Protein AF-A0A931MMD6-F1 (afdb_monomer)

Solvent-accessible surface area (backbone atoms only — not comparable to full-atom values): 36356 Å² total; per-residue (Å²): 123,39,89,50,84,39,29,41,81,50,74,37,63,86,62,64,56,65,66,60,55,54,49,35,50,53,55,54,51,74,76,48,64,60,90,83,36,58,68,58,46,55,50,52,51,50,23,51,56,50,46,55,51,51,19,53,50,53,57,51,52,56,62,63,63,69,77,76,75,90,81,85,83,90,80,85,90,86,86,89,82,91,81,81,81,92,79,70,78,80,87,77,88,74,90,83,81,88,62,73,92,80,60,86,84,86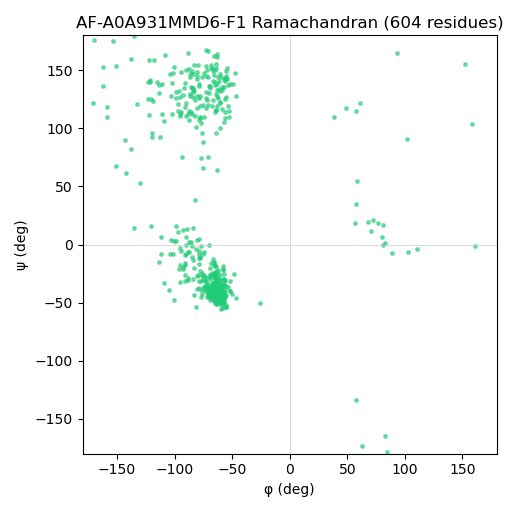,82,93,73,98,78,90,83,86,83,81,79,92,74,85,80,81,82,84,81,90,84,89,80,86,86,83,86,83,88,78,91,81,68,86,84,83,79,73,76,86,76,53,92,85,62,57,58,69,45,50,75,72,69,52,68,89,88,60,54,41,66,58,56,41,46,60,74,36,30,44,101,87,70,47,64,41,77,62,72,64,49,75,71,57,44,53,54,40,51,54,24,47,54,54,49,51,53,54,37,70,76,39,56,72,73,56,21,54,51,50,52,53,53,50,43,50,52,44,54,63,16,52,69,28,34,56,89,51,47,67,59,52,34,60,72,70,47,42,78,78,38,39,83,43,96,82,34,56,68,57,51,31,52,48,46,46,53,52,50,38,53,53,45,52,58,50,36,69,35,83,88,31,90,53,19,69,41,51,60,55,33,51,36,83,47,65,68,58,76,72,54,63,76,76,43,63,64,63,52,42,49,50,49,52,52,48,32,60,75,71,26,54,73,59,55,75,73,38,27,67,52,17,48,54,45,73,68,54,79,73,77,72,68,64,68,60,53,51,54,50,48,51,52,48,46,53,51,43,63,69,61,54,65,76,83,63,65,51,58,42,74,42,96,87,74,47,75,45,83,42,57,92,85,45,75,55,66,69,57,49,51,54,41,43,26,54,14,37,22,70,37,42,32,85,94,46,38,58,68,58,35,42,77,34,33,46,74,53,41,51,52,47,56,62,49,41,61,64,40,55,75,44,95,65,20,62,64,54,37,21,51,51,44,32,34,52,51,43,28,14,52,55,56,33,34,61,78,46,59,73,70,59,30,54,53,52,41,50,52,49,48,55,50,43,51,50,26,42,74,67,31,34,60,41,19,44,45,27,74,74,59,43,34,81,70,76,91,62,78,75,54,69,70,57,52,50,54,50,10,54,52,48,38,57,35,30,70,69,58,50,58,46,81,75,70,92,73,74,93,78,88,78,84,76,57,69,69,53,53,51,53,29,32,71,71,65,72,48,55,75,65,55,53,50,46,32,73,60,50,84,86,68,62,85,83,60,96,67,94,70,78,80,63,49,47,55,54,30,35,48,50,50,50,38,43,52,51,46,51,73,70,53,84,64,91,44,72,68,50,45,51,46,42,52,55,46,58,38,74,105

Sequence (606 aa):
MSDTFPWSTLGIAETTDQKAIRKAYADAIKAMDPDSDVDGFATLRRARDLALSTARIMRKGDASQDARDTGPAPAAYEAPGASRWGHAAPDLAGEWIYDDALTARPTNGDSQLSFTGLSTPAAADSARGEALSLTLPWGGNGLSAPVLDGYGEVEAALGLTPGQAPVERLEDLLTRPDGSFREDPLDEASQVVARRAMHAILDEARDADVTRHDRIEGRLAALLANGWPRSAPLLEEAAQGFNWANEWDRFDARPVIAFIGQRLRGLRFVSRVEDSGHRYHRAWTELRRPGAAPFWRRLQISSSDITGLLSGIRHHFPEVEEYLDSARVASWEKKRGWPRGLLLVGWLLLLGLWLWRIDFGQKPEFLAPDGTYIPLAEDAPGPADIDKAADAAIAQAFGGGHNLDWLWDRQNDLARDLIANLQVIMRAPNAQSEASQALVDIVRQRLFFTAHGLEGSELEEAARLRLDLLQAASTASPAACVDFLRSARIEGAVTIPADLRRREQVLAARLAEQGRLAPPRSSSPRTIRIPASLIGSVIAATGLDQSQVRAALRGEAEVAGKPEPVDPPSDSERCRVAIALLDAALHWQVDTLASRQARTEILRTL

Nearest PDB structures (foldseek):
  8x9h-assembly1_A-2  TM=1.605E-01  e=4.114E+00  Carboxydothermus hydrogenoformans Z-2901
  7zxx-assembly1_X-2  TM=1.617E-01  e=4.475E+00  Carboxydothermus hydrogenoformans Z-2901
  8x9d-assembly1_A  TM=1.604E-01  e=5.757E+00  Carboxydothermus hydrogenoformans Z-2901
  5tqc-assembly1_A  TM=1.066E-01  e=8.057E+00  Homo sapiens

Mean predicted aligned error: 22.3 Å

pLDDT: mean 77.63, std 18.94, range [29.75, 96.31]

Organism: NCBI:txid2792964

Structure (mmCIF, N/CA/C/O backbone):
data_AF-A0A931MMD6-F1
#
_entry.id   AF-A0A931MMD6-F1
#
loop_
_atom_site.group_PDB
_atom_site.id
_atom_site.type_symbol
_atom_site.label_atom_id
_atom_site.label_alt_id
_atom_site.label_comp_id
_atom_site.label_asym_id
_atom_site.label_entity_id
_atom_site.label_seq_id
_atom_site.pdbx_PDB_ins_code
_atom_site.Cartn_x
_atom_site.Cartn_y
_atom_site.Cartn_z
_atom_site.occupancy
_atom_site.B_iso_or_equiv
_atom_site.auth_seq_id
_atom_site.auth_comp_id
_atom_site.auth_asym_id
_atom_site.auth_atom_id
_atom_site.pdbx_PDB_model_num
ATOM 1 N N . MET A 1 1 ? 4.158 18.895 26.031 1.00 54.25 1 MET A N 1
ATOM 2 C CA . MET A 1 1 ? 4.163 18.680 24.568 1.00 54.25 1 MET A CA 1
ATOM 3 C C . MET A 1 1 ? 2.747 18.963 24.105 1.00 54.25 1 MET A C 1
ATOM 5 O O . MET A 1 1 ? 1.834 18.627 24.842 1.00 54.25 1 MET A O 1
ATOM 9 N N . SER A 1 2 ? 2.545 19.696 23.015 1.00 57.69 2 SER A N 1
ATOM 10 C CA . SER A 1 2 ? 1.193 20.001 22.527 1.00 57.69 2 SER A CA 1
ATOM 11 C C . SER A 1 2 ? 0.574 18.746 21.913 1.00 57.69 2 SER A C 1
ATOM 13 O O . SER A 1 2 ? 1.170 18.172 21.007 1.00 57.69 2 SER A O 1
ATOM 15 N N . ASP A 1 3 ? -0.617 18.354 22.371 1.00 73.75 3 ASP A N 1
ATOM 16 C CA . ASP A 1 3 ? -1.327 17.146 21.906 1.00 73.75 3 ASP A CA 1
ATOM 17 C C . ASP A 1 3 ? -2.011 17.330 20.540 1.00 73.75 3 ASP A C 1
ATOM 19 O O . ASP A 1 3 ? -2.617 16.415 19.986 1.00 73.75 3 ASP A O 1
ATOM 23 N N . THR A 1 4 ? -1.919 18.526 19.963 1.00 84.62 4 THR A N 1
ATOM 24 C CA . THR A 1 4 ? -2.655 18.905 18.757 1.00 84.62 4 THR A CA 1
ATOM 25 C C . THR A 1 4 ? -1.780 18.787 17.512 1.00 84.62 4 THR A C 1
ATOM 27 O O . THR A 1 4 ? -0.662 19.307 17.454 1.00 84.62 4 THR A O 1
ATOM 30 N N . PHE A 1 5 ? -2.310 18.124 16.483 1.00 84.62 5 PHE A N 1
ATOM 31 C CA . PHE A 1 5 ? -1.736 18.135 15.139 1.00 84.62 5 PHE A CA 1
ATOM 32 C C . PHE A 1 5 ? -1.721 19.580 14.603 1.00 84.62 5 PHE A C 1
ATOM 34 O O . PHE A 1 5 ? -2.748 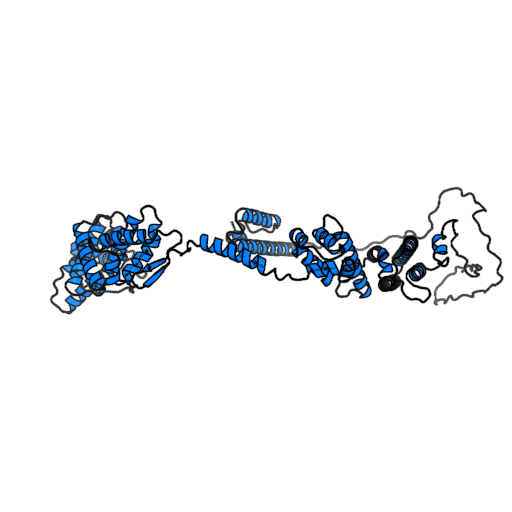20.253 14.708 1.00 84.62 5 PHE A O 1
ATOM 41 N N . PRO A 1 6 ? -0.614 20.094 14.032 1.00 90.69 6 PRO A N 1
ATOM 42 C CA . PRO A 1 6 ? 0.569 19.387 13.513 1.00 90.69 6 PRO A CA 1
ATOM 43 C C . PRO A 1 6 ? 1.756 19.236 14.486 1.00 90.69 6 PRO A C 1
ATOM 45 O O . PRO A 1 6 ? 2.751 18.594 14.147 1.00 90.69 6 PRO A O 1
ATOM 48 N N . TRP A 1 7 ? 1.687 19.834 15.674 1.00 91.94 7 TRP A N 1
ATOM 49 C CA . TRP A 1 7 ? 2.817 19.950 16.601 1.00 91.94 7 TRP A CA 1
ATOM 50 C C . TRP A 1 7 ? 3.152 18.631 17.308 1.00 91.94 7 TRP A C 1
ATOM 52 O O . TRP A 1 7 ? 4.330 18.304 17.468 1.00 91.94 7 TRP A O 1
ATOM 62 N N . SER A 1 8 ? 2.129 17.838 17.647 1.00 90.00 8 SER A N 1
ATOM 63 C CA . SER A 1 8 ? 2.287 16.509 18.258 1.00 90.00 8 SER A CA 1
ATOM 64 C C . SER A 1 8 ? 3.083 15.545 17.371 1.00 90.00 8 SER A C 1
ATOM 66 O O . SER A 1 8 ? 3.964 14.845 17.862 1.00 90.00 8 SER A O 1
ATOM 68 N N . THR A 1 9 ? 2.853 15.567 16.053 1.00 90.31 9 THR A N 1
ATOM 69 C CA . THR A 1 9 ? 3.570 14.732 15.070 1.00 90.31 9 THR A CA 1
ATOM 70 C C . THR A 1 9 ? 5.039 15.129 14.898 1.00 90.31 9 THR A C 1
ATOM 72 O O . THR A 1 9 ? 5.869 14.280 14.596 1.00 90.31 9 THR A O 1
ATOM 75 N N . LEU A 1 10 ? 5.380 16.406 15.094 1.00 88.56 10 LEU A N 1
ATOM 76 C CA . LEU A 1 10 ? 6.765 16.894 15.044 1.00 88.56 10 LEU A CA 1
ATOM 77 C C . LEU A 1 10 ? 7.483 16.799 16.403 1.00 88.56 10 LEU A C 1
ATOM 79 O O . LEU A 1 10 ? 8.675 17.091 16.475 1.00 88.56 10 LEU A O 1
ATOM 83 N N . GLY A 1 11 ? 6.775 16.432 17.478 1.00 88.62 11 GLY A N 1
ATOM 84 C CA . GLY A 1 11 ? 7.337 16.310 18.826 1.00 88.62 11 GLY A CA 1
ATOM 85 C C . GLY A 1 11 ? 7.769 17.639 19.459 1.00 88.62 11 GLY A C 1
ATOM 86 O O . GLY A 1 11 ? 8.568 17.639 20.394 1.00 88.62 11 GLY A O 1
ATOM 87 N N . ILE A 1 12 ? 7.260 18.772 18.965 1.00 91.12 12 ILE A N 1
ATOM 88 C CA . ILE A 1 12 ? 7.611 20.118 19.442 1.00 91.12 12 ILE A CA 1
ATOM 89 C C . ILE A 1 12 ? 6.394 20.844 20.013 1.00 91.12 12 ILE A C 1
ATOM 91 O O . ILE A 1 12 ? 5.253 20.500 19.719 1.00 91.12 12 ILE A O 1
ATOM 9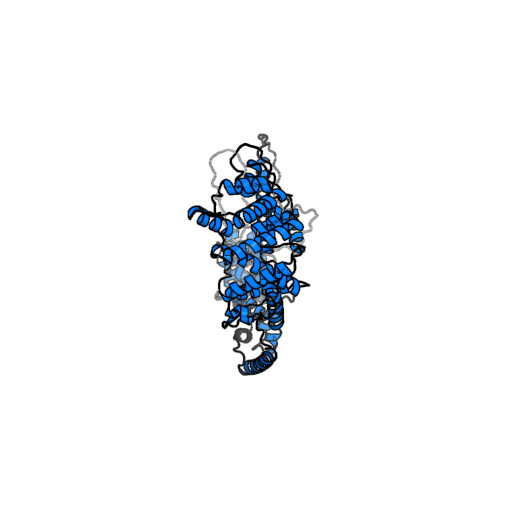5 N N . ALA A 1 13 ? 6.642 21.853 20.850 1.00 89.69 13 ALA A N 1
ATOM 96 C CA . ALA A 1 13 ? 5.609 22.803 21.250 1.00 89.69 13 ALA A CA 1
ATOM 97 C C . ALA A 1 13 ? 5.270 23.757 20.090 1.00 89.69 13 ALA A C 1
ATOM 99 O O . ALA A 1 13 ? 6.115 24.024 19.231 1.00 89.69 13 ALA A O 1
ATOM 100 N N . GLU A 1 14 ? 4.048 24.287 20.094 1.00 91.62 14 GLU A N 1
ATOM 101 C CA . GLU A 1 14 ? 3.608 25.318 19.153 1.00 91.62 14 GLU A CA 1
ATOM 102 C C . GLU A 1 14 ? 4.541 26.541 19.183 1.00 91.62 14 GLU A C 1
ATOM 104 O O . GLU A 1 14 ? 4.852 27.079 20.247 1.00 91.62 14 GLU A O 1
ATOM 109 N N . THR A 1 15 ? 5.048 26.951 18.013 1.00 91.31 15 THR A N 1
ATOM 110 C CA . THR A 1 15 ? 6.082 27.992 17.904 1.00 91.31 15 THR A CA 1
ATOM 111 C C . THR A 1 15 ? 6.000 28.776 16.594 1.00 91.31 15 THR A C 1
ATOM 113 O O . THR A 1 15 ? 5.557 28.269 15.563 1.00 91.31 15 THR A O 1
ATOM 116 N N . THR A 1 16 ? 6.486 30.018 16.619 1.00 90.44 16 THR A N 1
ATOM 117 C CA . THR A 1 16 ? 6.644 30.882 15.440 1.00 90.44 16 THR A CA 1
ATOM 118 C C . THR A 1 16 ? 8.026 30.756 14.780 1.00 90.44 16 THR A C 1
ATOM 120 O O . THR A 1 16 ? 8.226 31.266 13.671 1.00 90.44 16 THR A O 1
ATOM 123 N N . ASP A 1 17 ? 8.982 30.054 15.406 1.00 90.94 17 ASP A N 1
ATOM 124 C CA . ASP A 1 17 ? 10.338 29.886 14.874 1.00 90.94 17 ASP A CA 1
ATOM 125 C C . ASP A 1 17 ? 10.405 28.813 13.774 1.00 90.94 17 ASP A C 1
ATOM 127 O O . ASP A 1 17 ? 10.401 27.601 14.008 1.00 90.94 17 ASP A O 1
ATOM 131 N N . GLN A 1 18 ? 10.558 29.270 12.531 1.00 90.81 18 GLN A N 1
ATOM 132 C CA . GLN A 1 18 ? 10.683 28.399 11.362 1.00 90.81 18 GLN A CA 1
ATOM 133 C C . GLN A 1 18 ? 11.933 27.509 11.394 1.00 90.81 18 GLN A C 1
ATOM 135 O O . GLN A 1 18 ? 11.924 26.434 10.787 1.00 90.81 18 GLN A O 1
ATOM 140 N N . LYS A 1 19 ? 13.017 27.931 12.060 1.00 87.38 19 LYS A N 1
ATOM 141 C CA . LYS A 1 19 ? 14.241 27.122 12.158 1.00 87.38 19 LYS A CA 1
ATOM 142 C C . LYS A 1 19 ? 14.019 25.920 13.070 1.00 87.38 19 LYS A C 1
ATOM 144 O O . LYS A 1 19 ? 14.413 24.816 12.694 1.00 87.38 19 LYS A O 1
ATOM 149 N N . ALA A 1 20 ? 13.331 26.110 14.195 1.00 88.12 20 ALA A N 1
ATOM 150 C CA . ALA A 1 20 ? 12.949 25.029 15.100 1.00 88.12 20 ALA A CA 1
ATOM 151 C C . ALA A 1 20 ? 12.065 23.978 14.403 1.00 88.12 20 ALA A C 1
ATOM 153 O O . ALA A 1 20 ? 12.350 22.784 14.491 1.00 88.12 20 ALA A O 1
ATOM 154 N N . ILE A 1 21 ? 11.074 24.413 13.612 1.00 91.31 21 ILE A N 1
ATOM 155 C CA . ILE A 1 21 ? 10.182 23.517 12.848 1.00 91.31 21 ILE A CA 1
ATOM 156 C C . ILE A 1 21 ? 10.963 22.681 11.823 1.00 91.31 21 ILE A C 1
ATOM 158 O O . ILE A 1 21 ? 10.765 21.471 11.706 1.00 91.31 21 ILE A O 1
ATOM 162 N N . ARG A 1 22 ? 11.885 23.307 11.079 1.00 91.19 22 ARG A N 1
ATOM 163 C CA . ARG A 1 22 ? 12.716 22.602 10.086 1.00 91.19 22 ARG A CA 1
ATOM 164 C C . ARG A 1 22 ? 13.675 21.607 10.732 1.00 91.19 22 ARG A C 1
ATOM 166 O O . ARG A 1 22 ? 13.905 20.546 10.158 1.00 91.19 22 ARG A O 1
ATOM 173 N N . LYS A 1 23 ? 14.218 21.945 11.905 1.00 91.81 23 LYS A N 1
ATOM 174 C CA . LYS A 1 23 ? 15.101 21.062 12.669 1.00 91.81 23 LYS A CA 1
ATOM 175 C C . LYS A 1 23 ? 14.348 19.826 13.169 1.00 91.81 23 LYS A C 1
ATOM 177 O O . LYS A 1 23 ? 14.785 18.720 12.887 1.00 91.81 23 LYS A O 1
ATOM 182 N N . ALA A 1 24 ? 13.179 20.010 13.783 1.00 91.62 24 ALA A N 1
ATOM 183 C CA . ALA A 1 24 ? 12.343 18.909 14.265 1.00 91.62 24 ALA A CA 1
ATOM 184 C C . ALA A 1 24 ? 11.928 17.942 13.145 1.00 91.62 24 ALA A C 1
ATOM 186 O O . ALA A 1 24 ? 11.997 16.729 13.305 1.00 91.62 24 ALA A O 1
ATOM 187 N N . TYR A 1 25 ? 11.583 18.472 11.969 1.00 93.75 25 TYR A N 1
ATOM 188 C CA . TYR A 1 25 ? 11.305 17.656 10.786 1.00 93.75 25 TYR A CA 1
ATOM 189 C C . TYR A 1 25 ? 12.528 16.855 10.306 1.00 93.75 25 TYR A C 1
ATOM 191 O O . TYR A 1 25 ? 12.392 15.694 9.926 1.00 93.75 25 TYR A O 1
ATOM 199 N N . ALA A 1 26 ? 13.721 17.456 10.313 1.00 92.00 26 ALA A N 1
ATOM 200 C CA . ALA A 1 26 ? 14.949 16.770 9.912 1.00 92.00 26 ALA A CA 1
ATOM 201 C C . ALA A 1 26 ? 15.341 15.659 10.900 1.00 92.00 26 ALA A C 1
ATOM 203 O O . ALA A 1 26 ? 15.789 14.596 10.472 1.00 92.00 26 ALA A O 1
ATOM 204 N N . ASP A 1 27 ? 15.140 15.892 12.197 1.00 91.31 27 ASP A N 1
ATOM 205 C CA . ASP A 1 27 ? 15.391 14.904 13.246 1.00 91.31 27 ASP A CA 1
ATOM 206 C C . ASP A 1 27 ? 14.370 13.750 13.171 1.00 91.31 27 ASP A C 1
ATOM 208 O O . ASP A 1 27 ? 14.758 12.586 13.250 1.00 91.31 27 ASP A O 1
ATOM 212 N N . ALA A 1 28 ? 13.095 14.049 12.893 1.00 89.25 28 ALA A N 1
ATOM 213 C CA . ALA A 1 28 ? 12.048 13.042 12.699 1.00 89.25 28 ALA A CA 1
ATOM 214 C C . ALA A 1 28 ? 12.251 12.191 11.431 1.00 89.25 28 ALA A C 1
ATOM 216 O O . ALA A 1 28 ? 12.029 10.985 11.467 1.00 89.25 28 ALA A O 1
ATOM 217 N N . ILE A 1 29 ? 12.731 12.779 10.326 1.00 91.81 29 ILE A N 1
ATOM 218 C CA . ILE A 1 29 ? 13.102 12.006 9.126 1.00 91.81 29 ILE A CA 1
ATOM 219 C C . ILE A 1 29 ? 14.312 11.118 9.381 1.00 91.81 29 ILE A C 1
ATOM 221 O O . ILE A 1 29 ? 14.351 10.009 8.875 1.00 91.81 29 ILE A O 1
ATOM 225 N N . LYS A 1 30 ? 15.311 11.573 10.143 1.00 90.50 30 LYS A N 1
ATOM 226 C CA . LYS A 1 30 ? 16.481 10.738 10.456 1.00 90.50 30 LYS A CA 1
ATOM 227 C C . LYS A 1 30 ? 16.142 9.524 11.319 1.00 90.50 30 LYS A C 1
ATOM 229 O O . LYS A 1 30 ? 16.885 8.550 11.284 1.00 90.50 30 LYS A O 1
ATOM 234 N N . ALA A 1 31 ? 15.074 9.604 12.108 1.00 87.75 31 ALA A N 1
ATOM 235 C CA . ALA A 1 31 ? 14.629 8.527 12.986 1.00 87.75 31 ALA A CA 1
ATOM 236 C C . ALA A 1 31 ? 13.733 7.487 12.285 1.00 87.75 31 ALA A C 1
ATOM 238 O O . ALA A 1 31 ? 13.460 6.444 12.872 1.00 87.75 31 ALA A O 1
ATOM 239 N N . MET A 1 32 ? 13.277 7.758 11.058 1.00 82.38 32 MET A N 1
ATOM 240 C CA . MET A 1 32 ? 12.329 6.928 10.313 1.00 82.38 32 MET A CA 1
ATOM 241 C C . MET A 1 32 ? 12.931 6.516 8.967 1.00 82.38 32 MET A C 1
ATOM 243 O O . MET A 1 32 ? 13.569 7.330 8.308 1.00 82.38 32 MET A O 1
ATOM 247 N N . ASP A 1 33 ? 12.715 5.273 8.536 1.00 84.44 33 ASP A N 1
ATOM 248 C CA . ASP A 1 33 ? 13.098 4.822 7.194 1.00 84.44 33 ASP A CA 1
ATOM 249 C C . ASP A 1 33 ? 11.954 5.110 6.195 1.00 84.44 33 ASP A C 1
ATOM 251 O O . ASP A 1 33 ? 10.921 4.430 6.254 1.00 84.44 33 ASP A O 1
ATOM 255 N N . PRO A 1 34 ? 12.095 6.106 5.291 1.00 78.44 34 PRO A N 1
ATOM 256 C CA . PRO A 1 34 ? 11.012 6.561 4.415 1.00 78.44 34 PRO A CA 1
ATOM 257 C C . PRO A 1 34 ? 10.531 5.506 3.416 1.00 78.44 34 PRO A C 1
ATOM 259 O O . PRO A 1 34 ? 9.403 5.611 2.935 1.00 78.44 34 PRO A O 1
ATOM 262 N N . ASP A 1 35 ? 11.371 4.516 3.101 1.00 74.62 35 ASP A N 1
ATOM 263 C CA . ASP A 1 35 ? 11.040 3.469 2.131 1.00 74.62 35 ASP A CA 1
ATOM 264 C C . ASP A 1 35 ? 10.218 2.336 2.773 1.00 74.62 35 ASP A C 1
ATOM 266 O O . ASP A 1 35 ? 9.511 1.609 2.075 1.00 74.62 35 ASP A O 1
ATOM 270 N N . SER A 1 36 ? 10.262 2.216 4.106 1.00 76.50 36 SER A N 1
ATOM 271 C CA . SER A 1 36 ? 9.502 1.222 4.877 1.00 76.50 36 SER A CA 1
ATOM 272 C C . SER A 1 36 ? 8.121 1.715 5.337 1.00 76.50 36 SER A C 1
ATOM 274 O O . SER A 1 36 ? 7.212 0.903 5.499 1.00 76.50 36 SER A O 1
ATOM 276 N N . ASP A 1 37 ? 7.943 3.034 5.506 1.00 83.19 37 ASP A N 1
ATOM 277 C CA . ASP A 1 37 ? 6.694 3.663 5.962 1.00 83.19 37 ASP A CA 1
ATOM 278 C C . ASP A 1 37 ? 6.369 4.939 5.161 1.00 83.19 37 ASP A C 1
ATOM 280 O O . ASP A 1 37 ? 6.630 6.083 5.558 1.00 83.19 37 ASP A O 1
ATOM 284 N N . VAL A 1 38 ? 5.773 4.721 3.986 1.00 85.62 38 VAL A N 1
ATOM 285 C CA . VAL A 1 38 ? 5.389 5.782 3.044 1.00 85.62 38 VAL A CA 1
ATOM 286 C C . VAL A 1 38 ? 4.279 6.677 3.618 1.00 85.62 38 VAL A C 1
ATOM 288 O O . VAL A 1 38 ? 4.297 7.899 3.421 1.00 85.62 38 VAL A O 1
ATOM 291 N N . ASP A 1 39 ? 3.332 6.099 4.362 1.00 76.81 39 ASP A N 1
ATOM 292 C CA . ASP A 1 39 ? 2.194 6.821 4.944 1.00 76.81 39 ASP A CA 1
ATOM 293 C C . ASP A 1 39 ? 2.620 7.681 6.147 1.00 76.81 39 ASP A C 1
ATOM 295 O O . ASP A 1 39 ? 2.163 8.828 6.299 1.00 76.81 39 ASP A O 1
ATOM 299 N N . GLY A 1 40 ? 3.561 7.185 6.955 1.00 84.25 40 GLY A N 1
ATOM 300 C CA . GLY A 1 40 ? 4.240 7.938 8.007 1.00 84.25 40 GLY A CA 1
ATOM 301 C C . GLY A 1 40 ? 5.000 9.141 7.447 1.00 84.25 40 GLY A C 1
ATOM 302 O O . GLY A 1 40 ? 4.826 10.270 7.924 1.00 84.25 40 GLY A O 1
ATOM 303 N N . PHE A 1 41 ? 5.745 8.959 6.351 1.00 87.62 41 PHE A N 1
ATOM 304 C CA . PHE A 1 41 ? 6.438 10.056 5.666 1.00 87.62 41 PHE A CA 1
ATOM 305 C C . PHE A 1 41 ? 5.479 11.117 5.104 1.00 87.62 41 PHE A C 1
ATOM 307 O O . PHE A 1 41 ? 5.700 12.324 5.282 1.00 87.62 41 PHE A O 1
ATOM 314 N N . ALA A 1 42 ? 4.378 10.698 4.474 1.00 83.56 42 ALA A N 1
ATOM 315 C CA . ALA A 1 42 ? 3.357 11.614 3.967 1.00 83.56 42 ALA A CA 1
ATOM 316 C C . ALA A 1 42 ? 2.702 12.432 5.095 1.00 83.56 42 ALA A C 1
ATOM 318 O O . ALA A 1 42 ? 2.412 13.623 4.935 1.00 83.56 42 ALA A O 1
ATOM 319 N N . THR A 1 43 ? 2.483 11.817 6.256 1.00 88.25 43 THR A N 1
ATOM 320 C CA . THR A 1 43 ? 1.916 12.474 7.443 1.00 88.25 43 THR A CA 1
ATOM 321 C C . THR A 1 43 ? 2.897 13.467 8.067 1.00 88.25 43 THR A C 1
ATOM 323 O O . THR A 1 43 ? 2.515 14.603 8.357 1.00 88.25 43 THR A O 1
ATOM 326 N N . LEU A 1 44 ? 4.178 13.108 8.159 1.00 92.50 44 LEU A N 1
ATOM 327 C CA . LEU A 1 44 ? 5.237 13.983 8.665 1.00 92.50 44 LEU A CA 1
ATOM 328 C C . LEU A 1 44 ? 5.440 15.225 7.780 1.00 92.50 44 LEU A C 1
ATOM 330 O O . LEU A 1 44 ? 5.596 16.346 8.274 1.00 92.50 44 LEU A O 1
ATOM 334 N N . ARG A 1 45 ? 5.380 15.051 6.455 1.00 92.12 45 ARG A N 1
ATOM 335 C CA . ARG A 1 45 ? 5.466 16.162 5.499 1.00 92.12 45 ARG A CA 1
ATOM 336 C C . ARG A 1 45 ? 4.276 17.116 5.624 1.00 92.12 45 ARG A C 1
ATOM 338 O O . ARG A 1 45 ? 4.480 18.330 5.669 1.00 92.12 45 ARG A O 1
ATOM 345 N N . ARG A 1 46 ? 3.054 16.580 5.746 1.00 88.38 46 ARG A N 1
ATOM 346 C CA . ARG A 1 46 ? 1.835 17.374 5.987 1.00 88.38 46 ARG A CA 1
ATOM 347 C C . ARG A 1 46 ? 1.920 18.165 7.294 1.00 88.38 46 ARG A C 1
ATOM 349 O O . ARG A 1 46 ? 1.576 19.345 7.301 1.00 88.38 46 ARG A O 1
ATOM 356 N N . ALA A 1 47 ? 2.428 17.553 8.366 1.00 91.88 47 ALA A N 1
ATOM 357 C CA . ALA A 1 47 ? 2.623 18.227 9.648 1.00 91.88 47 ALA A CA 1
ATOM 358 C C . ALA A 1 47 ? 3.592 19.418 9.531 1.00 91.88 47 ALA A C 1
ATOM 360 O O . ALA A 1 47 ? 3.280 20.517 9.988 1.00 91.88 47 ALA A O 1
ATOM 361 N N . ARG A 1 48 ? 4.730 19.250 8.843 1.00 93.38 48 ARG A N 1
ATOM 362 C CA . ARG A 1 48 ? 5.689 20.343 8.595 1.00 93.38 48 ARG A CA 1
ATOM 363 C C . ARG A 1 48 ? 5.060 21.514 7.843 1.00 93.38 48 ARG A C 1
ATOM 365 O O . ARG A 1 48 ? 5.253 22.668 8.226 1.00 93.38 48 ARG A O 1
ATOM 372 N N . ASP A 1 49 ? 4.353 21.225 6.756 1.00 92.44 49 ASP A N 1
ATOM 373 C CA . ASP A 1 49 ? 3.811 22.266 5.883 1.00 92.44 49 ASP A CA 1
ATOM 374 C C . ASP A 1 49 ? 2.695 23.053 6.597 1.00 92.44 49 ASP A C 1
ATOM 376 O O . ASP A 1 49 ? 2.666 24.286 6.525 1.00 92.44 49 ASP A O 1
ATOM 380 N N . LEU A 1 50 ? 1.857 22.370 7.389 1.00 86.94 50 LEU A N 1
ATOM 381 C CA . LEU A 1 50 ? 0.865 23.018 8.249 1.00 86.94 50 LEU A CA 1
ATOM 382 C C . LEU A 1 50 ? 1.516 23.847 9.361 1.00 86.94 50 LEU A C 1
ATOM 384 O O . LEU A 1 50 ? 1.162 25.014 9.504 1.00 86.94 50 LEU A O 1
ATOM 388 N N . ALA A 1 51 ? 2.516 23.319 10.071 1.00 91.88 51 ALA A N 1
ATOM 389 C CA . ALA A 1 51 ? 3.232 24.050 11.120 1.00 91.88 51 ALA A CA 1
ATOM 390 C C . ALA A 1 51 ? 3.882 25.346 10.594 1.00 91.88 51 ALA A C 1
ATOM 392 O O . ALA A 1 51 ? 3.771 26.401 11.218 1.00 91.88 51 ALA A O 1
ATOM 393 N N . LEU A 1 52 ? 4.504 25.308 9.407 1.00 90.25 52 LEU A N 1
ATOM 394 C CA . LEU A 1 52 ? 5.076 26.501 8.765 1.00 90.25 52 LEU A CA 1
ATOM 395 C C . LEU A 1 52 ? 4.005 27.522 8.353 1.00 90.25 52 LEU A C 1
ATOM 397 O O . LEU A 1 52 ? 4.250 28.731 8.420 1.00 90.25 52 LEU A O 1
ATOM 401 N N . SER A 1 53 ? 2.829 27.053 7.927 1.00 86.69 53 SER A N 1
ATOM 402 C CA . SER A 1 53 ? 1.701 27.924 7.591 1.00 86.69 53 SER A CA 1
ATOM 403 C C . SER A 1 53 ? 1.116 28.603 8.836 1.00 86.69 53 SER A C 1
ATOM 405 O O . SER A 1 53 ? 0.962 29.826 8.836 1.00 86.69 53 SER A O 1
ATOM 407 N N . THR A 1 54 ? 0.912 27.855 9.927 1.00 87.44 54 THR A N 1
ATOM 408 C CA . THR A 1 54 ? 0.427 28.368 11.216 1.00 87.44 54 THR A CA 1
ATOM 409 C C . THR A 1 54 ? 1.413 29.373 11.803 1.00 87.44 54 THR A C 1
ATOM 411 O O . THR A 1 54 ? 1.017 30.489 12.128 1.00 87.44 54 THR A O 1
ATOM 414 N N . ALA A 1 55 ? 2.716 29.067 11.803 1.00 90.00 55 ALA A N 1
ATOM 415 C CA . ALA A 1 55 ? 3.761 29.992 12.249 1.00 90.00 55 ALA A CA 1
ATOM 416 C C . ALA A 1 55 ? 3.778 31.307 11.444 1.00 90.00 55 ALA A C 1
ATOM 418 O O . ALA A 1 55 ? 4.021 32.385 11.992 1.00 90.00 55 ALA A O 1
ATOM 419 N N . ARG A 1 56 ? 3.490 31.253 10.132 1.00 84.94 56 ARG A N 1
ATOM 420 C CA . ARG A 1 56 ? 3.370 32.452 9.284 1.00 84.94 56 ARG A CA 1
ATOM 421 C C . ARG A 1 56 ? 2.138 33.287 9.640 1.00 84.94 56 ARG A C 1
ATOM 423 O O . ARG A 1 56 ? 2.229 34.513 9.581 1.00 84.94 56 ARG A O 1
ATOM 430 N N . ILE A 1 57 ? 1.019 32.644 9.978 1.00 80.75 57 ILE A N 1
ATOM 431 C CA . ILE A 1 57 ? -0.224 33.309 10.394 1.00 80.75 57 ILE A CA 1
ATOM 432 C C . ILE A 1 57 ? -0.042 33.959 11.769 1.00 80.75 57 ILE A C 1
ATOM 434 O O . ILE A 1 57 ? -0.321 35.148 11.896 1.00 80.75 57 ILE A O 1
ATOM 438 N N . MET A 1 58 ? 0.510 33.233 12.747 1.00 83.25 58 MET A N 1
ATOM 439 C CA . MET A 1 58 ? 0.802 33.742 14.096 1.00 83.25 58 MET A CA 1
ATOM 440 C C . MET A 1 58 ? 1.714 34.974 14.042 1.00 83.25 58 MET A C 1
ATOM 442 O O . MET A 1 58 ? 1.359 36.028 14.554 1.00 83.25 58 MET A O 1
ATOM 446 N N . ARG A 1 59 ? 2.811 34.908 13.271 1.00 82.19 59 ARG A N 1
ATOM 447 C CA . ARG A 1 59 ? 3.722 36.051 13.080 1.00 82.19 59 ARG A CA 1
ATOM 448 C C . ARG A 1 59 ? 3.049 37.270 12.432 1.00 82.19 59 ARG A C 1
ATOM 450 O O . ARG A 1 59 ? 3.469 38.400 12.658 1.00 82.19 59 ARG A O 1
ATOM 457 N N . LYS A 1 60 ? 2.039 37.059 11.579 1.00 72.25 60 LYS A N 1
ATOM 458 C CA . LYS A 1 60 ? 1.272 38.150 10.953 1.00 72.25 60 LYS A CA 1
ATOM 459 C C . LYS A 1 60 ? 0.226 38.730 11.919 1.00 72.25 60 LYS A C 1
ATOM 461 O O . LYS A 1 60 ? -0.052 39.923 11.837 1.00 72.25 60 LYS A O 1
ATOM 466 N N . GLY A 1 61 ? -0.322 37.909 12.817 1.00 61.88 61 GLY A N 1
ATOM 467 C CA . GLY A 1 61 ? -1.214 38.328 13.902 1.00 61.88 61 GLY A CA 1
ATOM 468 C C . GLY A 1 61 ? -0.525 39.269 14.889 1.00 61.88 61 GLY A C 1
ATOM 469 O O . GLY A 1 61 ? -1.051 40.349 15.145 1.00 61.88 61 GLY A O 1
ATOM 470 N N . ASP A 1 62 ? 0.692 38.926 15.315 1.00 57.38 62 ASP A N 1
ATOM 471 C CA . ASP A 1 62 ? 1.485 39.744 16.246 1.00 57.38 62 ASP A CA 1
ATOM 472 C C . ASP A 1 62 ? 1.871 41.102 15.623 1.00 57.38 62 ASP A C 1
ATOM 474 O O . ASP A 1 62 ? 1.671 42.157 16.220 1.00 57.38 62 ASP A O 1
ATOM 478 N N . ALA A 1 63 ? 2.274 41.114 14.345 1.00 51.56 63 ALA A N 1
ATOM 479 C CA . ALA A 1 63 ? 2.587 42.350 13.614 1.00 51.56 63 ALA A CA 1
ATOM 480 C C . ALA A 1 63 ? 1.369 43.274 13.378 1.00 51.56 63 ALA A C 1
ATOM 482 O O . ALA A 1 63 ? 1.535 44.437 13.013 1.00 51.56 63 ALA A O 1
ATOM 483 N N . SER A 1 64 ? 0.143 42.767 13.556 1.00 46.19 64 SER A N 1
ATOM 484 C CA . SER A 1 64 ? -1.098 43.543 13.409 1.00 46.19 64 SER A CA 1
ATOM 485 C C . SER A 1 64 ? -1.560 44.184 14.726 1.00 46.19 64 SER A C 1
ATOM 487 O O . SER A 1 64 ? -2.408 45.078 14.693 1.00 46.19 64 SER A O 1
ATOM 489 N N . GLN A 1 65 ? -1.032 43.731 15.871 1.00 43.84 65 GLN A N 1
ATOM 490 C CA . GLN A 1 65 ? -1.322 44.290 17.196 1.00 43.84 65 GLN A CA 1
ATOM 491 C C . GLN A 1 65 ? -0.333 45.400 17.586 1.00 43.84 65 GLN A C 1
ATOM 493 O O . GLN A 1 65 ? -0.763 46.384 18.181 1.00 43.84 65 GLN A O 1
ATOM 498 N N . ASP A 1 66 ? 0.923 45.330 17.133 1.00 43.97 66 ASP A N 1
ATOM 499 C CA . ASP A 1 66 ? 1.950 46.348 17.429 1.00 43.97 66 ASP A CA 1
ATOM 500 C C . ASP A 1 66 ? 1.834 47.643 16.593 1.00 43.97 66 ASP A C 1
ATOM 502 O O . ASP A 1 66 ? 2.463 48.649 16.903 1.00 43.97 66 ASP A O 1
ATOM 506 N N . ALA A 1 67 ? 1.001 47.671 15.545 1.00 42.56 67 ALA A N 1
ATOM 507 C CA . ALA A 1 67 ? 0.840 48.835 14.658 1.00 42.56 67 ALA A CA 1
ATOM 508 C C . ALA A 1 67 ? -0.298 49.802 15.062 1.00 42.56 67 ALA A C 1
ATOM 510 O O . ALA A 1 67 ? -0.696 50.650 14.261 1.00 42.56 67 ALA A O 1
ATOM 511 N N . ARG A 1 68 ? -0.864 49.674 16.274 1.00 37.22 68 ARG A N 1
ATOM 512 C CA . ARG A 1 68 ? -1.964 50.533 16.768 1.00 37.22 68 ARG A CA 1
ATOM 513 C C . ARG A 1 68 ? -1.610 51.470 17.918 1.00 37.22 68 ARG A C 1
ATOM 515 O O . ARG A 1 68 ? -2.508 52.160 18.390 1.00 37.22 68 ARG A O 1
ATOM 522 N N . ASP A 1 69 ? -0.349 51.559 18.323 1.00 44.25 69 ASP A N 1
ATOM 523 C CA . ASP A 1 69 ? 0.031 52.496 19.378 1.00 44.25 69 ASP A CA 1
ATOM 524 C C . ASP A 1 69 ? 1.404 53.116 19.105 1.00 44.25 69 ASP A C 1
ATOM 526 O O . ASP A 1 69 ? 2.439 52.546 19.432 1.00 44.25 69 ASP A O 1
ATOM 530 N N . THR A 1 70 ? 1.395 54.244 18.385 1.00 39.88 70 THR A N 1
ATOM 531 C CA . THR A 1 70 ? 2.269 55.431 18.530 1.00 39.88 70 THR A CA 1
ATOM 532 C C . THR A 1 70 ? 2.305 56.223 17.223 1.00 39.88 70 THR A C 1
ATOM 534 O O . THR A 1 70 ? 2.998 55.891 16.265 1.00 39.88 70 THR A O 1
ATOM 537 N N . GLY A 1 71 ? 1.583 57.339 17.197 1.00 33.31 71 GLY A N 1
ATOM 538 C CA . GLY A 1 71 ? 1.843 58.420 16.255 1.00 33.31 71 GLY A CA 1
ATOM 539 C C . GLY A 1 71 ? 1.849 59.747 17.006 1.00 33.31 71 GLY A C 1
ATOM 540 O O . GLY A 1 71 ? 0.832 60.076 17.615 1.00 33.31 71 GLY A O 1
ATOM 541 N N . PRO A 1 72 ? 2.940 60.532 16.982 1.00 44.16 72 PRO A N 1
ATOM 542 C CA . PRO A 1 72 ? 2.867 61.955 17.261 1.00 44.16 72 PRO A CA 1
ATOM 543 C C . PRO A 1 72 ? 2.539 62.735 15.977 1.00 44.16 72 PRO A C 1
ATOM 545 O O . PRO A 1 72 ? 2.971 62.387 14.879 1.00 44.16 72 PRO A O 1
ATOM 548 N N . ALA A 1 73 ? 1.758 63.800 16.153 1.00 36.88 73 ALA A N 1
ATOM 549 C CA . ALA A 1 73 ? 1.283 64.741 15.138 1.00 36.88 73 ALA A CA 1
ATOM 550 C C . ALA A 1 73 ? 2.423 65.578 14.488 1.00 36.88 73 ALA A C 1
ATOM 552 O O . ALA A 1 73 ? 3.515 65.660 15.053 1.00 36.88 73 ALA A O 1
ATOM 553 N N . PRO A 1 74 ? 2.196 66.207 13.312 1.00 43.28 74 PRO A N 1
ATOM 554 C CA . PRO A 1 74 ? 3.259 66.740 12.457 1.00 43.28 74 PRO A CA 1
ATOM 555 C C . PRO A 1 74 ? 3.778 68.113 12.915 1.00 43.28 74 PRO A C 1
ATOM 557 O O . PRO A 1 74 ? 2.999 68.983 13.303 1.00 43.28 74 PRO A O 1
ATOM 560 N N . ALA A 1 75 ? 5.092 68.324 12.792 1.00 33.81 75 ALA A N 1
ATOM 561 C CA . ALA A 1 75 ? 5.747 69.625 12.936 1.00 33.81 75 ALA A CA 1
ATOM 562 C C . ALA A 1 75 ? 6.133 70.207 11.561 1.00 33.81 75 ALA A C 1
ATOM 564 O O . ALA A 1 75 ? 6.427 69.473 10.619 1.00 33.81 75 ALA A O 1
ATOM 565 N N . ALA A 1 76 ? 6.073 71.537 11.474 1.00 35.94 76 ALA A N 1
ATOM 566 C CA . ALA A 1 76 ? 6.172 72.373 10.280 1.00 35.94 76 ALA A CA 1
ATOM 567 C C . ALA A 1 76 ? 7.528 72.321 9.546 1.00 35.94 76 ALA A C 1
ATOM 569 O O . ALA A 1 76 ? 8.567 72.050 10.141 1.00 35.94 76 ALA A O 1
ATOM 570 N N . TYR A 1 77 ? 7.499 72.635 8.246 1.00 34.81 77 TYR A N 1
ATOM 571 C CA . TYR A 1 77 ? 8.674 72.786 7.388 1.00 34.81 77 TYR A CA 1
ATOM 572 C C . TYR A 1 77 ? 9.281 74.198 7.519 1.00 34.81 77 TYR A C 1
ATOM 574 O O . TYR A 1 77 ? 8.569 75.196 7.436 1.00 34.81 77 TYR A O 1
ATOM 582 N N . GLU A 1 78 ? 10.605 74.278 7.651 1.00 33.72 78 GLU A N 1
ATOM 583 C CA . GLU A 1 78 ? 11.421 75.479 7.417 1.00 33.72 78 GLU A CA 1
ATOM 584 C C . GLU A 1 78 ? 12.357 75.211 6.223 1.00 33.72 78 GLU A C 1
ATOM 586 O O . GLU A 1 78 ? 12.910 74.119 6.102 1.00 33.72 78 GLU A O 1
ATOM 591 N N . ALA A 1 79 ? 12.546 76.198 5.340 1.00 42.00 79 ALA A N 1
ATOM 592 C CA . ALA A 1 79 ? 13.537 76.184 4.250 1.00 42.00 79 ALA A CA 1
ATOM 593 C C . ALA A 1 79 ? 14.612 77.256 4.516 1.00 42.00 79 ALA A C 1
ATOM 595 O O . ALA A 1 79 ? 14.241 78.351 4.946 1.00 42.00 79 ALA A O 1
ATOM 596 N N . PRO A 1 80 ? 15.924 76.981 4.312 1.00 43.50 80 PRO A N 1
ATOM 597 C CA . PRO A 1 80 ? 16.679 77.508 3.141 1.00 43.50 80 PRO A CA 1
ATOM 598 C C . PRO A 1 80 ? 17.892 76.609 2.726 1.00 43.50 80 PRO A C 1
ATOM 600 O O . PRO A 1 80 ? 18.193 75.637 3.403 1.00 43.50 80 PRO A O 1
ATOM 603 N N . GLY A 1 81 ? 18.675 76.817 1.653 1.00 34.75 81 GLY A N 1
ATOM 604 C CA . GLY A 1 81 ? 18.854 77.936 0.720 1.00 34.75 81 GLY A CA 1
ATOM 605 C C . GLY A 1 81 ? 19.730 77.554 -0.501 1.00 34.75 81 GLY A C 1
ATOM 606 O O . GLY A 1 81 ? 20.217 76.433 -0.620 1.00 34.75 81 GLY A O 1
ATOM 607 N N . ALA A 1 82 ? 19.881 78.494 -1.439 1.00 51.94 82 ALA A N 1
ATOM 608 C CA . ALA A 1 82 ? 20.436 78.314 -2.788 1.00 51.94 82 ALA A CA 1
ATOM 609 C C . ALA A 1 82 ? 21.937 77.949 -2.857 1.00 51.94 82 ALA A C 1
ATOM 611 O O . ALA A 1 82 ? 22.748 78.553 -2.156 1.00 51.94 82 ALA A O 1
ATOM 612 N N . SER A 1 83 ? 22.335 77.052 -3.779 1.00 42.47 83 SER A N 1
ATOM 613 C CA . SER A 1 83 ? 23.729 76.892 -4.250 1.00 42.47 83 SER A CA 1
ATOM 614 C C . SER A 1 83 ? 23.853 76.200 -5.626 1.00 42.47 83 SER A C 1
ATOM 616 O O . SER A 1 83 ? 23.496 75.038 -5.768 1.00 42.47 83 SER A O 1
ATOM 618 N N . ARG A 1 84 ? 24.416 76.962 -6.584 1.00 43.66 84 ARG A N 1
ATOM 619 C CA . ARG A 1 84 ? 25.235 76.641 -7.785 1.00 43.66 84 ARG A CA 1
ATOM 620 C C . ARG A 1 84 ? 24.789 75.548 -8.785 1.00 43.66 84 ARG A C 1
ATOM 622 O O . ARG A 1 84 ? 24.795 74.361 -8.499 1.00 43.66 84 ARG A O 1
ATOM 629 N N . TRP A 1 85 ? 24.537 75.994 -10.023 1.00 38.50 85 TRP A N 1
ATOM 630 C CA . TRP A 1 85 ? 24.366 75.189 -11.245 1.00 38.50 85 TRP A CA 1
ATOM 631 C C . TRP A 1 85 ? 25.535 74.219 -11.513 1.00 38.50 85 TRP A C 1
ATOM 633 O O . TRP A 1 85 ? 26.696 74.612 -11.434 1.00 38.50 85 TRP A O 1
ATOM 643 N N . GLY A 1 86 ? 25.213 72.982 -11.909 1.00 46.31 86 GLY A N 1
ATOM 644 C CA . GLY A 1 86 ? 26.150 71.859 -12.079 1.00 46.31 86 GLY A CA 1
ATOM 645 C C . GLY A 1 86 ? 26.811 71.694 -13.455 1.00 46.31 86 GLY A C 1
ATOM 646 O O . GLY A 1 86 ? 27.380 70.639 -13.709 1.00 46.31 86 GLY A O 1
ATOM 647 N N . HIS A 1 87 ? 26.746 72.692 -14.342 1.00 50.84 87 HIS A N 1
ATOM 648 C CA . HIS A 1 87 ? 27.323 72.608 -15.699 1.00 50.84 87 HIS A CA 1
ATOM 649 C C . HIS A 1 87 ? 28.386 73.672 -16.003 1.00 50.84 87 HIS A C 1
ATOM 651 O O . HIS A 1 87 ? 28.719 73.899 -17.163 1.00 50.84 87 HIS A O 1
ATOM 657 N N . ALA A 1 88 ? 28.936 74.339 -14.987 1.00 46.28 88 ALA A N 1
ATOM 658 C CA . ALA A 1 88 ? 30.148 75.119 -15.208 1.00 46.28 88 ALA A CA 1
ATOM 659 C C . ALA A 1 88 ? 31.321 74.157 -15.462 1.00 46.28 88 ALA A C 1
ATOM 661 O O . ALA A 1 88 ? 31.508 73.202 -14.706 1.00 46.28 88 ALA A O 1
ATOM 662 N N . ALA A 1 89 ? 32.086 74.400 -16.530 1.00 43.66 89 ALA A N 1
ATOM 663 C CA . ALA A 1 89 ? 33.305 73.650 -16.808 1.00 43.66 89 ALA A CA 1
ATOM 664 C C . ALA A 1 89 ? 34.264 73.736 -15.602 1.00 43.66 89 ALA A C 1
ATOM 666 O O . ALA A 1 89 ? 34.327 74.790 -14.960 1.00 43.66 89 ALA A O 1
ATOM 667 N N . PRO A 1 90 ? 34.983 72.650 -15.263 1.00 49.47 90 PRO A N 1
ATOM 668 C CA . PRO A 1 90 ? 35.896 72.662 -14.131 1.00 49.47 90 PRO A CA 1
ATOM 669 C C . PRO A 1 90 ? 37.021 73.672 -14.365 1.00 49.47 90 PRO A C 1
ATOM 671 O O . PRO A 1 90 ? 37.571 73.762 -15.461 1.00 49.47 90 PRO A O 1
ATOM 674 N N . ASP A 1 91 ? 37.363 74.418 -13.318 1.00 47.62 91 ASP A N 1
ATOM 675 C CA . ASP A 1 91 ? 38.460 75.382 -13.346 1.00 47.62 91 ASP A CA 1
ATOM 676 C C . ASP A 1 91 ? 39.785 74.603 -13.310 1.00 47.62 91 ASP A C 1
ATOM 678 O O . ASP A 1 91 ? 40.106 73.938 -12.320 1.00 47.62 91 ASP A O 1
ATOM 682 N N . LEU A 1 92 ? 40.518 74.591 -14.423 1.00 51.53 92 LEU A N 1
ATOM 683 C CA . LEU A 1 92 ? 41.773 73.849 -14.534 1.00 51.53 92 LEU A CA 1
ATOM 684 C C . LEU A 1 92 ? 42.932 74.725 -14.049 1.00 51.53 92 LEU A C 1
ATOM 686 O O . LEU A 1 92 ? 43.263 75.733 -14.669 1.00 51.53 92 LEU A O 1
ATOM 690 N N . ALA A 1 93 ? 43.580 74.324 -12.955 1.00 37.38 93 ALA A N 1
ATOM 691 C CA . ALA A 1 93 ? 44.719 75.049 -12.400 1.00 37.38 93 ALA A CA 1
ATOM 692 C C . ALA A 1 93 ? 46.025 74.758 -13.170 1.00 37.38 93 ALA A C 1
ATOM 694 O O . ALA A 1 93 ? 46.434 73.603 -13.286 1.00 37.38 93 ALA A O 1
ATOM 695 N N . GLY A 1 94 ? 46.702 75.813 -13.639 1.00 53.44 94 GLY A N 1
ATOM 696 C CA . GLY A 1 94 ? 48.025 75.765 -14.279 1.00 53.44 94 GLY A CA 1
ATOM 697 C C . GLY A 1 94 ? 48.241 76.912 -15.276 1.00 53.44 94 GLY A C 1
ATOM 698 O O . GLY A 1 94 ? 47.276 77.474 -15.788 1.00 53.44 94 GLY A O 1
ATOM 699 N N . GLU A 1 95 ? 49.497 77.282 -15.543 1.00 45.81 95 GLU A N 1
ATOM 700 C CA . GLU A 1 95 ? 49.852 78.272 -16.573 1.00 45.81 95 GLU A CA 1
ATOM 701 C C . GLU A 1 95 ? 49.951 77.553 -17.930 1.00 45.81 95 GLU A C 1
ATOM 703 O O . GLU A 1 95 ? 50.804 76.686 -18.126 1.00 45.81 95 GLU A O 1
ATOM 708 N N . TRP A 1 96 ? 49.028 77.845 -18.848 1.00 58.34 96 TRP A N 1
ATOM 709 C CA . TRP A 1 96 ? 48.930 77.160 -20.139 1.00 58.34 96 TRP A CA 1
ATOM 710 C C . TRP A 1 96 ? 49.839 77.822 -21.178 1.00 58.34 96 TRP A C 1
ATOM 712 O O . TRP A 1 96 ? 49.762 79.032 -21.388 1.00 58.34 96 TRP A O 1
ATOM 722 N N . ILE A 1 97 ? 50.665 77.025 -21.863 1.00 52.50 97 ILE A N 1
ATOM 723 C CA . ILE A 1 97 ? 51.459 77.474 -23.013 1.00 52.50 97 ILE A CA 1
ATOM 724 C C . ILE A 1 97 ? 50.721 77.068 -24.288 1.00 52.50 97 ILE A C 1
ATOM 726 O O . ILE A 1 97 ? 50.365 75.905 -24.469 1.00 52.50 97 ILE A O 1
ATOM 730 N N . TYR A 1 98 ? 50.478 78.046 -25.153 1.00 46.41 98 TYR A N 1
ATOM 731 C CA . TYR A 1 98 ? 49.777 77.875 -26.421 1.00 46.41 98 TYR A CA 1
ATOM 732 C C . TYR A 1 98 ? 50.718 77.259 -27.473 1.00 46.41 98 TYR A C 1
ATOM 734 O O . TYR A 1 98 ? 51.807 77.792 -27.687 1.00 46.41 98 TYR A O 1
ATOM 742 N N . ASP A 1 99 ? 50.308 76.164 -28.126 1.00 51.09 99 ASP A N 1
ATOM 743 C CA . ASP A 1 99 ? 51.018 75.573 -29.272 1.00 51.09 99 ASP A CA 1
ATOM 744 C C . ASP A 1 99 ? 50.188 75.759 -30.552 1.00 51.09 99 ASP A C 1
ATOM 746 O O . ASP A 1 99 ? 49.114 75.174 -30.716 1.00 51.09 99 ASP A O 1
ATOM 750 N N . ASP A 1 100 ? 50.695 76.589 -31.465 1.00 51.09 100 ASP A N 1
ATOM 751 C CA . ASP A 1 100 ? 50.038 76.929 -32.732 1.00 51.09 100 ASP A CA 1
ATOM 752 C C . ASP A 1 100 ? 49.879 75.719 -33.669 1.00 51.09 100 ASP A C 1
ATOM 754 O O . ASP A 1 100 ? 49.010 75.744 -34.545 1.00 51.09 100 ASP A O 1
ATOM 758 N N . ALA A 1 101 ? 50.639 74.632 -33.470 1.00 55.38 101 ALA A N 1
ATOM 759 C CA . ALA A 1 101 ? 50.489 73.400 -34.249 1.00 55.38 101 ALA A CA 1
ATOM 760 C C . ALA A 1 101 ? 49.142 72.690 -34.010 1.00 55.38 101 ALA A C 1
ATOM 762 O O . ALA A 1 101 ? 48.726 71.864 -34.823 1.00 55.38 101 ALA A O 1
ATOM 763 N N . LEU A 1 102 ? 48.444 73.024 -32.919 1.00 43.81 102 LEU A N 1
ATOM 764 C CA . LEU A 1 102 ? 47.158 72.440 -32.532 1.00 43.81 102 LEU A CA 1
ATOM 765 C C . LEU A 1 102 ? 45.949 73.288 -32.958 1.00 43.81 102 LEU A C 1
ATOM 767 O O . LEU A 1 102 ? 44.827 73.004 -32.538 1.00 43.81 102 LEU A O 1
ATOM 771 N N . THR A 1 103 ? 46.137 74.309 -33.805 1.00 46.16 103 THR A N 1
ATOM 772 C CA . THR A 1 103 ? 45.024 75.142 -34.287 1.00 46.16 103 THR A CA 1
ATOM 773 C C . THR A 1 103 ? 44.899 75.171 -35.809 1.00 46.16 103 THR A C 1
ATOM 775 O O . THR A 1 103 ? 45.824 75.523 -36.535 1.00 46.16 103 THR A O 1
ATOM 778 N N . ALA A 1 104 ? 43.709 74.825 -36.310 1.00 42.34 104 ALA A N 1
ATOM 779 C CA . ALA A 1 104 ? 43.341 74.973 -37.716 1.00 42.34 104 ALA A CA 1
ATOM 780 C C . ALA A 1 104 ? 42.670 76.340 -37.956 1.00 42.34 104 ALA A C 1
ATOM 782 O O . ALA A 1 104 ? 41.787 76.746 -37.199 1.00 42.34 104 ALA A O 1
ATOM 783 N N . ARG A 1 105 ? 43.053 77.053 -39.028 1.00 39.25 105 ARG A N 1
ATOM 784 C CA . ARG A 1 105 ? 42.374 78.288 -39.468 1.00 39.25 105 ARG A CA 1
ATOM 785 C C . ARG A 1 105 ? 41.157 77.964 -40.348 1.00 39.25 105 ARG A C 1
ATOM 787 O O . ARG A 1 105 ? 41.308 77.183 -41.287 1.00 39.25 105 ARG A O 1
ATOM 794 N N . PRO A 1 106 ? 39.989 78.594 -40.126 1.00 39.22 106 PRO A N 1
ATOM 795 C CA . PRO A 1 106 ? 38.826 78.413 -40.989 1.00 39.22 106 PRO A CA 1
ATOM 796 C C . PRO A 1 106 ? 39.003 79.112 -42.349 1.00 39.22 106 PRO A C 1
ATOM 798 O O . PRO A 1 106 ? 39.600 80.185 -42.446 1.00 39.22 106 PRO A O 1
ATOM 801 N N . THR A 1 107 ? 38.470 78.499 -43.407 1.00 37.56 107 THR A N 1
ATOM 802 C CA . THR A 1 107 ? 38.472 79.024 -44.781 1.00 37.56 107 THR A CA 1
ATOM 803 C C . THR A 1 107 ? 37.317 80.006 -45.001 1.00 37.56 107 THR A C 1
ATOM 805 O O . THR A 1 107 ? 36.175 79.698 -44.666 1.00 37.56 107 THR A O 1
ATOM 808 N N . ASN A 1 108 ? 37.605 81.170 -45.591 1.00 39.75 108 ASN A N 1
ATOM 809 C CA . ASN A 1 108 ? 36.641 82.245 -45.854 1.00 39.75 108 ASN A CA 1
ATOM 810 C C . ASN A 1 108 ? 35.547 81.816 -46.850 1.00 39.75 108 ASN A C 1
ATOM 812 O O . ASN A 1 108 ? 35.839 81.576 -48.021 1.00 39.75 108 ASN A O 1
ATOM 816 N N . GLY A 1 109 ? 34.293 81.764 -46.394 1.00 39.50 109 GLY A N 1
ATOM 817 C CA . GLY A 1 109 ? 33.105 81.617 -47.236 1.00 39.50 109 GLY A CA 1
ATOM 818 C C . GLY A 1 109 ? 32.143 82.783 -47.009 1.00 39.50 109 GLY A C 1
ATOM 819 O O . GLY A 1 109 ? 31.564 82.911 -45.931 1.00 39.50 109 GLY A O 1
ATOM 820 N N . ASP A 1 110 ? 31.994 83.635 -48.023 1.00 37.97 110 ASP A N 1
ATOM 821 C CA . ASP A 1 110 ? 31.185 84.856 -48.006 1.00 37.97 110 ASP A CA 1
ATOM 822 C C . ASP A 1 110 ? 29.686 84.549 -48.126 1.00 37.97 110 ASP A C 1
ATOM 824 O O . ASP A 1 110 ? 29.157 84.399 -49.226 1.00 37.97 110 ASP A O 1
ATOM 828 N N . SER A 1 111 ? 28.966 84.465 -47.007 1.00 40.84 111 SER A N 1
ATOM 829 C CA . SER A 1 111 ? 27.499 84.592 -46.975 1.00 40.84 111 SER A CA 1
ATOM 830 C C . SER A 1 111 ? 27.030 84.967 -45.567 1.00 40.84 111 SER A C 1
ATOM 832 O O . SER A 1 111 ? 27.103 84.160 -44.645 1.00 40.84 111 SER A O 1
ATOM 834 N N . GLN A 1 112 ? 26.543 86.199 -45.395 1.00 34.66 112 GLN A N 1
ATOM 835 C CA . GLN A 1 112 ? 25.916 86.673 -44.157 1.00 34.66 112 GLN A CA 1
ATOM 836 C C . GLN A 1 112 ? 24.392 86.705 -44.326 1.00 34.66 112 GLN A C 1
ATOM 838 O O . GLN A 1 112 ? 23.886 87.338 -45.250 1.00 34.66 112 GLN A O 1
ATOM 843 N N . LEU A 1 113 ? 23.657 86.079 -43.406 1.00 36.88 113 LEU A N 1
ATOM 844 C CA . LEU A 1 113 ? 22.227 86.325 -43.204 1.00 36.88 113 LEU A CA 1
ATOM 845 C C . LEU A 1 113 ? 22.014 86.799 -41.763 1.00 36.88 113 LEU A C 1
ATOM 847 O O . LEU A 1 113 ? 22.435 86.143 -40.813 1.00 36.88 113 LEU A O 1
ATOM 851 N N . SER A 1 114 ? 21.381 87.960 -41.608 1.00 34.16 114 SER A N 1
ATOM 852 C CA . SER A 1 114 ? 21.053 88.569 -40.317 1.00 34.16 114 SER A CA 1
ATOM 853 C C . SER A 1 114 ? 19.711 88.046 -39.800 1.00 34.16 114 SER A C 1
ATOM 855 O O . SER A 1 114 ? 18.708 88.130 -40.505 1.00 34.16 114 SER A O 1
ATOM 857 N N . PHE A 1 115 ? 19.663 87.559 -38.558 1.00 32.50 115 PHE A N 1
ATOM 858 C CA . PHE A 1 115 ? 18.412 87.184 -37.896 1.00 32.50 115 PHE A CA 1
ATOM 859 C C . PHE A 1 115 ? 17.919 88.350 -37.033 1.00 32.50 115 PHE A C 1
ATOM 861 O O . PHE A 1 115 ? 18.535 88.694 -36.026 1.00 32.50 115 PHE A O 1
ATOM 868 N N . THR A 1 116 ? 16.816 88.982 -37.430 1.00 39.44 116 THR A N 1
ATOM 869 C CA . THR A 1 116 ? 16.037 89.848 -36.534 1.00 39.44 116 THR A CA 1
ATOM 870 C C . THR A 1 116 ? 15.082 88.964 -35.733 1.00 39.44 116 THR A C 1
ATOM 872 O O . THR A 1 116 ? 14.445 88.070 -36.281 1.00 39.44 116 THR A O 1
ATOM 875 N N . GLY A 1 117 ? 15.070 89.164 -34.415 1.00 35.41 117 GLY A N 1
ATOM 876 C CA . GLY A 1 117 ? 14.617 88.187 -33.429 1.00 35.41 117 GLY A CA 1
ATOM 877 C C . GLY A 1 117 ? 13.169 87.699 -33.534 1.00 35.41 117 GLY A C 1
ATOM 878 O O . GLY A 1 117 ? 12.236 88.465 -33.756 1.00 35.41 117 GLY A O 1
ATOM 879 N N . LEU A 1 118 ? 12.994 86.415 -33.221 1.00 33.66 118 LEU A N 1
ATOM 880 C CA . LEU A 1 118 ? 11.762 85.858 -32.667 1.00 33.66 118 LEU A CA 1
ATOM 881 C C . LEU A 1 118 ? 11.885 85.861 -31.138 1.00 33.66 118 LEU A C 1
ATOM 883 O O . LEU A 1 118 ? 12.109 84.830 -30.513 1.00 33.66 118 LEU A O 1
ATOM 887 N N . SER A 1 119 ? 11.746 87.044 -30.544 1.00 37.47 119 SER A N 1
ATOM 888 C CA . SER A 1 119 ? 11.374 87.177 -29.136 1.00 37.47 119 SER A CA 1
ATOM 889 C C . SER A 1 119 ? 9.952 87.719 -29.106 1.00 37.47 119 SER A C 1
ATOM 891 O O . SER A 1 119 ? 9.733 88.890 -29.402 1.00 37.47 119 SER A O 1
ATOM 893 N N . THR A 1 120 ? 8.970 86.885 -28.771 1.00 33.97 120 THR A N 1
ATOM 894 C CA . THR A 1 120 ? 7.656 87.368 -28.326 1.00 33.97 120 THR A CA 1
ATOM 895 C C . THR A 1 120 ? 7.784 87.881 -26.888 1.00 33.97 120 THR A C 1
ATOM 897 O O . THR A 1 120 ? 8.131 87.084 -26.014 1.00 33.97 120 THR A O 1
ATOM 900 N N . PRO A 1 121 ? 7.501 89.165 -26.600 1.00 39.06 121 PRO A N 1
ATOM 901 C CA . PRO A 1 121 ? 7.386 89.655 -25.235 1.00 39.06 121 PRO A CA 1
ATOM 902 C C . PRO A 1 121 ? 5.981 89.353 -24.691 1.00 39.06 121 PRO A C 1
ATOM 904 O O . PRO A 1 121 ? 4.973 89.750 -25.277 1.00 39.06 121 PRO A O 1
ATOM 907 N N . ALA A 1 122 ? 5.909 88.662 -23.553 1.00 30.83 122 ALA A N 1
ATOM 908 C CA . ALA A 1 122 ? 4.725 88.683 -22.703 1.00 30.83 122 ALA A CA 1
ATOM 909 C C . ALA A 1 122 ? 4.528 90.109 -22.153 1.00 30.83 122 ALA A C 1
ATOM 911 O O . ALA A 1 122 ? 5.496 90.795 -21.820 1.00 30.83 122 ALA A O 1
ATOM 912 N N . ALA A 1 123 ? 3.281 90.569 -22.088 1.00 32.34 123 ALA A N 1
ATOM 913 C CA . ALA A 1 123 ? 2.938 91.872 -21.535 1.00 32.34 123 ALA A CA 1
ATOM 914 C C . ALA A 1 123 ? 3.142 91.920 -20.007 1.00 32.34 123 ALA A C 1
ATOM 916 O O . ALA A 1 123 ? 2.656 91.035 -19.311 1.00 32.34 123 ALA A O 1
ATOM 917 N N . ALA A 1 124 ? 3.770 93.021 -19.560 1.00 32.16 124 ALA A N 1
ATOM 918 C CA . ALA A 1 124 ? 3.910 93.560 -18.195 1.00 32.16 124 ALA A CA 1
ATOM 919 C C . ALA A 1 124 ? 4.641 92.649 -17.177 1.00 32.16 124 ALA A C 1
ATOM 921 O O . ALA A 1 124 ? 4.228 91.533 -16.916 1.00 32.16 124 ALA A O 1
ATOM 922 N N . ASP A 1 125 ? 5.742 93.047 -16.536 1.00 31.48 125 ASP A N 1
ATOM 923 C CA . ASP A 1 125 ? 5.979 94.334 -15.889 1.00 31.48 125 ASP A CA 1
ATOM 924 C C . ASP A 1 125 ? 7.497 94.555 -15.664 1.00 31.48 125 ASP A C 1
ATOM 926 O O . ASP A 1 125 ? 8.208 93.655 -15.233 1.00 31.48 125 ASP A O 1
ATOM 930 N N . SER A 1 126 ? 7.965 95.771 -15.954 1.00 33.44 126 SER A N 1
ATOM 931 C CA . SER A 1 126 ? 9.136 96.456 -15.377 1.00 33.44 126 SER A CA 1
ATOM 932 C C . SER A 1 126 ? 10.571 95.853 -15.417 1.00 33.44 126 SER A C 1
ATOM 934 O O . SER A 1 126 ? 10.938 94.967 -14.657 1.00 33.44 126 SER A O 1
ATOM 936 N N . ALA A 1 127 ? 11.428 96.582 -16.161 1.00 32.56 127 ALA A N 1
ATOM 937 C CA . ALA A 1 127 ? 12.848 96.914 -15.898 1.00 32.56 127 ALA A CA 1
ATOM 938 C C . ALA A 1 127 ? 13.992 96.147 -16.618 1.00 32.56 127 ALA A C 1
ATOM 940 O O . ALA A 1 127 ? 14.578 95.204 -16.108 1.00 32.56 127 ALA A O 1
ATOM 941 N N . ARG A 1 128 ? 14.377 96.718 -17.776 1.00 34.62 128 ARG A N 1
ATOM 942 C CA . ARG A 1 128 ? 15.745 97.015 -18.276 1.00 34.62 128 ARG A CA 1
ATOM 943 C C . ARG A 1 128 ? 16.877 96.000 -18.012 1.00 34.62 128 ARG A C 1
ATOM 945 O O . ARG A 1 128 ? 17.481 96.001 -16.947 1.00 34.62 128 ARG A O 1
ATOM 952 N N . GLY A 1 129 ? 17.314 95.342 -19.086 1.00 29.75 129 GLY A N 1
ATOM 953 C CA . GLY A 1 129 ? 18.678 94.826 -19.251 1.00 29.75 129 GLY A CA 1
ATOM 954 C C . GLY A 1 129 ? 18.897 94.330 -20.683 1.00 29.75 129 GLY A C 1
ATOM 955 O O . GLY A 1 129 ? 18.122 93.521 -21.172 1.00 29.75 129 GLY A O 1
ATOM 956 N N . GLU A 1 130 ? 19.886 94.885 -21.375 1.00 34.22 130 GLU A N 1
ATOM 957 C CA . GLU A 1 130 ? 20.132 94.808 -22.822 1.00 34.22 130 GLU A CA 1
ATOM 958 C C . GLU A 1 130 ? 20.420 93.384 -23.340 1.00 34.22 130 GLU A C 1
ATOM 960 O O . GLU A 1 130 ? 21.261 92.669 -22.800 1.00 34.22 130 GLU A O 1
ATOM 965 N N . ALA A 1 131 ? 19.772 92.985 -24.441 1.00 31.14 131 ALA A N 1
ATOM 966 C CA . ALA A 1 131 ? 20.134 91.775 -25.177 1.00 31.14 131 ALA A CA 1
ATOM 967 C C . ALA A 1 131 ? 21.324 92.070 -26.110 1.00 31.14 131 ALA A C 1
ATOM 969 O O . ALA A 1 131 ? 21.162 92.647 -27.187 1.00 31.14 131 ALA A O 1
ATOM 970 N N . LEU A 1 132 ? 22.527 91.674 -25.690 1.00 32.66 132 LEU A N 1
ATOM 971 C CA . LEU A 1 132 ? 23.724 91.637 -26.532 1.00 32.66 132 LEU A CA 1
ATOM 972 C C . LEU A 1 132 ? 23.520 90.623 -27.669 1.00 32.66 132 LEU A C 1
ATOM 974 O O . LEU A 1 132 ? 23.380 89.425 -27.431 1.00 32.66 132 LEU A O 1
ATOM 978 N N . SER A 1 133 ? 23.503 91.106 -28.911 1.00 30.05 133 SER A N 1
ATOM 979 C CA . SER A 1 133 ? 23.476 90.262 -30.110 1.00 30.05 133 SER A CA 1
ATOM 980 C C . SER A 1 133 ? 24.905 89.866 -30.491 1.00 30.05 133 SER A C 1
ATOM 982 O O . SER A 1 133 ? 25.700 90.723 -30.869 1.00 30.05 133 SER A O 1
ATOM 984 N N . LEU A 1 134 ? 25.232 88.576 -30.398 1.00 30.12 134 LEU A N 1
ATOM 985 C CA . LEU A 1 134 ? 26.479 87.989 -30.901 1.00 30.12 134 LEU A CA 1
ATOM 986 C C . LEU A 1 134 ? 26.194 87.273 -32.228 1.00 30.12 134 LEU A C 1
ATOM 988 O O . LEU A 1 134 ? 25.491 86.267 -32.261 1.00 30.12 134 LEU A O 1
ATOM 992 N N . THR A 1 135 ? 26.736 87.791 -33.328 1.00 32.06 135 THR A N 1
ATOM 993 C CA . THR A 1 135 ? 26.709 87.149 -34.652 1.00 32.06 135 THR A CA 1
ATOM 994 C C . THR A 1 135 ? 27.948 86.275 -34.838 1.00 32.06 135 THR A C 1
ATOM 996 O O . THR A 1 135 ? 29.061 86.798 -34.850 1.00 32.06 135 THR A O 1
ATOM 999 N N . LEU A 1 136 ? 27.766 84.962 -35.018 1.00 34.12 136 LEU A N 1
ATOM 1000 C CA . LEU A 1 136 ? 28.829 84.013 -35.380 1.00 34.12 136 LEU A CA 1
ATOM 1001 C C . LEU A 1 136 ? 28.619 83.501 -36.820 1.00 34.12 136 LEU A C 1
ATOM 1003 O O . LEU A 1 136 ? 27.481 83.203 -37.185 1.00 34.12 136 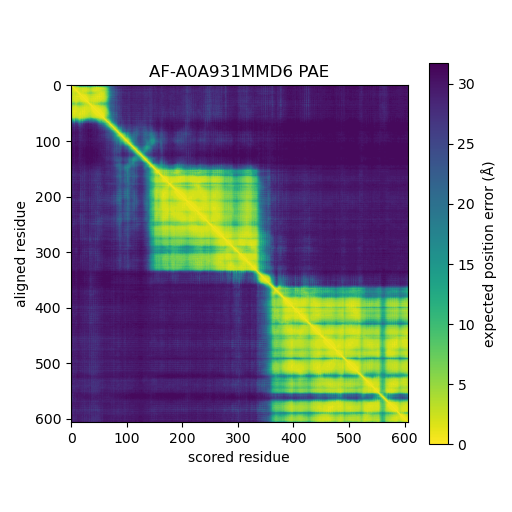LEU A O 1
ATOM 1007 N N . PRO A 1 137 ? 29.679 83.379 -37.643 1.00 31.80 137 PRO A N 1
ATOM 1008 C CA . PRO A 1 137 ? 29.580 82.910 -39.024 1.00 31.80 137 PRO A CA 1
ATOM 1009 C C . PRO A 1 137 ? 29.493 81.379 -39.059 1.00 31.80 137 PRO A C 1
ATOM 1011 O O . PRO A 1 137 ? 30.418 80.700 -38.625 1.00 31.80 137 PRO A O 1
ATOM 1014 N N . TRP A 1 138 ? 28.388 80.820 -39.555 1.00 39.75 138 TRP A N 1
ATOM 1015 C CA . TRP A 1 138 ? 28.227 79.372 -39.733 1.00 39.75 138 TRP A CA 1
ATOM 1016 C C . TRP A 1 138 ? 27.988 79.068 -41.218 1.00 39.75 138 TRP A C 1
ATOM 1018 O O . TRP A 1 138 ? 26.859 79.103 -41.701 1.00 39.75 138 TRP A O 1
ATOM 1028 N N . GLY A 1 139 ? 29.071 78.795 -41.952 1.00 34.66 139 GLY A N 1
ATOM 1029 C CA . GLY A 1 139 ? 29.032 78.013 -43.193 1.00 34.66 139 GLY A CA 1
ATOM 1030 C C . GLY A 1 139 ? 29.097 76.520 -42.846 1.00 34.66 139 GLY A C 1
ATOM 1031 O O . GLY A 1 139 ? 29.647 76.165 -41.808 1.00 34.66 139 GLY A O 1
ATOM 1032 N N . GLY A 1 140 ? 28.488 75.657 -43.661 1.00 39.00 140 GLY A N 1
ATOM 1033 C CA . GLY A 1 140 ? 28.240 74.242 -43.346 1.00 39.00 140 GLY A CA 1
ATOM 1034 C C . GLY A 1 140 ? 29.426 73.439 -42.778 1.00 39.00 140 GLY A C 1
ATOM 1035 O O . GLY A 1 140 ? 30.575 73.647 -43.149 1.00 39.00 140 GLY A O 1
ATOM 1036 N N . ASN A 1 141 ? 29.098 72.473 -41.910 1.00 47.88 141 ASN A N 1
ATOM 1037 C CA . ASN A 1 141 ? 29.974 71.417 -41.374 1.00 47.88 141 ASN A CA 1
ATOM 1038 C C . ASN A 1 141 ? 31.243 71.880 -40.624 1.00 47.88 141 ASN A C 1
ATOM 1040 O O . ASN A 1 141 ? 32.344 71.427 -40.915 1.00 47.88 141 ASN A O 1
ATOM 1044 N N . GLY A 1 142 ? 31.091 72.732 -39.606 1.00 38.69 142 GLY A N 1
ATOM 1045 C CA . GLY A 1 142 ? 32.209 73.255 -38.802 1.00 38.69 142 GLY A CA 1
ATOM 1046 C C . GLY A 1 142 ? 32.625 72.457 -37.553 1.00 38.69 142 GLY A C 1
ATOM 1047 O O . GLY A 1 142 ? 33.459 72.946 -36.801 1.00 38.69 142 GLY A O 1
ATOM 1048 N N . LEU A 1 143 ? 32.067 71.269 -37.292 1.00 42.69 143 LEU A N 1
ATOM 1049 C CA . LEU A 1 143 ? 32.472 70.408 -36.164 1.00 42.69 143 LEU A CA 1
ATOM 1050 C C . LEU A 1 143 ? 32.733 68.968 -36.629 1.00 42.69 143 LEU A C 1
ATOM 1052 O O . LEU A 1 143 ? 32.170 68.012 -36.103 1.00 42.69 143 LEU A O 1
ATOM 1056 N N . SER A 1 144 ? 33.580 68.793 -37.641 1.00 47.19 144 SER A N 1
ATOM 1057 C CA . SER A 1 144 ? 34.223 67.496 -37.859 1.00 47.19 144 SER A CA 1
ATOM 1058 C C . SER A 1 144 ? 35.266 67.276 -36.761 1.00 47.19 144 SER A C 1
ATOM 1060 O O . SER A 1 144 ? 36.147 68.116 -36.575 1.00 47.19 144 SER A O 1
ATOM 1062 N N . ALA A 1 145 ? 35.155 66.165 -36.029 1.00 43.56 145 ALA A N 1
ATOM 1063 C CA . ALA A 1 145 ? 36.129 65.784 -35.010 1.00 43.56 145 ALA A CA 1
ATOM 1064 C C . ALA A 1 145 ? 37.550 65.709 -35.613 1.00 43.56 145 ALA A C 1
ATOM 1066 O O . ALA A 1 145 ? 37.688 65.280 -36.763 1.00 43.56 145 ALA A O 1
ATOM 1067 N N . PRO A 1 146 ? 38.607 66.106 -34.878 1.00 44.03 146 PRO A N 1
ATOM 1068 C CA . PRO A 1 146 ? 39.976 65.935 -35.350 1.00 44.03 146 PRO A CA 1
ATOM 1069 C C . PRO A 1 146 ? 40.258 64.442 -35.563 1.00 44.03 146 PRO A C 1
ATOM 1071 O O . PRO A 1 146 ? 40.120 63.636 -34.643 1.00 44.03 146 PRO A O 1
ATOM 1074 N N . VAL A 1 147 ? 40.628 64.071 -36.790 1.00 48.31 147 VAL A N 1
ATOM 1075 C CA . VAL A 1 147 ? 41.054 62.707 -37.120 1.00 48.31 147 VAL A CA 1
ATOM 1076 C C . VAL A 1 147 ? 42.490 62.555 -36.628 1.00 48.31 147 VAL A C 1
ATOM 1078 O O . VAL A 1 147 ? 43.403 63.182 -37.161 1.00 48.31 147 VAL A O 1
ATOM 1081 N N . LEU A 1 148 ? 42.678 61.774 -35.565 1.00 45.44 148 LEU A N 1
ATOM 1082 C CA . LEU A 1 148 ? 44.002 61.333 -35.130 1.00 45.44 148 LEU A CA 1
ATOM 1083 C C . LEU A 1 148 ? 44.541 60.330 -36.158 1.00 45.44 148 LEU A C 1
ATOM 1085 O O . LEU A 1 148 ? 43.802 59.446 -36.591 1.00 45.44 148 LEU A O 1
ATOM 1089 N N . ASP A 1 149 ? 45.812 60.456 -36.534 1.00 41.62 149 ASP A N 1
ATOM 1090 C CA . ASP A 1 149 ? 46.471 59.534 -37.467 1.00 41.62 149 ASP A CA 1
ATOM 1091 C C . ASP A 1 149 ? 46.364 58.085 -36.935 1.00 41.62 149 ASP A C 1
ATOM 1093 O O . ASP A 1 149 ? 46.669 57.825 -35.766 1.00 41.62 149 ASP A O 1
ATOM 1097 N N . GLY A 1 150 ? 45.835 57.162 -37.748 1.00 51.94 150 GLY A N 1
ATOM 1098 C CA . GLY A 1 150 ? 45.495 55.779 -37.362 1.00 51.94 150 GLY A CA 1
ATOM 1099 C C . GLY A 1 150 ? 44.078 55.545 -36.797 1.00 51.94 150 GLY A C 1
ATOM 1100 O O . GLY A 1 150 ? 43.672 54.395 -36.612 1.00 51.94 150 GLY A O 1
ATOM 1101 N N . TYR A 1 151 ? 43.283 56.591 -36.541 1.00 50.47 151 TYR A N 1
ATOM 1102 C CA . TYR A 1 151 ? 41.884 56.470 -36.104 1.00 50.47 151 TYR A CA 1
ATOM 1103 C C . TYR A 1 151 ? 40.947 56.563 -37.322 1.00 50.47 151 TYR A C 1
ATOM 1105 O O . TYR A 1 151 ? 40.839 57.617 -37.942 1.00 50.47 151 TYR A O 1
ATOM 1113 N N . GLY A 1 152 ? 40.261 55.469 -37.681 1.00 60.12 152 GLY A N 1
ATOM 1114 C CA . GLY A 1 152 ? 39.347 55.428 -38.836 1.00 60.12 152 GLY A CA 1
ATOM 1115 C C . GLY A 1 152 ? 39.812 54.578 -40.026 1.00 60.12 152 GLY A C 1
ATOM 1116 O O . GLY A 1 152 ? 39.066 54.446 -40.993 1.00 60.12 152 GLY A O 1
ATOM 1117 N N . GLU A 1 153 ? 41.017 53.995 -39.990 1.00 66.69 153 GLU A N 1
ATOM 1118 C CA . GLU A 1 153 ? 41.546 53.175 -41.097 1.00 66.69 153 GLU A CA 1
ATOM 1119 C C . GLU A 1 153 ? 40.744 51.883 -41.313 1.00 66.69 153 GLU A C 1
ATOM 1121 O O . GLU A 1 153 ? 40.494 51.485 -42.451 1.00 66.69 153 GLU A O 1
ATOM 1126 N N . VAL A 1 154 ? 40.291 51.251 -40.224 1.00 68.06 154 VAL A N 1
ATOM 1127 C CA . VAL A 1 154 ? 39.437 50.052 -40.273 1.00 68.06 154 VAL A CA 1
ATOM 1128 C C . VAL A 1 154 ? 38.059 50.414 -40.822 1.00 68.06 154 VAL A C 1
ATOM 1130 O O . VAL A 1 154 ? 37.507 49.700 -41.652 1.00 68.06 154 VAL A O 1
ATOM 1133 N N . GLU A 1 155 ? 37.517 51.556 -40.408 1.00 72.62 155 GLU A N 1
ATOM 1134 C CA . GLU A 1 155 ? 36.240 52.076 -40.880 1.00 72.62 155 GLU A CA 1
ATOM 1135 C C . GLU A 1 155 ? 36.283 52.440 -42.371 1.00 72.62 155 GLU A C 1
ATOM 1137 O O . GLU A 1 155 ? 35.360 52.097 -43.110 1.00 72.62 155 GLU A O 1
ATOM 1142 N N . ALA A 1 156 ? 37.376 53.051 -42.833 1.00 71.38 156 ALA A N 1
ATOM 1143 C CA . ALA A 1 156 ? 37.604 53.341 -44.245 1.00 71.38 156 ALA A CA 1
ATOM 1144 C C . ALA A 1 156 ? 37.773 52.056 -45.076 1.00 71.38 156 ALA A C 1
ATOM 1146 O O . ALA A 1 156 ? 37.216 51.959 -46.170 1.00 71.38 156 ALA A O 1
ATOM 1147 N N . ALA A 1 157 ? 38.476 51.045 -44.550 1.00 72.69 157 ALA A N 1
ATOM 1148 C CA . ALA A 1 157 ? 38.626 49.738 -45.197 1.00 72.69 157 ALA A CA 1
ATOM 1149 C C . ALA A 1 157 ? 37.294 48.973 -45.322 1.00 72.69 157 ALA A C 1
ATOM 1151 O O . ALA A 1 157 ? 37.109 48.205 -46.266 1.00 72.69 157 ALA A O 1
ATOM 1152 N N . LEU A 1 158 ? 36.355 49.212 -44.403 1.00 74.94 158 LEU A N 1
ATOM 1153 C CA . LEU A 1 158 ? 34.991 48.676 -44.436 1.00 74.94 158 LEU A CA 1
ATOM 1154 C C . LEU A 1 158 ? 34.024 49.523 -45.288 1.00 74.94 158 LEU A C 1
ATOM 1156 O O . LEU A 1 158 ? 32.860 49.154 -45.425 1.00 74.94 158 LEU A O 1
ATOM 1160 N N . GLY A 1 159 ? 34.489 50.632 -45.878 1.00 72.50 159 GLY A N 1
ATOM 1161 C CA . GLY A 1 159 ? 33.684 51.506 -46.737 1.00 72.50 159 GLY A CA 1
ATOM 1162 C C . GLY A 1 159 ? 32.705 52.420 -45.990 1.00 72.50 159 GLY A C 1
ATOM 1163 O O . GLY A 1 159 ? 31.759 52.912 -46.601 1.00 72.50 159 GLY A O 1
ATOM 1164 N N . LEU A 1 160 ? 32.909 52.647 -44.688 1.00 77.12 160 LEU A N 1
ATOM 1165 C CA . LEU A 1 160 ? 32.046 53.492 -43.856 1.00 77.12 160 LEU A CA 1
ATOM 1166 C C . LEU A 1 160 ? 32.373 54.979 -44.050 1.00 77.12 160 LEU A C 1
ATOM 1168 O O . LEU A 1 160 ? 33.538 55.351 -44.217 1.00 77.12 160 LEU A O 1
ATOM 1172 N N . THR A 1 161 ? 31.360 55.853 -43.995 1.00 75.31 161 THR A N 1
ATOM 1173 C CA . THR A 1 161 ? 31.590 57.296 -44.181 1.00 75.31 161 THR A CA 1
ATOM 1174 C C . THR A 1 161 ? 31.991 58.001 -42.871 1.00 75.31 161 THR A C 1
ATOM 1176 O O . THR A 1 161 ? 31.392 57.770 -41.810 1.00 75.31 161 THR A O 1
ATOM 1179 N N . PRO A 1 162 ? 33.015 58.880 -42.898 1.00 68.31 162 PRO A N 1
ATOM 1180 C CA . PRO A 1 162 ? 33.401 59.671 -41.731 1.00 68.31 162 PRO A CA 1
ATOM 1181 C C . PRO A 1 162 ? 32.243 60.546 -41.235 1.00 68.31 162 PRO A C 1
ATOM 1183 O O . PRO A 1 162 ? 31.558 61.186 -42.027 1.00 68.31 162 PRO A O 1
ATOM 1186 N N . GLY A 1 163 ? 32.027 60.588 -39.917 1.00 67.81 163 GLY A N 1
ATOM 1187 C CA . GLY A 1 163 ? 30.973 61.408 -39.304 1.00 67.81 163 GLY A CA 1
ATOM 1188 C C . GLY A 1 163 ? 29.563 60.799 -39.300 1.00 67.81 163 GLY A C 1
ATOM 1189 O O . GLY A 1 163 ? 28.656 61.440 -38.781 1.00 67.81 163 GLY A O 1
ATOM 1190 N N . GLN A 1 164 ? 29.368 59.572 -39.808 1.00 77.25 164 GLN A N 1
ATOM 1191 C CA . GLN A 1 164 ? 28.081 58.863 -39.714 1.00 77.25 164 GLN A CA 1
ATOM 1192 C C . GLN A 1 164 ? 27.583 58.729 -38.275 1.00 77.25 164 GLN A C 1
ATOM 1194 O O . GLN A 1 164 ? 28.377 58.473 -37.350 1.00 77.25 164 GLN A O 1
ATOM 1199 N N . ALA A 1 165 ? 26.259 58.801 -38.110 1.00 84.25 165 ALA A N 1
ATOM 1200 C CA . ALA A 1 165 ? 25.629 58.513 -36.834 1.00 84.25 165 ALA A CA 1
ATOM 1201 C C . ALA A 1 165 ? 25.908 57.048 -36.433 1.00 84.25 165 ALA A C 1
ATOM 1203 O O . ALA A 1 165 ? 25.940 56.165 -37.297 1.00 84.25 165 ALA A O 1
ATOM 1204 N N . PRO A 1 166 ? 26.095 56.741 -35.137 1.00 86.44 166 PRO A N 1
ATOM 1205 C CA . PRO A 1 166 ? 26.387 55.380 -34.686 1.00 86.44 166 PRO A CA 1
ATOM 1206 C C . PRO A 1 166 ? 25.386 54.317 -35.167 1.00 86.44 166 PRO A C 1
ATOM 1208 O O . PRO A 1 166 ? 25.793 53.213 -35.520 1.00 86.44 166 PRO A O 1
ATOM 1211 N N . VAL A 1 167 ? 24.092 54.653 -35.240 1.00 86.19 167 VAL A N 1
ATOM 1212 C CA . VAL A 1 167 ? 23.045 53.729 -35.709 1.00 86.19 167 VAL A CA 1
ATOM 1213 C C . VAL A 1 167 ? 23.132 53.433 -37.208 1.00 86.19 167 VAL A C 1
ATOM 1215 O O . VAL A 1 167 ? 22.959 52.286 -37.600 1.00 86.19 167 VAL A O 1
ATOM 1218 N N . GLU A 1 168 ? 23.457 54.433 -38.030 1.00 87.31 168 GLU A N 1
ATOM 1219 C CA . GLU A 1 168 ? 23.631 54.281 -39.483 1.00 87.31 168 GLU A CA 1
ATOM 1220 C C . GLU A 1 168 ? 24.862 53.426 -39.779 1.00 87.31 168 GLU A C 1
ATOM 1222 O O . GLU A 1 168 ? 24.812 52.507 -40.587 1.00 87.31 168 GLU A O 1
ATOM 1227 N N . ARG A 1 169 ? 25.941 53.646 -39.021 1.00 88.75 169 ARG A N 1
ATOM 1228 C CA . ARG A 1 169 ? 27.149 52.822 -39.101 1.00 88.75 169 ARG A CA 1
ATOM 1229 C C . ARG A 1 169 ? 26.862 51.352 -38.794 1.00 88.75 169 ARG A C 1
ATOM 1231 O O . ARG A 1 169 ? 27.404 50.466 -39.445 1.00 88.75 169 ARG A O 1
ATOM 1238 N N . LEU A 1 170 ? 26.037 51.082 -37.783 1.00 91.38 170 LEU A N 1
ATOM 1239 C CA . LEU A 1 170 ? 25.647 49.714 -37.449 1.00 91.38 170 LEU A CA 1
ATOM 1240 C C . LEU A 1 170 ? 24.742 49.102 -38.530 1.00 91.38 170 LEU A C 1
ATOM 1242 O O . LEU A 1 170 ? 24.869 47.918 -38.834 1.00 91.38 170 LEU A O 1
ATOM 1246 N N . GLU A 1 171 ? 23.856 49.901 -39.120 1.00 91.19 171 GLU A N 1
ATOM 1247 C CA . GLU A 1 171 ? 22.972 49.495 -40.215 1.00 91.19 171 GLU A CA 1
ATOM 1248 C C . GLU A 1 171 ? 23.768 49.097 -41.469 1.00 91.19 171 GLU A C 1
ATOM 1250 O O . GLU A 1 171 ? 23.555 48.004 -42.000 1.00 91.19 171 GLU A O 1
ATOM 1255 N N . ASP A 1 172 ? 24.771 49.889 -41.857 1.00 90.12 172 ASP A N 1
ATOM 1256 C CA . ASP A 1 172 ? 25.668 49.604 -42.988 1.00 90.12 172 ASP A CA 1
ATOM 1257 C C . ASP A 1 172 ? 26.480 48.307 -42.793 1.00 90.12 172 ASP A C 1
ATOM 1259 O O . ASP A 1 172 ? 26.742 47.572 -43.744 1.00 90.12 172 ASP A O 1
ATOM 1263 N N . LEU A 1 173 ? 26.858 47.975 -41.552 1.00 90.62 173 LEU A N 1
ATOM 1264 C CA . LEU A 1 173 ? 27.602 46.741 -41.246 1.00 90.62 173 LEU A CA 1
ATOM 1265 C C . LEU A 1 173 ? 26.733 45.472 -41.293 1.00 90.62 173 LEU A C 1
ATOM 1267 O O . LEU A 1 173 ? 27.247 44.360 -41.498 1.00 90.62 173 LEU A O 1
ATOM 1271 N N . LEU A 1 174 ? 25.426 45.618 -41.065 1.00 91.62 174 LEU A N 1
ATOM 1272 C CA . LEU A 1 174 ? 24.464 44.512 -41.022 1.00 91.62 174 LEU A CA 1
ATOM 1273 C C . LEU A 1 174 ? 23.737 44.301 -42.355 1.00 91.62 174 LEU A C 1
ATOM 1275 O O . LEU A 1 174 ? 23.236 43.200 -42.607 1.00 91.62 174 LEU A O 1
ATOM 1279 N N . THR A 1 175 ? 23.702 45.317 -43.212 1.00 91.50 175 THR A N 1
ATOM 1280 C CA . THR A 1 175 ? 23.011 45.285 -44.501 1.00 91.50 175 THR A CA 1
ATOM 1281 C C . THR A 1 175 ? 23.986 45.238 -45.678 1.00 91.50 175 THR A C 1
ATOM 1283 O O . THR A 1 175 ? 25.197 45.425 -45.557 1.00 91.50 175 THR A O 1
ATOM 1286 N N . ARG A 1 176 ? 23.468 44.864 -46.842 1.00 86.81 176 ARG A N 1
ATOM 1287 C CA . ARG A 1 176 ? 24.120 45.032 -48.138 1.00 86.81 176 ARG A CA 1
ATOM 1288 C C . ARG A 1 176 ? 23.753 46.413 -48.701 1.00 86.81 176 ARG A C 1
ATOM 1290 O O . ARG A 1 176 ? 22.754 46.990 -48.280 1.00 86.81 176 ARG A O 1
ATOM 1297 N N . PRO A 1 177 ? 24.475 46.911 -49.722 1.00 80.88 177 PRO A N 1
ATOM 1298 C CA . PRO A 1 177 ? 24.155 48.191 -50.364 1.00 80.88 177 PRO A CA 1
ATOM 1299 C C . PRO A 1 177 ? 22.740 48.283 -50.966 1.00 80.88 177 PRO A C 1
ATOM 1301 O O . PRO A 1 177 ? 22.262 49.378 -51.237 1.00 80.88 177 PRO A O 1
ATOM 1304 N N . ASP A 1 178 ? 22.074 47.147 -51.198 1.00 82.12 178 ASP A N 1
ATOM 1305 C CA . ASP A 1 178 ? 20.683 47.067 -51.663 1.00 82.12 178 ASP A CA 1
ATOM 1306 C C . ASP A 1 178 ? 19.645 47.129 -50.520 1.00 82.12 178 ASP A C 1
ATOM 1308 O O . ASP A 1 178 ? 18.445 47.021 -50.771 1.00 82.12 178 ASP A O 1
ATOM 1312 N N . GLY A 1 179 ? 20.095 47.288 -49.270 1.00 80.25 179 GLY A N 1
ATOM 1313 C CA . GLY A 1 179 ? 19.267 47.313 -48.063 1.00 80.25 179 GLY A CA 1
ATOM 1314 C C . GLY A 1 179 ? 18.871 45.931 -47.530 1.00 80.25 179 GLY A C 1
ATOM 1315 O O . GLY A 1 179 ? 18.184 45.849 -46.513 1.00 80.25 179 GLY A O 1
ATOM 1316 N N . SER A 1 180 ? 19.285 44.831 -48.175 1.00 87.06 180 SER A N 1
ATOM 1317 C CA . SER A 1 180 ? 19.028 43.474 -47.672 1.00 87.06 180 SER A CA 1
ATOM 1318 C C . SER A 1 180 ? 19.963 43.115 -46.516 1.00 87.06 180 SER A C 1
ATOM 1320 O O . SER A 1 180 ? 21.136 43.483 -46.516 1.00 87.06 180 SER A O 1
ATOM 1322 N N . PHE A 1 181 ? 19.485 42.357 -45.527 1.00 89.00 181 PHE A N 1
ATOM 1323 C CA . PHE A 1 181 ? 20.344 41.885 -44.437 1.00 89.00 181 PHE A CA 1
ATOM 1324 C C . PHE A 1 181 ? 21.336 40.819 -44.915 1.00 89.00 181 PHE A C 1
ATOM 1326 O O . PHE A 1 181 ? 21.045 39.985 -45.780 1.00 89.00 181 PHE A O 1
ATOM 1333 N N . ARG A 1 182 ? 22.538 40.864 -44.343 1.00 85.69 182 ARG A N 1
ATOM 1334 C CA . ARG A 1 182 ? 23.620 39.916 -44.617 1.00 85.69 182 ARG A CA 1
ATOM 1335 C C . ARG A 1 182 ? 23.476 38.663 -43.756 1.00 85.69 182 ARG A C 1
ATOM 1337 O O . ARG A 1 182 ? 23.268 38.757 -42.552 1.00 85.69 182 ARG A O 1
ATOM 1344 N N . GLU A 1 183 ? 23.636 37.497 -44.378 1.00 78.88 183 GLU A N 1
ATOM 1345 C CA . GLU A 1 183 ? 23.550 36.190 -43.704 1.00 78.88 183 GLU A CA 1
ATOM 1346 C C . GLU A 1 183 ? 24.915 35.683 -43.218 1.00 78.88 183 GLU A C 1
ATOM 1348 O O . GLU A 1 183 ? 24.986 34.825 -42.340 1.00 78.88 183 GLU A O 1
ATOM 1353 N N . ASP A 1 184 ? 26.010 36.213 -43.773 1.00 82.94 184 ASP A N 1
ATOM 1354 C CA . ASP A 1 184 ? 27.362 35.870 -43.349 1.00 82.94 184 ASP A CA 1
ATOM 1355 C C . ASP A 1 184 ? 27.635 36.350 -41.909 1.00 82.94 184 ASP A C 1
ATOM 1357 O O . ASP A 1 184 ? 27.134 37.407 -41.509 1.00 82.94 184 ASP A O 1
ATOM 1361 N N . PRO A 1 185 ? 28.428 35.612 -41.110 1.00 82.19 185 PRO A N 1
ATOM 1362 C CA . PRO A 1 185 ? 28.797 36.044 -39.766 1.00 82.19 185 PRO A CA 1
ATOM 1363 C C . PRO A 1 185 ? 29.649 37.316 -39.814 1.00 82.19 185 PRO A C 1
ATOM 1365 O O . PRO A 1 185 ? 30.388 37.551 -40.771 1.00 82.19 185 PRO A O 1
ATOM 1368 N N . LEU A 1 186 ? 29.544 38.138 -38.769 1.00 86.69 186 LEU A N 1
ATOM 1369 C CA . LEU A 1 186 ? 30.342 39.351 -38.633 1.00 86.69 186 LEU A CA 1
ATOM 1370 C C . LEU A 1 186 ? 31.818 38.965 -38.457 1.00 86.69 186 LEU A C 1
ATOM 1372 O O . LEU A 1 186 ? 32.143 38.173 -37.573 1.00 86.69 186 LEU A O 1
ATOM 1376 N N . ASP A 1 187 ? 32.697 39.490 -39.311 1.00 87.19 187 ASP A N 1
ATOM 1377 C CA . ASP A 1 187 ? 34.137 39.275 -39.164 1.00 87.19 187 ASP A CA 1
ATOM 1378 C C . ASP A 1 187 ? 34.703 40.077 -37.979 1.00 87.19 187 ASP A C 1
ATOM 1380 O O . ASP A 1 187 ? 34.040 40.944 -37.403 1.00 87.19 187 ASP A O 1
ATOM 1384 N N . GLU A 1 188 ? 35.937 39.766 -37.583 1.00 83.25 188 GLU A N 1
ATOM 1385 C CA . GLU A 1 188 ? 36.557 40.346 -36.387 1.00 83.25 188 GLU A CA 1
ATOM 1386 C C . GLU A 1 188 ? 36.690 41.877 -36.481 1.00 83.25 188 GLU A C 1
ATOM 1388 O O . GLU A 1 188 ? 36.368 42.587 -35.527 1.00 83.25 188 GLU A O 1
ATOM 1393 N N . ALA A 1 189 ? 37.075 42.398 -37.651 1.00 81.00 189 ALA A N 1
ATOM 1394 C CA . ALA A 1 189 ? 37.214 43.833 -37.891 1.00 81.00 189 ALA A CA 1
ATOM 1395 C C . ALA A 1 189 ? 35.861 44.566 -37.824 1.00 81.00 189 ALA A C 1
ATOM 1397 O O . ALA A 1 189 ? 35.730 45.566 -37.113 1.00 81.00 189 ALA A O 1
ATOM 1398 N N . SER A 1 190 ? 34.829 44.041 -38.491 1.00 86.62 190 SER A N 1
ATOM 1399 C CA . SER A 1 190 ? 33.472 44.596 -38.453 1.00 86.62 190 SER A CA 1
ATOM 1400 C C . SER A 1 190 ? 32.866 44.498 -37.056 1.00 86.62 190 SER A C 1
ATOM 1402 O O . SER A 1 190 ? 32.140 45.398 -36.641 1.00 86.62 190 SER A O 1
ATOM 1404 N N . GLN A 1 191 ? 33.173 43.439 -36.299 1.00 89.44 191 GLN A N 1
ATOM 1405 C CA . GLN A 1 191 ? 32.690 43.272 -34.930 1.00 89.44 191 GLN A CA 1
ATOM 1406 C C . GLN A 1 191 ? 33.247 44.341 -33.986 1.00 89.44 191 GLN A C 1
ATOM 1408 O O . GLN A 1 191 ? 32.497 44.852 -33.153 1.00 89.44 191 GLN A O 1
ATOM 1413 N N . VAL A 1 192 ? 34.526 44.709 -34.113 1.00 86.25 192 VAL A N 1
ATOM 1414 C CA . VAL A 1 192 ? 35.125 45.791 -33.311 1.00 86.25 192 VAL A CA 1
ATOM 1415 C C . VAL A 1 192 ? 34.417 47.121 -33.582 1.00 86.25 192 VAL A C 1
ATOM 1417 O O . VAL A 1 192 ? 34.027 47.816 -32.640 1.00 86.25 192 VAL A O 1
ATOM 1420 N N . VAL A 1 193 ? 34.194 47.454 -34.856 1.00 87.19 193 VAL A N 1
ATOM 1421 C CA . VAL A 1 193 ? 33.508 48.697 -35.242 1.00 87.19 193 VAL A CA 1
ATOM 1422 C C . VAL A 1 193 ? 32.041 48.680 -34.803 1.00 87.19 193 VAL A C 1
ATOM 1424 O O . VAL A 1 193 ? 31.555 49.665 -34.246 1.00 87.19 193 VAL A O 1
ATOM 1427 N N . ALA A 1 194 ? 31.346 47.553 -34.971 1.00 90.56 194 ALA A N 1
ATOM 1428 C CA . ALA A 1 194 ? 29.955 47.397 -34.559 1.00 90.56 194 ALA A CA 1
ATOM 1429 C C . ALA A 1 194 ? 29.770 47.535 -33.040 1.00 90.56 194 ALA A C 1
ATOM 1431 O O . ALA A 1 194 ? 28.824 48.186 -32.604 1.00 90.56 194 ALA A O 1
ATOM 1432 N N . ARG A 1 195 ? 30.684 46.988 -32.225 1.00 92.25 195 ARG A N 1
ATOM 1433 C CA . ARG A 1 195 ? 30.663 47.169 -30.760 1.00 92.25 195 ARG A CA 1
ATOM 1434 C C . ARG A 1 195 ? 30.913 48.613 -30.353 1.00 92.25 195 ARG A C 1
ATOM 1436 O O . ARG A 1 195 ? 30.218 49.138 -29.494 1.00 92.25 195 ARG A O 1
ATOM 1443 N N . ARG A 1 196 ? 31.857 49.298 -31.003 1.00 87.81 196 ARG A N 1
ATOM 1444 C CA . ARG A 1 196 ? 32.092 50.728 -30.750 1.00 87.81 196 ARG A CA 1
ATOM 1445 C C . ARG A 1 196 ? 30.851 51.565 -31.073 1.00 87.81 196 ARG A C 1
ATOM 1447 O O . ARG A 1 196 ? 30.475 52.427 -30.284 1.00 87.81 196 ARG A O 1
ATOM 1454 N N . ALA A 1 197 ? 30.208 51.294 -32.209 1.00 89.38 197 ALA A N 1
ATOM 1455 C CA . ALA A 1 197 ? 28.953 51.938 -32.578 1.00 89.38 197 ALA A CA 1
ATOM 1456 C C . ALA A 1 197 ? 27.842 51.629 -31.559 1.00 89.38 197 ALA A C 1
ATOM 1458 O O . ALA A 1 197 ? 27.144 52.545 -31.137 1.00 89.38 197 ALA A O 1
ATOM 1459 N N . MET A 1 198 ? 27.731 50.376 -31.107 1.00 93.75 198 MET A N 1
ATOM 1460 C CA . MET A 1 198 ? 26.779 49.956 -30.075 1.00 93.75 198 MET A CA 1
ATOM 1461 C C . MET A 1 198 ? 26.962 50.737 -28.771 1.00 93.75 198 MET A C 1
ATOM 1463 O O . MET A 1 198 ? 25.997 51.307 -28.269 1.00 93.75 198 MET A O 1
ATOM 1467 N N . HIS A 1 199 ? 28.191 50.823 -28.256 1.00 92.50 199 HIS A N 1
ATOM 1468 C CA . HIS A 1 199 ? 28.491 51.593 -27.049 1.00 92.50 199 HIS A CA 1
ATOM 1469 C C . HIS A 1 199 ? 28.060 53.058 -27.177 1.00 92.50 199 HIS A C 1
ATOM 1471 O O . HIS A 1 199 ? 27.387 53.565 -26.284 1.00 92.50 199 HIS A O 1
ATOM 1477 N N . ALA A 1 200 ? 28.348 53.704 -28.311 1.00 89.50 200 ALA A N 1
ATOM 1478 C CA . ALA A 1 200 ? 27.929 55.085 -28.546 1.00 89.50 200 ALA A CA 1
ATOM 1479 C C . ALA A 1 200 ? 26.395 55.249 -28.575 1.00 89.50 200 ALA A C 1
ATOM 1481 O O . ALA A 1 200 ? 25.880 56.231 -28.046 1.00 89.50 200 ALA A O 1
ATOM 1482 N N . ILE A 1 201 ? 25.655 54.284 -29.142 1.00 92.75 201 ILE A N 1
ATOM 1483 C CA . ILE A 1 201 ? 24.178 54.284 -29.123 1.00 92.75 201 ILE A CA 1
ATOM 1484 C C . ILE A 1 201 ? 23.651 54.119 -27.691 1.00 92.75 201 ILE A C 1
ATOM 1486 O O . ILE A 1 201 ? 22.688 54.781 -27.307 1.00 92.75 201 ILE A O 1
ATOM 1490 N N . LEU A 1 202 ? 24.266 53.235 -26.898 1.00 93.62 202 LEU A N 1
ATOM 1491 C CA . LEU A 1 202 ? 23.880 53.004 -25.505 1.00 93.62 202 LEU A CA 1
ATOM 1492 C C . LEU A 1 202 ? 24.128 54.237 -24.632 1.00 93.62 202 LEU A C 1
ATOM 1494 O O . LEU A 1 202 ? 23.288 54.559 -23.796 1.00 93.62 202 LEU A O 1
ATOM 1498 N N . ASP A 1 203 ? 25.247 54.931 -24.833 1.00 91.94 203 ASP A N 1
ATOM 1499 C CA . ASP A 1 203 ? 25.552 56.174 -24.123 1.00 91.94 203 ASP A CA 1
ATOM 1500 C C . ASP A 1 203 ? 24.571 57.287 -24.511 1.00 91.94 203 ASP A C 1
ATOM 1502 O O . ASP A 1 203 ? 23.982 57.919 -23.636 1.00 91.94 203 ASP A O 1
ATOM 1506 N N . GLU A 1 204 ? 24.269 57.441 -25.805 1.00 91.31 204 GLU A N 1
ATOM 1507 C CA . GLU A 1 204 ? 23.248 58.389 -26.267 1.00 91.31 204 GLU A CA 1
ATOM 1508 C C . GLU A 1 204 ? 21.863 58.092 -25.671 1.00 91.31 204 GLU A C 1
ATOM 1510 O O . GLU A 1 204 ? 21.135 59.012 -25.294 1.00 91.31 204 GLU A O 1
ATOM 1515 N N . ALA A 1 205 ? 21.490 56.815 -25.563 1.00 92.81 205 ALA A N 1
ATOM 1516 C CA . ALA A 1 205 ? 20.223 56.420 -24.963 1.00 92.81 205 ALA A CA 1
ATOM 1517 C C . ALA A 1 205 ? 20.165 56.712 -23.456 1.00 92.81 205 ALA A C 1
ATOM 1519 O O . ALA A 1 205 ? 19.088 57.022 -22.950 1.00 92.81 205 ALA A O 1
ATOM 1520 N N . ARG A 1 206 ? 21.287 56.614 -22.729 1.00 92.06 206 ARG A N 1
ATOM 1521 C CA . ARG A 1 206 ? 21.353 56.907 -21.284 1.00 92.06 206 ARG A CA 1
ATOM 1522 C C . ARG A 1 206 ? 21.136 58.385 -20.978 1.00 92.06 206 ARG A C 1
ATOM 1524 O O . ARG A 1 206 ? 20.485 58.694 -19.984 1.00 92.06 206 ARG A O 1
ATOM 1531 N N . ASP A 1 207 ? 21.637 59.262 -21.842 1.00 91.88 207 ASP A N 1
ATOM 1532 C CA . ASP A 1 207 ? 21.545 60.718 -21.673 1.00 91.88 207 ASP A CA 1
ATOM 1533 C C . ASP A 1 207 ? 20.251 61.318 -22.260 1.00 91.88 207 ASP A C 1
ATOM 1535 O O . ASP A 1 207 ? 19.972 62.510 -22.107 1.00 91.88 207 ASP A O 1
ATOM 1539 N N . ALA A 1 208 ? 19.450 60.510 -22.958 1.00 90.50 208 ALA A N 1
ATOM 1540 C CA . ALA A 1 208 ? 18.219 60.935 -23.609 1.00 90.50 208 ALA A CA 1
ATOM 1541 C C . ALA A 1 208 ? 17.023 61.047 -22.640 1.00 90.50 208 ALA A C 1
ATOM 1543 O O . ALA A 1 208 ? 16.935 60.349 -21.632 1.00 90.50 208 ALA A O 1
ATOM 1544 N N . ASP A 1 209 ? 16.039 61.888 -22.990 1.00 93.44 209 ASP A N 1
ATOM 1545 C CA . ASP A 1 209 ? 14.720 61.834 -22.351 1.00 93.44 209 ASP A CA 1
ATOM 1546 C C . ASP A 1 209 ? 14.018 60.492 -22.625 1.00 93.44 209 ASP A C 1
ATOM 1548 O O . ASP A 1 209 ? 14.376 59.759 -23.547 1.00 93.44 209 ASP A O 1
ATOM 1552 N N . VAL A 1 210 ? 12.974 60.187 -21.852 1.00 89.38 210 VAL A N 1
ATOM 1553 C CA . VAL A 1 210 ? 12.259 58.900 -21.920 1.00 89.38 210 VAL A CA 1
ATOM 1554 C C . VAL A 1 210 ? 11.731 58.590 -23.328 1.00 89.38 210 VAL A C 1
ATOM 1556 O O . VAL A 1 210 ? 11.862 57.470 -23.807 1.00 89.38 210 VAL A O 1
ATOM 1559 N N . THR A 1 211 ? 11.184 59.579 -24.043 1.00 93.06 211 THR A N 1
ATOM 1560 C CA . THR A 1 211 ? 10.613 59.344 -25.384 1.00 93.06 211 THR A CA 1
ATOM 1561 C C . THR A 1 211 ? 11.704 59.051 -26.411 1.00 93.06 211 THR A C 1
ATOM 1563 O O . THR A 1 211 ? 11.528 58.232 -27.319 1.00 93.06 211 THR A O 1
ATOM 1566 N N . ARG A 1 212 ? 12.837 59.745 -26.301 1.00 89.75 212 ARG A N 1
ATOM 1567 C CA . ARG A 1 212 ? 13.990 59.554 -27.176 1.00 89.75 212 ARG A CA 1
ATOM 1568 C C . ARG A 1 212 ? 14.720 58.248 -26.854 1.00 89.75 212 ARG A C 1
ATOM 1570 O O . ARG A 1 212 ? 15.089 57.550 -27.797 1.00 89.75 212 ARG A O 1
ATOM 1577 N N . HIS A 1 213 ? 14.834 57.884 -25.578 1.00 93.19 213 HIS A N 1
ATOM 1578 C CA . HIS A 1 213 ? 15.334 56.588 -25.119 1.00 93.19 213 HIS A CA 1
ATOM 1579 C C . HIS A 1 213 ? 14.538 55.434 -25.745 1.00 93.19 213 HIS A C 1
ATOM 1581 O O . HIS A 1 213 ? 15.117 54.605 -26.448 1.00 93.19 213 HIS A O 1
ATOM 1587 N N . ASP A 1 214 ? 13.208 55.450 -25.602 1.00 90.88 214 ASP A N 1
ATOM 1588 C CA . ASP A 1 214 ? 12.318 54.409 -26.135 1.00 90.88 214 ASP A CA 1
ATOM 1589 C C . ASP A 1 214 ? 12.436 54.268 -27.663 1.00 90.88 214 ASP A C 1
ATOM 1591 O O . ASP A 1 214 ? 12.384 53.166 -28.217 1.00 90.88 214 ASP A O 1
ATOM 1595 N N . ARG A 1 215 ? 12.620 55.389 -28.375 1.00 92.50 215 ARG A N 1
ATOM 1596 C CA . ARG A 1 215 ? 12.801 55.387 -29.835 1.00 92.50 215 ARG A CA 1
ATOM 1597 C C . ARG A 1 215 ? 14.137 54.772 -30.248 1.00 92.50 215 ARG A C 1
ATOM 1599 O O . ARG A 1 215 ? 14.168 54.021 -31.225 1.00 92.50 215 ARG A O 1
ATOM 1606 N N . ILE A 1 216 ? 15.221 55.108 -29.546 1.00 92.88 216 ILE A N 1
ATOM 1607 C CA . ILE A 1 216 ? 16.557 54.555 -29.809 1.00 92.88 216 ILE A CA 1
ATOM 1608 C C . ILE A 1 216 ? 16.542 53.050 -29.552 1.00 92.88 216 ILE A C 1
ATOM 1610 O O . ILE A 1 216 ? 16.937 52.276 -30.425 1.00 92.88 216 ILE A O 1
ATOM 1614 N N . GLU A 1 217 ? 16.013 52.638 -28.402 1.00 94.69 217 GLU A N 1
ATOM 1615 C CA . GLU A 1 217 ? 15.874 51.236 -28.026 1.00 94.69 217 GLU A CA 1
ATOM 1616 C C . GLU A 1 217 ? 15.048 50.457 -29.058 1.00 94.69 217 GLU A C 1
ATOM 1618 O O . GLU A 1 217 ? 15.493 49.423 -29.555 1.00 94.69 217 GLU A O 1
ATOM 1623 N N . GLY A 1 218 ? 13.872 50.971 -29.439 1.00 92.94 218 GLY A N 1
ATOM 1624 C CA . GLY A 1 218 ? 12.991 50.318 -30.406 1.00 92.94 218 GLY A CA 1
ATOM 1625 C C . GLY A 1 218 ? 13.625 50.161 -31.791 1.00 92.94 218 GLY A C 1
ATOM 1626 O O . GLY A 1 218 ? 13.529 49.087 -32.393 1.00 92.94 218 GLY A O 1
ATOM 1627 N N . ARG A 1 219 ? 14.315 51.198 -32.292 1.00 93.44 219 ARG A N 1
ATOM 1628 C CA . ARG A 1 219 ? 15.029 51.133 -33.581 1.00 93.44 219 ARG A CA 1
ATOM 1629 C C . ARG A 1 219 ? 16.181 50.133 -33.522 1.00 93.44 219 ARG A C 1
ATOM 1631 O O . ARG A 1 219 ? 16.330 49.332 -34.442 1.00 93.44 219 ARG A O 1
ATOM 1638 N N . LEU A 1 220 ? 16.972 50.160 -32.451 1.00 95.25 220 LEU A N 1
ATOM 1639 C CA . LEU A 1 220 ? 18.114 49.266 -32.289 1.00 95.25 220 LEU A CA 1
ATOM 1640 C C . LEU A 1 220 ? 17.676 47.805 -32.137 1.00 95.25 220 LEU A C 1
ATOM 1642 O O . LEU A 1 220 ? 18.244 46.926 -32.781 1.00 95.25 220 LEU A O 1
ATOM 1646 N N . ALA A 1 221 ? 16.628 47.543 -31.355 1.00 95.00 221 ALA A N 1
ATOM 1647 C CA . ALA A 1 221 ? 16.041 46.216 -31.222 1.00 95.00 221 ALA A CA 1
ATOM 1648 C C . ALA A 1 221 ? 15.565 45.672 -32.577 1.00 95.00 221 ALA A C 1
ATOM 1650 O O . ALA A 1 221 ? 15.874 44.534 -32.928 1.00 95.00 221 ALA A O 1
ATOM 1651 N N . ALA A 1 222 ? 14.859 46.486 -33.370 1.00 94.19 222 ALA A N 1
ATOM 1652 C CA . ALA A 1 222 ? 14.406 46.082 -34.700 1.00 94.19 222 ALA A CA 1
ATOM 1653 C C . ALA A 1 222 ? 15.583 45.789 -35.643 1.00 94.19 222 ALA A C 1
ATOM 1655 O O . ALA A 1 222 ? 15.577 44.772 -36.337 1.00 94.19 222 ALA A O 1
ATOM 1656 N N . LEU A 1 223 ? 16.614 46.639 -35.633 1.00 94.38 223 LEU A N 1
ATOM 1657 C CA . LEU A 1 223 ? 17.818 46.453 -36.442 1.00 94.38 223 LEU A CA 1
ATOM 1658 C C . LEU A 1 223 ? 18.542 45.145 -36.087 1.00 94.38 223 LEU A C 1
ATOM 1660 O O . LEU A 1 223 ? 18.893 44.367 -36.972 1.00 94.38 223 LEU A O 1
ATOM 1664 N N . LEU A 1 224 ? 18.718 44.869 -34.793 1.00 94.56 224 LEU A N 1
ATOM 1665 C CA . LEU A 1 224 ? 19.377 43.655 -34.316 1.00 94.56 224 LEU A CA 1
ATOM 1666 C C . LEU A 1 224 ? 18.557 42.393 -34.594 1.00 94.56 224 LEU A C 1
ATOM 1668 O O . LEU A 1 224 ? 19.137 41.375 -34.970 1.00 94.56 224 LEU A O 1
ATOM 1672 N N . ALA A 1 225 ? 17.234 42.448 -34.435 1.00 92.81 225 ALA A N 1
ATOM 1673 C CA . ALA A 1 225 ? 16.358 41.316 -34.719 1.00 92.81 225 ALA A CA 1
ATOM 1674 C C . ALA A 1 225 ? 16.339 40.965 -36.212 1.00 92.81 225 ALA A C 1
ATOM 1676 O O . ALA A 1 225 ? 16.444 39.790 -36.558 1.00 92.81 225 ALA A O 1
ATOM 1677 N N . ASN A 1 226 ? 16.260 41.968 -37.091 1.00 92.12 226 ASN A N 1
ATOM 1678 C CA . ASN A 1 226 ? 16.273 41.749 -38.538 1.00 92.12 226 ASN A CA 1
ATOM 1679 C C . ASN A 1 226 ? 17.666 41.363 -39.064 1.00 92.12 226 ASN A C 1
ATOM 1681 O O . ASN A 1 226 ? 17.769 40.599 -40.017 1.00 92.12 226 ASN A O 1
ATOM 1685 N N . GLY A 1 227 ? 18.732 41.843 -38.417 1.00 90.38 227 GLY A N 1
ATOM 1686 C CA . GLY A 1 227 ? 20.115 41.468 -38.720 1.00 90.38 227 GLY A CA 1
ATOM 1687 C C . GLY A 1 227 ? 20.552 40.114 -38.155 1.00 90.38 227 GLY A C 1
ATOM 1688 O O . GLY A 1 227 ? 21.732 39.774 -38.246 1.00 90.38 227 GLY A O 1
ATOM 1689 N N . TRP A 1 228 ? 19.655 39.341 -37.539 1.00 88.19 228 TRP A N 1
ATOM 1690 C CA . TRP A 1 228 ? 19.955 37.981 -37.089 1.00 88.19 228 TRP A CA 1
ATOM 1691 C C . TRP A 1 228 ? 20.130 37.041 -38.300 1.00 88.19 228 TRP A C 1
ATOM 1693 O O . TRP A 1 228 ? 19.296 37.087 -39.203 1.00 88.19 228 TRP A O 1
ATOM 1703 N N . PRO A 1 229 ? 21.145 36.148 -38.338 1.00 88.06 229 PRO A N 1
ATOM 1704 C CA . PRO A 1 229 ? 22.074 35.766 -37.263 1.00 88.06 229 PRO A CA 1
ATOM 1705 C C . PRO A 1 229 ? 23.362 36.597 -37.168 1.00 88.06 229 PRO A C 1
ATOM 1707 O O . PRO A 1 229 ? 24.105 36.455 -36.197 1.00 88.06 229 PRO A O 1
ATOM 1710 N N . ARG A 1 230 ? 23.644 37.483 -38.128 1.00 89.75 230 ARG A N 1
ATOM 1711 C CA . ARG A 1 230 ? 24.884 38.279 -38.173 1.00 89.75 230 ARG A CA 1
ATOM 1712 C C . ARG A 1 230 ? 25.064 39.195 -36.957 1.00 89.75 230 ARG A C 1
ATOM 1714 O O . ARG A 1 230 ? 26.189 39.401 -36.509 1.00 89.75 230 ARG A O 1
ATOM 1721 N N . SER A 1 231 ? 23.971 39.703 -36.392 1.00 91.94 231 SER A N 1
ATOM 1722 C CA . SER A 1 231 ? 23.947 40.556 -35.194 1.00 91.94 231 SER A CA 1
ATOM 1723 C C . SER A 1 231 ? 24.193 39.812 -33.870 1.00 91.94 231 SER A C 1
ATOM 1725 O O . SER A 1 231 ? 24.344 40.459 -32.830 1.00 91.94 231 SER A O 1
ATOM 1727 N N . ALA A 1 232 ? 24.274 38.474 -33.880 1.00 89.31 232 ALA A N 1
ATOM 1728 C CA . ALA A 1 232 ? 24.427 37.638 -32.686 1.00 89.31 232 ALA A CA 1
ATOM 1729 C C . ALA A 1 232 ? 25.500 38.097 -31.673 1.00 89.31 232 ALA A C 1
ATOM 1731 O O . ALA A 1 232 ? 25.174 38.151 -30.483 1.00 89.31 232 ALA A O 1
ATOM 1732 N N . PRO A 1 233 ? 26.742 38.466 -32.067 1.00 90.25 233 PRO A N 1
ATOM 1733 C CA . PRO A 1 233 ? 27.772 38.859 -31.101 1.00 90.25 233 PRO A CA 1
ATOM 1734 C C . PRO A 1 233 ? 27.450 40.154 -30.339 1.00 90.25 233 PRO A C 1
ATOM 1736 O O . PRO A 1 233 ? 28.077 40.418 -29.312 1.00 90.25 233 PRO A O 1
ATOM 1739 N N . LEU A 1 234 ? 26.493 40.956 -30.816 1.00 92.56 234 LEU A N 1
ATOM 1740 C CA . LEU A 1 234 ? 26.132 42.254 -30.242 1.00 92.56 234 LEU A CA 1
ATOM 1741 C C . LEU A 1 234 ? 24.943 42.170 -29.271 1.00 92.56 234 LEU A C 1
ATOM 1743 O O . LEU A 1 234 ? 24.740 4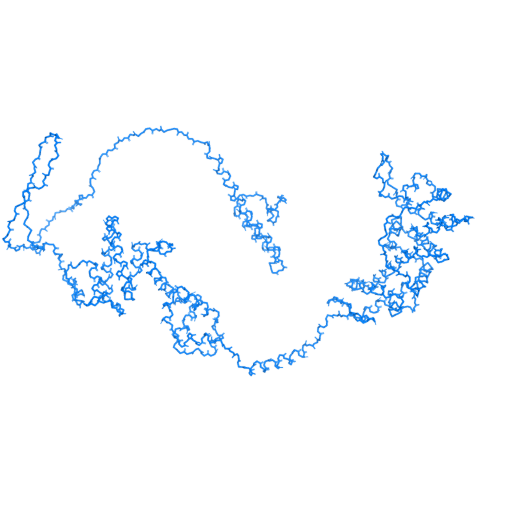3.078 -28.466 1.00 92.56 234 LEU A O 1
ATOM 1747 N N . LEU A 1 235 ? 24.158 41.087 -29.326 1.00 92.19 235 LEU A N 1
ATOM 1748 C CA . LEU A 1 235 ? 22.898 40.977 -28.583 1.00 92.19 235 LEU A CA 1
ATOM 1749 C C . LEU A 1 235 ? 23.081 40.995 -27.064 1.00 92.19 235 LEU A C 1
ATOM 1751 O O . LEU A 1 235 ? 22.264 41.584 -26.365 1.00 92.19 235 LEU A O 1
ATOM 1755 N N . GLU A 1 236 ? 24.128 40.345 -26.550 1.00 90.81 236 GLU A N 1
ATOM 1756 C CA . GLU A 1 236 ? 24.393 40.260 -25.106 1.00 90.81 236 GLU A CA 1
ATOM 1757 C C . GLU A 1 236 ? 24.630 41.653 -24.509 1.00 90.81 236 GLU A C 1
ATOM 1759 O O . GLU A 1 236 ? 24.074 41.996 -23.470 1.00 90.81 236 GLU A O 1
ATOM 1764 N N . GLU A 1 237 ? 25.404 42.477 -25.211 1.00 91.44 237 GLU A N 1
ATOM 1765 C CA . GLU A 1 237 ? 25.748 43.833 -24.796 1.00 91.44 237 GLU A CA 1
ATOM 1766 C C . GLU A 1 237 ? 24.536 44.771 -24.874 1.00 91.44 237 GLU A C 1
ATOM 1768 O O . GLU A 1 237 ? 24.236 45.476 -23.911 1.00 91.44 237 GLU A O 1
ATOM 1773 N N . ALA A 1 238 ? 23.779 44.713 -25.975 1.00 93.06 238 ALA A N 1
ATOM 1774 C CA . ALA A 1 238 ? 22.553 45.493 -26.136 1.00 93.06 238 ALA A CA 1
ATOM 1775 C C . ALA A 1 238 ? 21.494 45.125 -25.079 1.00 93.06 238 ALA A C 1
ATOM 1777 O O . ALA A 1 238 ? 20.913 46.005 -24.443 1.00 93.06 238 ALA A O 1
ATOM 1778 N N . ALA A 1 239 ? 21.295 43.826 -24.826 1.00 93.00 239 ALA A N 1
ATOM 1779 C CA . ALA A 1 239 ? 20.342 43.342 -23.831 1.00 93.00 239 ALA A CA 1
ATOM 1780 C C . ALA A 1 239 ? 20.706 43.763 -22.401 1.00 93.00 239 ALA A C 1
ATOM 1782 O O . ALA A 1 239 ? 19.811 44.035 -21.599 1.00 93.00 239 ALA A O 1
ATOM 1783 N N . GLN A 1 240 ? 22.000 43.821 -22.072 1.00 92.06 240 GLN A N 1
ATOM 1784 C CA . GLN A 1 240 ? 22.474 44.351 -20.791 1.00 92.06 240 GLN A CA 1
ATOM 1785 C C . GLN A 1 240 ? 22.287 45.871 -20.711 1.00 92.06 240 GLN A C 1
ATOM 1787 O O . GLN A 1 240 ? 21.807 46.366 -19.694 1.00 92.06 240 GLN A O 1
ATOM 1792 N N . GLY A 1 241 ? 22.616 46.599 -21.783 1.00 90.75 241 GLY A N 1
ATOM 1793 C CA . GLY A 1 241 ? 22.530 48.059 -21.846 1.00 90.75 241 GLY A CA 1
ATOM 1794 C C . GLY A 1 241 ? 21.118 48.608 -21.629 1.00 90.75 241 GLY A C 1
ATOM 1795 O O . GLY A 1 241 ? 20.956 49.564 -20.874 1.00 90.75 241 GLY A O 1
ATOM 1796 N N . PHE A 1 242 ? 20.109 47.966 -22.221 1.00 93.00 242 PHE A N 1
ATOM 1797 C CA . PHE A 1 242 ? 18.691 48.332 -22.074 1.00 93.00 242 PHE A CA 1
ATOM 1798 C C . PHE A 1 242 ? 17.930 47.493 -21.045 1.00 93.00 242 PHE A C 1
ATOM 1800 O O . PHE A 1 242 ? 16.728 47.664 -20.861 1.00 93.00 242 PHE A O 1
ATOM 1807 N N . ASN A 1 243 ? 18.609 46.574 -20.353 1.00 91.31 243 ASN A N 1
ATOM 1808 C CA . ASN A 1 243 ? 17.996 45.719 -19.338 1.00 91.31 243 ASN A CA 1
ATOM 1809 C C . ASN A 1 243 ? 16.812 44.871 -19.864 1.00 91.31 243 ASN A C 1
ATOM 1811 O O . ASN A 1 243 ? 15.860 44.578 -19.133 1.00 91.31 243 ASN A O 1
ATOM 1815 N N . TRP A 1 244 ? 16.892 44.421 -21.123 1.00 92.81 244 TRP A N 1
ATOM 1816 C CA . TRP A 1 244 ? 15.867 43.603 -21.796 1.00 92.81 244 TRP A CA 1
ATOM 1817 C C . TRP A 1 244 ? 15.551 42.294 -21.070 1.00 92.81 244 TRP A C 1
ATOM 1819 O O . TRP A 1 244 ? 14.453 41.753 -21.210 1.00 92.81 244 TRP A O 1
ATOM 1829 N N . ALA A 1 245 ? 16.478 41.820 -20.232 1.00 86.94 245 ALA A N 1
ATOM 1830 C CA . ALA A 1 245 ? 16.284 40.653 -19.381 1.00 86.94 245 ALA A CA 1
ATOM 1831 C C . ALA A 1 245 ? 15.064 40.752 -18.457 1.00 86.94 245 ALA A C 1
ATOM 1833 O O . ALA A 1 245 ? 14.444 39.736 -18.156 1.00 86.94 245 ALA A O 1
ATOM 1834 N N . ASN A 1 246 ? 14.696 41.966 -18.042 1.00 87.50 246 ASN A N 1
ATOM 1835 C CA . ASN A 1 246 ? 13.532 42.193 -17.189 1.00 87.50 246 ASN A CA 1
ATOM 1836 C C . ASN A 1 246 ? 12.212 42.279 -17.964 1.00 87.50 246 ASN A C 1
ATOM 1838 O O . ASN A 1 246 ? 11.147 42.253 -17.340 1.00 87.50 246 ASN A O 1
ATOM 1842 N N . GLU A 1 247 ? 12.272 42.413 -19.291 1.00 87.62 247 GLU A N 1
ATOM 1843 C CA . GLU A 1 247 ? 11.107 42.577 -20.157 1.00 87.62 247 GLU A CA 1
ATOM 1844 C C . GLU A 1 247 ? 10.716 41.268 -20.842 1.00 87.62 247 GLU A C 1
ATOM 1846 O O . GLU A 1 247 ? 9.548 40.903 -20.790 1.00 87.62 247 GLU A O 1
ATOM 1851 N N . TRP A 1 248 ? 11.656 40.524 -21.436 1.00 86.62 248 TRP A N 1
ATOM 1852 C CA . TRP A 1 248 ? 11.313 39.404 -22.331 1.00 86.62 248 TRP A CA 1
ATOM 1853 C C . TRP A 1 248 ? 10.618 38.198 -21.673 1.00 86.62 248 TRP A C 1
ATOM 1855 O O . TRP A 1 248 ? 10.121 37.333 -22.389 1.00 86.62 248 TRP A O 1
ATOM 1865 N N . ASP A 1 249 ? 10.595 38.102 -20.337 1.00 81.00 249 ASP A N 1
ATOM 1866 C CA . ASP A 1 249 ? 9.889 37.038 -19.599 1.00 81.00 249 ASP A CA 1
ATOM 1867 C C . ASP A 1 249 ? 8.477 37.478 -19.167 1.00 81.00 249 ASP A C 1
ATOM 1869 O O . ASP A 1 249 ? 7.722 36.693 -18.588 1.00 81.00 249 ASP A O 1
ATOM 1873 N N . ARG A 1 250 ? 8.099 38.731 -19.451 1.00 86.31 250 ARG A N 1
ATOM 1874 C CA . ARG A 1 250 ? 6.749 39.239 -19.210 1.00 86.31 250 ARG A CA 1
ATOM 1875 C C . ARG A 1 250 ? 5.813 38.812 -20.337 1.00 86.31 250 ARG A C 1
ATOM 1877 O O . ARG A 1 250 ? 6.209 38.697 -21.493 1.00 86.31 250 ARG A O 1
ATOM 1884 N N . PHE A 1 251 ? 4.543 38.606 -20.001 1.00 82.81 251 PHE A N 1
ATOM 1885 C CA . PHE A 1 251 ? 3.517 38.232 -20.979 1.00 82.81 251 PHE A CA 1
ATOM 1886 C C . PHE A 1 251 ? 3.222 39.354 -21.994 1.00 82.81 251 PHE A C 1
ATOM 1888 O O . PHE A 1 251 ? 2.806 39.079 -23.114 1.00 82.81 251 PHE A O 1
ATOM 1895 N N . ASP A 1 252 ? 3.456 40.607 -21.609 1.00 86.12 252 ASP A N 1
ATOM 1896 C CA . ASP A 1 252 ? 3.277 41.818 -22.412 1.00 86.12 252 ASP A CA 1
ATOM 1897 C C . ASP A 1 252 ? 4.587 42.335 -23.035 1.00 86.12 252 ASP A C 1
ATOM 1899 O O . ASP A 1 252 ? 4.649 43.480 -23.480 1.00 86.12 252 ASP A O 1
ATOM 1903 N N . ALA A 1 253 ? 5.637 41.505 -23.082 1.00 87.81 253 ALA A N 1
ATOM 1904 C CA . ALA A 1 253 ? 6.914 41.872 -23.685 1.00 87.81 253 ALA A CA 1
ATOM 1905 C C . ALA A 1 253 ? 6.753 42.303 -25.149 1.00 87.81 253 ALA A C 1
ATOM 1907 O O . ALA A 1 253 ? 6.009 41.683 -25.920 1.00 87.81 253 ALA A O 1
ATOM 1908 N N . ARG A 1 254 ? 7.515 43.318 -25.579 1.00 92.38 254 ARG A N 1
ATOM 1909 C CA . ARG A 1 254 ? 7.545 43.700 -26.996 1.00 92.38 254 ARG A CA 1
ATOM 1910 C C . ARG A 1 254 ? 7.998 42.500 -27.846 1.00 92.38 254 ARG A C 1
ATOM 1912 O O . ARG A 1 254 ? 9.025 41.896 -27.525 1.00 92.38 254 ARG A O 1
ATOM 1919 N N . PRO A 1 255 ? 7.316 42.171 -28.965 1.00 91.00 255 PRO A N 1
ATOM 1920 C CA . PRO A 1 255 ? 7.627 40.977 -29.761 1.00 91.00 255 PRO A CA 1
ATOM 1921 C C . PRO A 1 255 ? 9.086 40.892 -30.227 1.00 91.00 255 PRO A C 1
ATOM 1923 O O . PRO A 1 255 ? 9.672 39.813 -30.247 1.00 91.00 255 PRO A O 1
ATOM 1926 N N . VAL A 1 256 ? 9.692 42.036 -30.556 1.00 92.19 256 VAL A N 1
ATOM 1927 C CA . VAL A 1 256 ? 11.098 42.131 -30.980 1.00 92.19 256 VAL A CA 1
ATOM 1928 C C . VAL A 1 256 ? 12.054 41.772 -29.835 1.00 92.19 256 VAL A C 1
ATOM 1930 O O . VAL A 1 256 ? 13.017 41.036 -30.036 1.00 92.19 256 VAL A O 1
ATOM 1933 N N . ILE A 1 257 ? 11.763 42.231 -28.616 1.00 92.62 257 ILE A N 1
ATOM 1934 C CA . ILE A 1 257 ? 12.564 41.945 -27.420 1.00 92.62 257 ILE A CA 1
ATOM 1935 C C . ILE A 1 257 ? 12.393 40.488 -26.984 1.00 92.62 257 ILE A C 1
ATOM 1937 O O . ILE A 1 257 ? 13.373 39.829 -26.639 1.00 92.62 257 ILE A O 1
ATOM 1941 N N . ALA A 1 258 ? 11.175 39.947 -27.083 1.00 90.62 258 ALA A N 1
ATOM 1942 C CA . ALA A 1 258 ? 10.910 38.528 -26.860 1.00 90.62 258 ALA A CA 1
ATOM 1943 C C . ALA A 1 258 ? 11.680 37.638 -27.853 1.00 90.62 258 ALA A C 1
ATOM 1945 O O . ALA A 1 258 ? 12.297 36.650 -27.444 1.00 90.62 258 ALA A O 1
ATOM 1946 N N . PHE A 1 259 ? 11.712 38.021 -29.136 1.00 90.44 259 PHE A N 1
ATOM 1947 C CA . PHE A 1 259 ? 12.506 37.345 -30.165 1.00 90.44 259 PHE A CA 1
ATOM 1948 C C . PHE A 1 259 ? 14.000 37.342 -29.811 1.00 90.44 259 PHE A C 1
ATOM 1950 O O . PHE A 1 259 ? 14.611 36.275 -29.745 1.00 90.44 259 PHE A O 1
ATOM 1957 N N . ILE A 1 260 ? 14.580 38.510 -29.508 1.00 91.31 260 ILE A N 1
ATOM 1958 C CA . ILE A 1 260 ? 15.994 38.634 -29.110 1.00 91.31 260 ILE A CA 1
ATOM 1959 C C . ILE A 1 260 ? 16.286 37.803 -27.853 1.00 91.31 260 ILE A C 1
ATOM 1961 O O . ILE A 1 260 ? 17.281 37.077 -27.803 1.00 91.31 260 ILE A O 1
ATOM 1965 N N . GLY A 1 261 ? 15.403 37.856 -26.854 1.00 90.69 261 GLY A N 1
ATOM 1966 C CA . GLY A 1 261 ? 15.538 37.101 -25.612 1.00 90.69 261 GLY A CA 1
ATOM 1967 C C . GLY A 1 261 ? 15.530 35.591 -25.817 1.00 90.69 261 GLY A C 1
ATOM 1968 O O . GLY A 1 261 ? 16.310 34.875 -25.185 1.00 90.69 261 GLY A O 1
ATOM 1969 N N . GLN A 1 262 ? 14.700 35.080 -26.729 1.00 88.62 262 GLN A N 1
ATOM 1970 C CA . GLN A 1 262 ? 14.728 33.667 -27.103 1.00 88.62 262 GLN A CA 1
ATOM 1971 C C . GLN A 1 262 ? 16.090 33.276 -27.697 1.00 88.62 262 GLN A C 1
ATOM 1973 O O . GLN A 1 262 ? 16.701 32.321 -27.212 1.00 88.62 262 GLN A O 1
ATOM 1978 N N . ARG A 1 263 ? 16.610 34.062 -28.652 1.00 89.38 263 ARG A N 1
ATOM 1979 C CA . ARG A 1 263 ? 17.912 33.805 -29.294 1.00 89.38 263 ARG A CA 1
ATOM 1980 C C . ARG A 1 263 ? 19.072 33.852 -28.307 1.00 89.38 263 ARG A C 1
ATOM 1982 O O . ARG A 1 263 ? 19.918 32.958 -28.298 1.00 89.38 263 ARG A O 1
ATOM 1989 N N . LEU A 1 264 ? 19.098 34.852 -27.426 1.00 89.88 264 LEU A N 1
ATOM 1990 C CA . LEU A 1 264 ? 20.163 34.992 -26.434 1.00 89.88 264 LEU A CA 1
ATOM 1991 C C . LEU A 1 264 ? 20.141 33.850 -25.411 1.00 89.88 264 LEU A C 1
ATOM 1993 O O . LEU A 1 264 ? 21.193 33.336 -25.026 1.00 89.88 264 LEU A O 1
ATOM 1997 N N . ARG A 1 265 ? 18.951 33.395 -24.994 1.00 89.94 265 ARG A N 1
ATOM 1998 C CA . ARG A 1 265 ? 18.823 32.205 -24.140 1.00 89.94 265 ARG A CA 1
ATOM 1999 C C . ARG A 1 265 ? 19.329 30.945 -24.842 1.00 89.94 265 ARG A C 1
ATOM 2001 O O . ARG A 1 265 ? 20.005 30.156 -24.183 1.00 89.94 265 ARG A O 1
ATOM 2008 N N . GLY A 1 266 ? 19.076 30.798 -26.144 1.00 89.88 266 GLY A N 1
ATOM 2009 C CA . GLY A 1 266 ? 19.655 29.741 -26.977 1.00 89.88 266 GLY A CA 1
ATOM 2010 C C . GLY A 1 266 ? 21.187 29.781 -26.987 1.00 89.88 266 GLY A C 1
ATOM 2011 O O . GLY A 1 266 ? 21.829 28.789 -26.645 1.00 89.88 266 GLY A O 1
ATOM 2012 N N . LEU A 1 267 ? 21.789 30.944 -27.256 1.00 87.44 267 LEU A N 1
ATOM 2013 C CA . LEU A 1 267 ? 23.251 31.126 -27.247 1.00 87.44 267 LEU A CA 1
ATOM 2014 C C . LEU A 1 267 ? 23.878 30.829 -25.873 1.00 87.44 267 LEU A C 1
ATOM 2016 O O . LEU A 1 267 ? 24.857 30.087 -25.770 1.00 87.44 267 LEU A O 1
ATOM 2020 N N . ARG A 1 268 ? 23.284 31.343 -24.788 1.00 90.00 268 ARG A N 1
ATOM 2021 C CA . ARG A 1 268 ? 23.731 31.061 -23.410 1.00 90.00 268 ARG A CA 1
ATOM 2022 C C . ARG A 1 268 ? 23.544 29.596 -23.030 1.00 90.00 268 ARG A C 1
ATOM 2024 O O . ARG A 1 268 ? 24.296 29.063 -22.216 1.00 90.00 268 ARG A O 1
ATOM 2031 N N . PHE A 1 269 ? 22.512 28.940 -23.554 1.00 92.31 269 PHE A N 1
ATOM 2032 C CA . PHE A 1 269 ? 22.317 27.508 -23.375 1.00 92.31 269 PHE A CA 1
ATOM 2033 C C . PHE A 1 269 ? 23.436 26.721 -24.057 1.00 92.31 269 PHE A C 1
ATOM 2035 O O . PHE A 1 269 ? 24.053 25.894 -23.393 1.00 92.31 269 PHE A O 1
ATOM 2042 N N . VAL A 1 270 ? 23.758 27.034 -25.317 1.00 90.88 270 VAL A N 1
ATOM 2043 C CA . VAL A 1 270 ? 24.876 26.412 -26.044 1.00 90.88 270 VAL A CA 1
ATOM 2044 C C . VAL A 1 270 ? 26.180 26.567 -25.262 1.00 90.88 270 VAL A C 1
ATOM 2046 O O . VAL A 1 270 ? 26.805 25.561 -24.938 1.00 90.88 270 VAL A O 1
ATOM 2049 N N . SER A 1 271 ? 26.527 27.790 -24.847 1.00 89.81 271 SER A N 1
ATOM 2050 C CA . SER A 1 271 ? 27.739 28.054 -24.057 1.00 89.81 271 SER A CA 1
ATOM 2051 C C . SER A 1 271 ? 27.790 27.245 -22.751 1.00 89.81 271 SER A C 1
ATOM 2053 O O . SER A 1 271 ? 28.817 26.650 -22.428 1.00 89.81 271 SER A O 1
ATOM 2055 N N . ARG A 1 272 ? 26.672 27.144 -22.016 1.00 91.69 272 ARG A N 1
ATOM 2056 C CA . ARG A 1 272 ? 26.607 26.343 -20.780 1.00 91.69 272 ARG A CA 1
ATOM 2057 C C . ARG A 1 272 ? 26.726 24.848 -21.029 1.00 91.69 272 ARG A C 1
ATOM 2059 O O . ARG A 1 272 ? 27.293 24.145 -20.206 1.00 91.69 272 ARG A O 1
ATOM 2066 N N . VAL A 1 273 ? 26.160 24.343 -22.119 1.00 93.38 273 VAL A N 1
ATOM 2067 C CA . VAL A 1 273 ? 26.205 22.913 -22.445 1.00 93.38 273 VAL A CA 1
ATOM 2068 C C . VAL A 1 273 ? 27.581 22.511 -22.993 1.00 93.38 273 VAL A C 1
ATOM 2070 O O . VAL A 1 273 ? 28.000 21.365 -22.822 1.00 93.38 273 VAL A O 1
ATOM 2073 N N . GLU A 1 274 ? 28.305 23.443 -23.611 1.00 92.12 274 GLU A N 1
ATOM 2074 C CA . GLU A 1 274 ? 29.698 23.251 -24.019 1.00 92.12 274 GLU A CA 1
ATOM 2075 C C . GLU A 1 274 ? 30.663 23.130 -22.836 1.00 92.12 274 GLU A C 1
ATOM 2077 O O . GLU A 1 274 ? 31.686 22.460 -22.974 1.00 92.12 274 GLU A O 1
ATOM 2082 N N . ASP A 1 275 ? 30.323 23.668 -21.664 1.00 93.00 275 ASP A N 1
ATOM 2083 C CA . ASP A 1 275 ? 31.111 23.466 -20.450 1.00 93.00 275 ASP A CA 1
ATOM 2084 C C . ASP A 1 275 ? 31.113 21.986 -20.022 1.00 93.00 275 ASP A C 1
ATOM 2086 O O . ASP A 1 275 ? 30.069 21.341 -19.890 1.00 93.00 275 ASP A O 1
ATOM 2090 N N . SER A 1 276 ? 32.309 21.448 -19.769 1.00 89.19 276 SER A N 1
ATOM 2091 C CA . SER A 1 276 ? 32.542 20.068 -19.332 1.00 89.19 276 SER A CA 1
ATOM 2092 C C . SER A 1 276 ? 31.818 19.688 -18.033 1.00 89.19 276 SER A C 1
ATOM 2094 O O . SER A 1 276 ? 31.514 18.510 -17.827 1.00 89.19 276 SER A O 1
ATOM 2096 N N . GLY A 1 277 ? 31.512 20.670 -17.175 1.00 89.50 277 GLY A N 1
ATOM 2097 C CA . GLY A 1 277 ? 30.783 20.470 -15.920 1.00 89.50 277 GLY A CA 1
ATOM 2098 C C . GLY A 1 277 ? 29.268 20.296 -16.081 1.00 89.50 277 GLY A C 1
ATOM 2099 O O . GLY A 1 277 ? 28.587 19.904 -15.131 1.00 89.50 277 GLY A O 1
ATOM 2100 N N . HIS A 1 278 ? 28.709 20.566 -17.262 1.00 92.31 278 HIS A N 1
ATOM 2101 C CA . HIS A 1 278 ? 27.266 20.521 -17.472 1.00 92.31 278 HIS A CA 1
ATOM 2102 C C . HIS A 1 278 ? 26.751 19.086 -17.650 1.00 92.31 278 HIS A C 1
ATOM 2104 O O . HIS A 1 278 ? 27.319 18.287 -18.396 1.00 92.31 278 HIS A O 1
ATOM 2110 N N . ARG A 1 279 ? 25.601 18.757 -17.039 1.00 91.56 279 ARG A N 1
ATOM 2111 C CA . ARG A 1 279 ? 24.978 17.415 -17.124 1.00 91.56 279 ARG A CA 1
ATOM 2112 C C . ARG A 1 279 ? 24.851 16.915 -18.566 1.00 91.56 279 ARG A C 1
ATOM 2114 O O . ARG A 1 279 ? 25.116 15.751 -18.851 1.00 91.56 279 ARG A O 1
ATOM 2121 N N . TYR A 1 280 ? 24.441 17.800 -19.474 1.00 92.94 280 TYR A N 1
ATOM 2122 C CA . TYR A 1 280 ? 24.206 17.458 -20.878 1.00 92.94 280 TYR A CA 1
ATOM 2123 C C . TYR A 1 280 ? 25.446 17.572 -21.776 1.00 92.94 280 TYR A C 1
ATOM 2125 O O . TYR A 1 280 ? 25.338 17.292 -22.966 1.00 92.94 280 TYR A O 1
ATOM 2133 N N . HIS A 1 281 ? 26.625 17.908 -21.242 1.00 93.88 281 HIS A N 1
ATOM 2134 C CA . HIS A 1 281 ? 27.848 18.076 -22.034 1.00 93.88 281 HIS A CA 1
ATOM 2135 C C . HIS A 1 281 ? 28.203 16.831 -22.861 1.00 93.88 281 HIS A C 1
ATOM 2137 O O . HIS A 1 281 ? 28.500 16.901 -24.055 1.00 93.88 281 HIS A O 1
ATOM 2143 N N . ARG A 1 282 ? 28.107 15.644 -22.249 1.00 91.31 282 ARG A N 1
ATOM 2144 C CA . ARG A 1 282 ? 28.375 14.367 -22.935 1.00 91.31 282 ARG A CA 1
ATOM 2145 C C . ARG A 1 282 ? 27.361 14.061 -24.040 1.00 91.31 282 ARG A C 1
ATOM 2147 O O . ARG A 1 282 ? 27.727 13.504 -25.069 1.00 91.31 282 ARG A O 1
ATOM 2154 N N . ALA A 1 283 ? 26.095 14.419 -23.831 1.00 91.62 283 ALA A N 1
ATOM 2155 C CA . ALA A 1 283 ? 25.046 14.241 -24.832 1.00 91.62 283 ALA A CA 1
ATOM 2156 C C . ALA A 1 283 ? 25.239 15.217 -26.005 1.00 91.62 283 ALA A C 1
ATOM 2158 O O . ALA A 1 283 ? 25.193 14.808 -27.161 1.00 91.62 283 ALA A O 1
ATOM 2159 N N . TRP A 1 284 ? 25.545 16.480 -25.706 1.00 93.81 284 TRP A N 1
ATOM 2160 C CA . TRP A 1 284 ? 25.828 17.527 -26.688 1.00 93.81 284 TRP A CA 1
ATOM 2161 C C . TRP A 1 284 ? 27.029 17.204 -27.573 1.00 93.81 284 TRP A C 1
ATOM 2163 O O . TRP A 1 284 ? 26.935 17.231 -28.799 1.00 93.81 284 TRP A O 1
ATOM 2173 N N . THR A 1 285 ? 28.147 16.815 -26.959 1.00 93.06 285 THR A N 1
ATOM 2174 C CA . THR A 1 285 ? 29.356 16.410 -27.690 1.00 93.06 285 THR A CA 1
ATOM 2175 C C . THR A 1 285 ? 29.127 15.179 -28.563 1.00 93.06 285 THR A C 1
ATOM 2177 O O . THR A 1 285 ? 29.737 15.077 -29.622 1.00 93.06 285 THR A O 1
ATOM 2180 N N . GLU A 1 286 ? 28.245 14.253 -28.176 1.00 91.75 286 GLU A N 1
ATOM 2181 C CA . GLU A 1 286 ? 27.890 13.117 -29.030 1.00 91.75 286 GLU A CA 1
ATOM 2182 C C . GLU A 1 286 ? 26.987 13.518 -30.198 1.00 91.75 286 GLU A C 1
ATOM 2184 O O . GLU A 1 286 ? 27.203 13.016 -31.298 1.00 91.75 286 GLU A O 1
ATOM 2189 N N . LEU A 1 287 ? 26.018 14.415 -29.991 1.00 92.44 287 LEU A N 1
ATOM 2190 C CA . LEU A 1 287 ? 25.092 14.871 -31.036 1.00 92.44 287 LEU A CA 1
ATOM 2191 C C . LEU A 1 287 ? 25.766 15.735 -32.114 1.00 92.44 287 LEU A C 1
ATOM 2193 O O . LEU A 1 287 ? 25.325 15.728 -33.259 1.00 92.44 287 LEU A O 1
ATOM 2197 N N . ARG A 1 288 ? 26.869 16.416 -31.783 1.00 93.88 288 ARG A N 1
ATOM 2198 C CA . ARG A 1 288 ? 27.685 17.185 -32.743 1.00 93.88 288 ARG A CA 1
ATOM 2199 C C . ARG A 1 288 ? 28.624 16.332 -33.600 1.00 93.88 288 ARG A C 1
ATOM 2201 O O . ARG A 1 288 ? 29.283 16.855 -34.493 1.00 93.88 288 ARG A O 1
ATOM 2208 N N . ARG A 1 289 ? 28.762 15.032 -33.319 1.00 91.56 289 ARG A N 1
ATOM 2209 C CA . ARG A 1 289 ? 29.696 14.175 -34.064 1.00 91.56 289 ARG A CA 1
ATOM 2210 C C . ARG A 1 289 ? 29.115 13.769 -35.417 1.00 91.56 289 ARG A C 1
ATOM 2212 O O . ARG A 1 289 ? 27.985 13.282 -35.448 1.00 91.56 289 ARG A O 1
ATOM 2219 N N . PRO A 1 290 ? 29.914 13.811 -36.496 1.00 91.44 290 PRO A N 1
ATOM 2220 C CA . PRO A 1 290 ? 29.424 13.506 -37.834 1.00 91.44 290 PRO A CA 1
ATOM 2221 C C . PRO A 1 290 ? 28.981 12.045 -37.970 1.00 91.44 290 PRO A C 1
ATOM 2223 O O . PRO A 1 290 ? 29.663 11.135 -37.485 1.00 91.44 290 PRO A O 1
ATOM 2226 N N . GLY A 1 291 ? 27.851 11.803 -38.636 1.00 87.06 291 GLY A N 1
ATOM 2227 C CA . GLY A 1 291 ? 27.366 10.467 -39.008 1.00 87.06 291 GLY A CA 1
ATOM 2228 C C . GLY A 1 291 ? 26.562 9.732 -37.927 1.00 87.06 291 GLY A C 1
ATOM 2229 O O . GLY A 1 291 ? 26.323 10.237 -36.839 1.00 87.06 291 GLY A O 1
ATOM 2230 N N . ALA A 1 292 ? 26.130 8.499 -38.208 1.00 85.62 292 ALA A N 1
ATOM 2231 C CA . ALA A 1 292 ? 25.247 7.747 -37.308 1.00 85.62 292 ALA A CA 1
ATOM 2232 C C . ALA A 1 292 ? 25.963 7.191 -36.058 1.00 85.62 292 ALA A C 1
ATOM 2234 O O . ALA A 1 292 ? 27.125 6.777 -36.107 1.00 85.62 292 ALA A O 1
ATOM 2235 N N . ALA A 1 293 ? 25.241 7.106 -34.933 1.00 83.56 293 ALA A N 1
ATOM 2236 C CA . ALA A 1 293 ? 25.760 6.532 -33.696 1.00 83.56 293 ALA A CA 1
ATOM 2237 C C . ALA A 1 293 ? 25.933 5.005 -33.776 1.00 83.56 293 ALA A C 1
ATOM 2239 O O . ALA A 1 293 ? 24.935 4.288 -33.941 1.00 83.56 293 ALA A O 1
ATOM 2240 N N . PRO A 1 294 ? 27.164 4.480 -33.594 1.00 81.56 294 PRO A N 1
ATOM 2241 C CA . PRO A 1 294 ? 27.394 3.043 -33.515 1.00 81.56 294 PRO A CA 1
ATOM 2242 C C . PRO A 1 294 ? 26.757 2.456 -32.248 1.00 81.56 294 PRO A C 1
ATOM 2244 O O . PRO A 1 294 ? 26.660 3.120 -31.212 1.00 81.56 294 PRO A O 1
ATOM 2247 N N . PHE A 1 295 ? 26.331 1.191 -32.314 1.00 78.12 295 PHE A N 1
ATOM 2248 C CA . PHE A 1 295 ? 25.486 0.580 -31.278 1.00 78.12 295 PHE A CA 1
ATOM 2249 C C . PHE A 1 295 ? 26.115 0.594 -29.873 1.00 78.12 295 PHE A C 1
ATOM 2251 O O . PHE A 1 295 ? 25.401 0.789 -28.896 1.00 78.12 295 PHE A O 1
ATOM 2258 N N . TRP A 1 296 ? 27.440 0.454 -29.768 1.00 79.31 296 TRP A N 1
ATOM 2259 C CA . TRP A 1 296 ? 28.164 0.432 -28.494 1.00 79.31 296 TRP A CA 1
ATOM 2260 C C . TRP A 1 296 ? 28.131 1.760 -27.718 1.00 79.31 296 TRP A C 1
ATOM 2262 O O . TRP A 1 296 ? 28.209 1.761 -26.495 1.00 79.31 296 TRP A O 1
ATOM 2272 N N . ARG A 1 297 ? 27.933 2.903 -28.387 1.00 80.62 297 ARG A N 1
ATOM 2273 C CA . ARG A 1 297 ? 27.911 4.224 -27.741 1.00 80.62 297 ARG A CA 1
ATOM 2274 C C . ARG A 1 297 ? 26.588 4.483 -27.042 1.00 80.62 297 ARG A C 1
ATOM 2276 O O . ARG A 1 297 ? 26.553 5.222 -26.067 1.00 80.62 297 ARG A O 1
ATOM 2283 N N . ARG A 1 298 ? 25.530 3.790 -27.476 1.00 73.69 298 ARG A N 1
ATOM 2284 C CA . ARG A 1 298 ? 24.229 3.770 -26.796 1.00 73.69 298 ARG A CA 1
ATOM 2285 C C . ARG A 1 298 ? 24.259 3.058 -25.447 1.00 73.69 298 ARG A C 1
ATOM 2287 O O . ARG A 1 298 ? 23.338 3.244 -24.667 1.00 73.69 298 ARG A O 1
ATOM 2294 N N . LEU A 1 299 ? 25.302 2.269 -25.179 1.00 77.44 299 LEU A N 1
ATOM 2295 C CA . LEU A 1 299 ? 25.540 1.650 -23.872 1.00 77.44 299 LEU A CA 1
ATOM 2296 C C . LEU A 1 299 ? 26.351 2.565 -22.941 1.00 77.44 299 LEU A C 1
ATOM 2298 O O . LEU A 1 299 ? 26.211 2.472 -21.730 1.00 77.44 299 LEU A O 1
ATOM 2302 N N . GLN A 1 300 ? 27.200 3.439 -23.495 1.00 80.44 300 GLN A N 1
ATOM 2303 C CA . GLN A 1 300 ? 28.071 4.333 -22.718 1.00 80.44 300 GLN A CA 1
ATOM 2304 C C . GLN A 1 300 ? 27.412 5.671 -22.367 1.00 80.44 300 GLN A C 1
ATOM 2306 O O . GLN A 1 300 ? 27.755 6.279 -21.355 1.00 80.44 300 GLN A O 1
ATOM 2311 N N . ILE A 1 301 ? 26.506 6.155 -23.217 1.00 82.19 301 ILE A N 1
ATOM 2312 C CA . ILE A 1 301 ? 25.846 7.451 -23.058 1.00 82.19 301 ILE A CA 1
ATOM 2313 C C . ILE A 1 301 ? 24.365 7.204 -22.801 1.00 82.19 301 ILE A C 1
ATOM 2315 O O . ILE A 1 301 ? 23.719 6.460 -23.540 1.00 82.19 301 ILE A O 1
ATOM 2319 N N . SER A 1 302 ? 23.829 7.840 -21.758 1.00 81.00 302 SER A N 1
ATOM 2320 C CA . SER A 1 302 ? 22.428 7.676 -21.392 1.00 81.00 302 SER A CA 1
ATOM 2321 C C . SER A 1 302 ? 21.506 8.186 -22.500 1.00 81.00 302 SER A C 1
ATOM 2323 O O . SER A 1 302 ? 21.486 9.375 -22.828 1.00 81.00 302 SER A O 1
ATOM 2325 N N . SER A 1 303 ? 20.680 7.286 -23.039 1.00 82.56 303 SER A N 1
ATOM 2326 C CA . SER A 1 303 ? 19.638 7.647 -24.005 1.00 82.56 303 SER A CA 1
ATOM 2327 C C . SER A 1 303 ? 18.625 8.628 -23.410 1.00 82.56 303 SER A C 1
ATOM 2329 O O . SER A 1 303 ? 18.027 9.400 -24.159 1.00 82.56 303 SER A O 1
ATOM 2331 N N . SER A 1 304 ? 18.432 8.628 -22.084 1.00 86.44 304 SER A N 1
ATOM 2332 C CA . SER A 1 304 ? 17.529 9.573 -21.421 1.00 86.44 304 SER A CA 1
ATOM 2333 C C . SER A 1 304 ? 18.076 10.996 -21.463 1.00 86.44 304 SER A C 1
ATOM 2335 O O . SER A 1 304 ? 17.305 11.924 -21.670 1.00 86.44 304 SER A O 1
ATOM 2337 N N . ASP A 1 305 ? 19.392 11.175 -21.317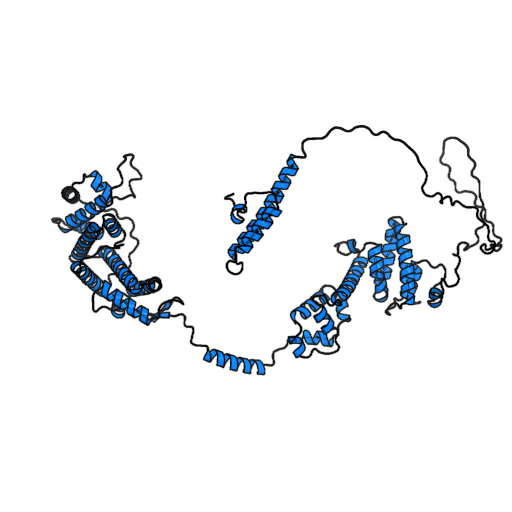 1.00 89.06 305 ASP A N 1
ATOM 2338 C CA . ASP A 1 305 ? 20.011 12.502 -21.353 1.00 89.06 305 ASP A CA 1
ATOM 2339 C C . ASP A 1 305 ? 20.012 13.075 -22.773 1.00 89.06 305 ASP A C 1
ATOM 2341 O O . ASP A 1 305 ? 19.757 14.261 -22.947 1.00 89.06 305 ASP A O 1
ATOM 2345 N N . ILE A 1 306 ? 20.212 12.235 -23.796 1.00 90.81 306 ILE A N 1
ATOM 2346 C CA . ILE A 1 306 ? 20.083 12.642 -25.205 1.00 90.81 306 ILE A CA 1
ATOM 2347 C C . ILE A 1 306 ? 18.636 13.015 -25.537 1.00 90.81 306 ILE A C 1
ATOM 2349 O O . ILE A 1 306 ? 18.393 14.052 -26.147 1.00 90.81 306 ILE A O 1
ATOM 2353 N N . THR A 1 307 ? 17.668 12.203 -25.102 1.00 90.19 307 THR A N 1
ATOM 2354 C CA . THR A 1 307 ? 16.242 12.476 -25.346 1.00 90.19 307 THR A CA 1
ATOM 2355 C C . THR A 1 307 ? 15.787 13.733 -24.606 1.00 90.19 307 THR A C 1
ATOM 2357 O O . THR A 1 307 ? 15.093 14.565 -25.181 1.00 90.19 307 THR A O 1
ATOM 2360 N N . GLY A 1 308 ? 16.210 13.905 -23.350 1.00 89.88 308 GLY A N 1
ATOM 2361 C CA . GLY A 1 308 ? 15.921 15.097 -22.554 1.00 89.88 308 GLY A CA 1
ATOM 2362 C C . GLY A 1 308 ? 16.539 16.359 -23.153 1.00 89.88 308 GLY A C 1
ATOM 2363 O O . GLY A 1 308 ? 15.861 17.381 -23.242 1.00 89.88 308 GLY A O 1
ATOM 2364 N N . LEU A 1 309 ? 17.785 16.274 -23.632 1.00 92.94 309 LEU A N 1
ATOM 2365 C CA . LEU A 1 309 ? 18.463 17.371 -24.319 1.00 92.94 309 LEU A CA 1
ATOM 2366 C C . LEU A 1 309 ? 17.740 17.763 -25.616 1.00 92.94 309 LEU A C 1
ATOM 2368 O O . LEU A 1 309 ? 17.409 18.932 -25.787 1.00 92.94 309 LEU A O 1
ATOM 2372 N N . LEU A 1 310 ? 17.441 16.800 -26.496 1.00 93.31 310 LEU A N 1
ATOM 2373 C CA . LEU A 1 310 ? 16.730 17.053 -27.757 1.00 93.31 310 LEU A CA 1
ATOM 2374 C C . LEU A 1 310 ? 15.316 17.598 -27.525 1.00 93.31 310 LEU A C 1
ATOM 2376 O O . LEU A 1 310 ? 14.895 18.529 -28.207 1.00 93.31 310 LEU A O 1
ATOM 2380 N N . SER A 1 311 ? 14.593 17.065 -26.535 1.00 92.75 311 SER A N 1
ATOM 2381 C CA . SER A 1 311 ? 13.267 17.570 -26.170 1.00 92.75 311 SER A CA 1
ATOM 2382 C C . SER A 1 311 ? 13.329 19.008 -25.655 1.00 92.75 311 SER A C 1
ATOM 2384 O O . SER A 1 311 ? 12.476 19.814 -26.016 1.00 92.75 311 SER A O 1
ATOM 2386 N N . GLY A 1 312 ? 14.323 19.338 -24.823 1.00 90.50 312 GLY A N 1
ATOM 2387 C CA . GLY A 1 312 ? 14.517 20.694 -24.311 1.00 90.50 312 GLY A CA 1
ATOM 2388 C C . GLY A 1 312 ? 14.888 21.688 -25.413 1.00 90.50 312 GLY A C 1
ATOM 2389 O O . GLY A 1 312 ? 14.309 22.771 -25.468 1.00 90.50 312 GLY A O 1
ATOM 2390 N N . ILE A 1 313 ? 15.792 21.292 -26.317 1.00 92.62 313 ILE A N 1
ATOM 2391 C CA . ILE A 1 313 ? 16.184 22.080 -27.495 1.00 92.62 313 ILE A CA 1
ATOM 2392 C C . ILE A 1 313 ? 14.957 22.375 -28.356 1.00 92.62 313 ILE A C 1
ATOM 2394 O O . ILE A 1 313 ? 14.625 23.531 -28.558 1.00 92.62 313 ILE A O 1
ATOM 2398 N N . ARG A 1 314 ? 14.200 21.362 -28.778 1.00 92.12 314 ARG A N 1
ATOM 2399 C CA . ARG A 1 314 ? 13.050 21.568 -29.675 1.00 92.12 314 ARG A CA 1
ATOM 2400 C C . ARG A 1 314 ? 11.916 22.378 -29.071 1.00 92.12 314 ARG A C 1
ATOM 2402 O O . ARG A 1 314 ? 11.199 23.056 -29.798 1.00 92.12 314 ARG A O 1
ATOM 2409 N N . HIS A 1 315 ? 11.723 22.275 -27.759 1.00 89.75 315 HIS A N 1
ATOM 2410 C CA . HIS A 1 315 ? 10.641 22.982 -27.089 1.00 89.75 315 HIS A CA 1
ATOM 2411 C C . HIS A 1 315 ? 10.977 24.452 -26.815 1.00 89.75 315 HIS A C 1
ATOM 2413 O O . HIS A 1 315 ? 10.103 25.305 -26.947 1.00 89.75 315 HIS A O 1
ATOM 2419 N N . HIS A 1 316 ? 12.223 24.756 -26.439 1.00 85.19 316 HIS A N 1
ATOM 2420 C CA . HIS A 1 316 ? 12.607 26.098 -25.992 1.00 85.19 316 HIS A CA 1
ATOM 2421 C C . HIS A 1 316 ? 13.509 26.856 -26.980 1.00 85.19 316 HIS A C 1
ATOM 2423 O O . HIS A 1 316 ? 13.396 28.078 -27.079 1.00 85.19 316 HIS A O 1
ATOM 2429 N N . PHE A 1 317 ? 14.377 26.152 -27.712 1.00 89.00 317 PHE A N 1
ATOM 2430 C CA . PHE A 1 317 ? 15.435 26.712 -28.569 1.00 89.00 317 PHE A CA 1
ATOM 2431 C C . PHE A 1 317 ? 15.597 25.900 -29.874 1.00 89.00 317 PHE A C 1
ATOM 2433 O O . PHE A 1 317 ? 16.650 25.293 -30.085 1.00 89.00 317 PHE A O 1
ATOM 2440 N N . PRO A 1 318 ? 14.564 25.803 -30.733 1.00 86.94 318 PRO A N 1
ATOM 2441 C CA . PRO A 1 318 ? 14.589 24.931 -31.913 1.00 86.94 318 PRO A CA 1
ATOM 2442 C C . PRO A 1 318 ? 15.756 25.220 -32.871 1.00 86.94 318 PRO A C 1
ATOM 2444 O O . PRO A 1 318 ? 16.284 24.304 -33.490 1.00 86.94 318 PRO A O 1
ATOM 2447 N N . GLU A 1 319 ? 16.224 26.463 -32.938 1.00 82.88 319 GLU A N 1
ATOM 2448 C CA . GLU A 1 319 ? 17.397 26.871 -33.717 1.00 82.88 319 GLU A CA 1
ATOM 2449 C C . GLU A 1 319 ? 18.701 26.212 -33.268 1.00 82.88 319 GLU A C 1
ATOM 2451 O O . GLU A 1 319 ? 19.635 26.072 -34.050 1.00 82.88 319 GLU A O 1
ATOM 2456 N N . VAL A 1 320 ? 18.781 25.775 -32.008 1.00 89.88 320 VAL A N 1
ATOM 2457 C CA . VAL A 1 320 ? 19.988 25.133 -31.486 1.00 89.88 320 VAL A CA 1
ATOM 2458 C C . VAL A 1 320 ? 20.194 23.752 -32.127 1.00 89.88 320 VAL A C 1
ATOM 2460 O O . VAL A 1 320 ? 21.314 23.240 -32.153 1.00 89.88 320 VAL A O 1
ATOM 2463 N N . GLU A 1 321 ? 19.141 23.157 -32.696 1.00 90.94 321 GLU A N 1
ATOM 2464 C CA . GLU A 1 321 ? 19.233 21.892 -33.428 1.00 90.94 321 GLU A CA 1
ATOM 2465 C C . GLU A 1 321 ? 20.090 22.014 -34.701 1.00 90.94 321 GLU A C 1
ATOM 2467 O O . GLU A 1 321 ? 20.718 21.033 -35.090 1.00 90.94 321 GLU A O 1
ATOM 2472 N N . GLU A 1 322 ? 20.222 23.211 -35.288 1.00 87.00 322 GLU A N 1
ATOM 2473 C CA . GLU A 1 322 ? 21.073 23.456 -36.467 1.00 87.00 322 GLU A CA 1
ATOM 2474 C C . GLU A 1 322 ? 22.569 23.240 -36.183 1.00 87.00 322 GLU A C 1
ATOM 2476 O O . GLU A 1 322 ? 23.335 22.912 -37.088 1.00 87.00 322 GLU A O 1
ATOM 2481 N N . TYR A 1 323 ? 22.996 23.359 -34.920 1.00 86.50 323 TYR A N 1
ATOM 2482 C CA . TYR A 1 323 ? 24.376 23.076 -34.512 1.00 86.50 323 TYR A CA 1
ATOM 2483 C C . TYR A 1 323 ? 24.670 21.572 -34.366 1.00 86.50 323 TYR A C 1
ATOM 2485 O O . TYR A 1 323 ? 25.814 21.195 -34.088 1.00 86.50 323 TYR A O 1
ATOM 2493 N N . LEU A 1 324 ? 23.658 20.707 -34.498 1.00 92.50 324 LEU A N 1
ATOM 2494 C CA . LEU A 1 324 ? 23.768 19.257 -34.338 1.00 92.50 324 LEU A CA 1
ATOM 2495 C C . LEU A 1 324 ? 23.841 18.545 -35.696 1.00 92.50 324 LEU A C 1
ATOM 2497 O O . LEU A 1 324 ? 23.294 19.001 -36.696 1.00 92.50 324 LEU A O 1
ATOM 2501 N N . ASP A 1 325 ? 24.484 17.375 -35.735 1.00 92.62 325 ASP A N 1
ATOM 2502 C CA . ASP A 1 325 ? 24.525 16.561 -36.952 1.00 92.62 325 ASP A CA 1
ATOM 2503 C C . ASP A 1 325 ? 23.190 15.820 -37.136 1.00 92.62 325 ASP A C 1
ATOM 2505 O O . ASP A 1 325 ? 22.786 14.997 -36.307 1.00 92.62 325 ASP A O 1
ATOM 2509 N N . SER A 1 326 ? 22.493 16.090 -38.240 1.00 89.81 326 SER A N 1
ATOM 2510 C CA . SER A 1 326 ? 21.156 15.536 -38.496 1.00 89.81 326 SER A CA 1
ATOM 2511 C C . SER A 1 326 ? 21.149 14.004 -38.587 1.00 89.81 326 SER A C 1
ATOM 2513 O O . SER A 1 326 ? 20.223 13.351 -38.093 1.00 89.81 326 SER A O 1
ATOM 2515 N N . ALA A 1 327 ? 22.204 13.394 -39.142 1.00 88.88 327 ALA A N 1
ATOM 2516 C CA . ALA A 1 327 ? 22.334 11.940 -39.230 1.00 88.88 327 ALA A CA 1
ATOM 2517 C C . ALA A 1 327 ? 22.568 11.303 -37.849 1.00 88.88 327 ALA A C 1
ATOM 2519 O O . ALA A 1 327 ? 22.044 10.220 -37.551 1.00 88.88 327 ALA A O 1
ATOM 2520 N N . ARG A 1 328 ? 23.317 11.983 -36.978 1.00 90.88 328 ARG A N 1
ATOM 2521 C CA . ARG A 1 328 ? 23.526 11.594 -35.583 1.00 90.88 328 ARG A CA 1
ATOM 2522 C C . ARG A 1 328 ? 22.224 11.655 -34.796 1.00 90.88 328 ARG A C 1
ATOM 2524 O O . ARG A 1 328 ? 21.886 10.649 -34.165 1.00 90.88 328 ARG A O 1
ATOM 2531 N N . VAL A 1 329 ? 21.482 12.763 -34.871 1.00 91.69 329 VAL A N 1
ATOM 2532 C CA . VAL A 1 329 ? 20.174 12.938 -34.210 1.00 91.69 329 VAL A CA 1
ATOM 2533 C C . VAL A 1 329 ? 19.216 11.820 -34.629 1.00 91.69 329 VAL A C 1
ATOM 2535 O O . VAL A 1 329 ? 18.769 11.044 -33.780 1.00 91.69 329 VAL A O 1
ATOM 2538 N N . ALA A 1 330 ? 19.020 11.623 -35.937 1.00 89.25 330 ALA A N 1
ATOM 2539 C CA . ALA A 1 330 ? 18.130 10.591 -36.473 1.00 89.25 330 ALA A CA 1
ATOM 2540 C C . ALA A 1 330 ? 18.501 9.174 -36.002 1.00 89.25 330 ALA A C 1
ATOM 2542 O O . ALA A 1 330 ? 17.638 8.315 -35.783 1.00 89.25 330 ALA A O 1
ATOM 2543 N N . SER A 1 331 ? 19.796 8.902 -35.812 1.00 87.81 331 SER A N 1
ATOM 2544 C CA . SER A 1 331 ? 20.240 7.602 -35.317 1.00 87.81 331 SER A CA 1
ATOM 2545 C C . SER A 1 331 ? 19.747 7.332 -33.890 1.00 87.81 331 SER A C 1
ATOM 2547 O O . SER A 1 331 ? 19.320 6.208 -33.609 1.00 87.81 331 SER A O 1
ATOM 2549 N N . TRP A 1 332 ? 19.755 8.333 -33.009 1.00 86.56 332 TRP A N 1
ATOM 2550 C CA . TRP A 1 332 ? 19.315 8.203 -31.618 1.00 86.56 332 TRP A CA 1
ATOM 2551 C C . TRP A 1 332 ? 17.794 8.143 -31.479 1.00 86.56 332 TRP A C 1
ATOM 2553 O O . TRP A 1 332 ? 17.296 7.425 -30.616 1.00 86.56 332 TRP A O 1
ATOM 2563 N N . GLU A 1 333 ? 17.059 8.798 -32.373 1.00 84.25 333 GLU A N 1
ATOM 2564 C CA . GLU A 1 333 ? 15.592 8.775 -32.380 1.00 84.25 333 GLU A CA 1
ATOM 2565 C C . GLU A 1 333 ? 14.992 7.483 -32.920 1.00 84.25 333 GLU A C 1
ATOM 2567 O O . GLU A 1 333 ? 13.860 7.120 -32.585 1.00 84.25 333 GLU A O 1
ATOM 2572 N N . LYS A 1 334 ? 15.745 6.759 -33.754 1.00 77.38 334 LYS A N 1
ATOM 2573 C CA . LYS A 1 334 ? 15.295 5.484 -34.302 1.00 77.38 334 LYS A CA 1
ATOM 2574 C C . LYS A 1 334 ? 15.116 4.475 -33.164 1.00 77.38 334 LYS A C 1
ATOM 2576 O O . LYS A 1 334 ? 16.072 3.811 -32.749 1.00 77.38 334 LYS A O 1
ATOM 2581 N N . LYS A 1 335 ? 13.872 4.336 -32.682 1.00 57.66 335 LYS A N 1
ATOM 2582 C CA . LYS A 1 335 ? 13.440 3.285 -31.751 1.00 57.66 335 LYS A CA 1
ATOM 2583 C C . LYS A 1 335 ? 13.834 1.936 -32.343 1.00 57.66 335 LYS A C 1
ATOM 2585 O O . LYS A 1 335 ? 13.289 1.498 -33.356 1.00 57.66 335 LYS A O 1
ATOM 2590 N N . ARG A 1 336 ? 14.824 1.279 -31.739 1.00 57.94 336 ARG A N 1
ATOM 2591 C CA . ARG A 1 336 ? 15.273 -0.030 -32.205 1.00 57.94 336 ARG A CA 1
ATOM 2592 C C . ARG A 1 336 ? 14.280 -1.079 -31.722 1.00 57.94 336 ARG A C 1
ATOM 2594 O O . ARG A 1 336 ? 14.261 -1.417 -30.544 1.00 57.94 336 ARG A O 1
ATOM 2601 N N . GLY A 1 337 ? 13.513 -1.645 -32.652 1.00 52.91 337 GLY A N 1
ATOM 2602 C CA . GLY A 1 337 ? 13.053 -3.021 -32.502 1.00 52.91 337 GLY A CA 1
ATOM 2603 C C . GLY A 1 337 ? 14.291 -3.900 -32.332 1.00 52.91 337 GLY A C 1
ATOM 2604 O O . GLY A 1 337 ? 15.150 -3.946 -33.215 1.00 52.91 337 GLY A O 1
ATOM 2605 N N . TRP A 1 338 ? 14.439 -4.503 -31.156 1.00 48.59 338 TRP A N 1
ATOM 2606 C CA . TRP A 1 338 ? 15.529 -5.422 -30.831 1.00 48.59 338 TRP A CA 1
ATOM 2607 C C . TRP A 1 338 ? 15.664 -6.479 -31.949 1.00 48.59 338 TRP A C 1
ATOM 2609 O O . TRP A 1 338 ? 14.635 -6.960 -32.433 1.00 48.59 338 TRP A O 1
ATOM 2619 N N . PRO A 1 339 ? 16.877 -6.869 -32.401 1.00 54.38 339 PRO A N 1
ATOM 2620 C CA . PRO A 1 339 ? 17.020 -8.027 -33.282 1.00 54.38 339 PRO A CA 1
ATOM 2621 C C . PRO A 1 339 ? 16.424 -9.264 -32.595 1.00 54.38 339 PRO A C 1
ATOM 2623 O O . PRO A 1 339 ? 17.010 -9.801 -31.656 1.00 54.38 339 PRO A O 1
ATOM 2626 N N . ARG A 1 340 ? 15.243 -9.693 -33.058 1.00 54.53 340 ARG A N 1
ATOM 2627 C CA . ARG A 1 340 ? 14.414 -10.760 -32.466 1.00 54.53 340 ARG A CA 1
ATOM 2628 C C . ARG A 1 340 ? 15.192 -12.049 -32.144 1.00 54.53 340 ARG A C 1
ATOM 2630 O O . ARG A 1 340 ? 14.826 -12.749 -31.210 1.00 54.53 340 ARG A O 1
ATOM 2637 N N . GLY A 1 341 ? 16.300 -12.318 -32.840 1.00 55.03 341 GLY A N 1
ATOM 2638 C CA . GLY A 1 341 ? 17.168 -13.473 -32.585 1.00 55.03 341 GLY A CA 1
ATOM 2639 C C . GLY A 1 341 ? 17.903 -13.458 -31.237 1.00 55.03 341 GLY A C 1
ATOM 2640 O O . GLY A 1 341 ? 18.069 -14.509 -30.633 1.00 55.03 341 GLY A O 1
ATOM 2641 N N . LEU A 1 342 ? 18.294 -12.289 -30.718 1.00 58.41 342 LEU A N 1
ATOM 2642 C CA . LEU A 1 342 ? 19.049 -12.204 -29.456 1.00 58.41 342 LEU A CA 1
ATOM 2643 C C . LEU A 1 342 ? 18.114 -12.229 -28.237 1.00 58.41 342 LEU A C 1
ATOM 2645 O O . LEU A 1 342 ? 18.471 -12.774 -27.197 1.00 58.41 342 LEU A O 1
ATOM 2649 N N . LEU A 1 343 ? 16.884 -11.725 -28.408 1.00 59.25 343 LEU A N 1
ATOM 2650 C CA . LEU A 1 343 ? 15.807 -11.948 -27.448 1.00 59.25 343 LEU A CA 1
ATOM 2651 C C . LEU A 1 343 ? 15.428 -13.417 -27.380 1.00 59.25 343 LEU A C 1
ATOM 2653 O O . LEU A 1 343 ? 15.305 -13.889 -26.275 1.00 59.25 343 LEU A O 1
ATOM 2657 N N . LEU A 1 344 ? 15.305 -14.145 -28.496 1.00 62.81 344 LEU A N 1
ATOM 2658 C CA . LEU A 1 344 ? 14.971 -15.577 -28.481 1.00 62.81 344 LEU A CA 1
ATOM 2659 C C . LEU A 1 344 ? 16.018 -16.428 -27.752 1.00 62.81 344 LEU A C 1
ATOM 2661 O O . LEU A 1 344 ? 15.646 -17.270 -26.947 1.00 62.81 344 LEU A O 1
ATOM 2665 N N . VAL A 1 345 ? 17.313 -16.192 -27.978 1.00 72.56 345 VAL A N 1
ATOM 2666 C CA . VAL A 1 345 ? 18.383 -16.920 -27.266 1.00 72.56 345 VAL A CA 1
ATOM 2667 C C . VAL A 1 345 ? 18.420 -16.533 -25.787 1.00 72.56 345 VAL A C 1
ATOM 2669 O O . VAL A 1 345 ? 18.535 -17.403 -24.928 1.00 72.56 345 VAL A O 1
ATOM 2672 N N . GLY A 1 346 ? 18.252 -15.243 -25.478 1.00 73.06 346 GLY A N 1
ATOM 2673 C CA . GLY A 1 346 ? 18.104 -14.769 -24.104 1.00 73.06 346 GLY A CA 1
ATOM 2674 C C . GLY A 1 346 ? 16.851 -15.323 -23.424 1.00 73.06 346 GLY A C 1
ATOM 2675 O O . GLY A 1 346 ? 16.922 -15.706 -22.268 1.00 73.06 346 GLY A O 1
ATOM 2676 N N . TRP A 1 347 ? 15.733 -15.441 -24.143 1.00 73.06 347 TRP A N 1
ATOM 2677 C CA . TRP A 1 347 ? 14.481 -16.019 -23.660 1.00 73.06 347 TRP A CA 1
ATOM 2678 C C . TRP A 1 347 ? 14.607 -17.520 -23.472 1.00 73.06 347 TRP A C 1
ATOM 2680 O O . TRP A 1 347 ? 14.058 -18.018 -22.515 1.00 73.06 347 TRP A O 1
ATOM 2690 N N . LEU A 1 348 ? 15.335 -18.243 -24.325 1.00 81.50 348 LEU A N 1
ATOM 2691 C CA . LEU A 1 348 ? 15.574 -19.680 -24.164 1.00 81.50 348 LEU A CA 1
ATOM 2692 C C . LEU A 1 348 ? 16.530 -19.972 -23.004 1.00 81.50 348 LEU A C 1
ATOM 2694 O O . LEU A 1 348 ? 16.315 -20.931 -22.272 1.00 81.50 348 LEU A O 1
ATOM 2698 N N . LEU A 1 349 ? 17.545 -19.129 -22.793 1.00 81.56 349 LEU A N 1
ATOM 2699 C CA . LEU A 1 349 ? 18.420 -19.216 -21.622 1.00 81.56 349 LEU A CA 1
ATOM 2700 C C . LEU A 1 349 ? 17.693 -18.807 -20.344 1.00 81.56 349 LEU A C 1
ATOM 2702 O O . LEU A 1 349 ? 17.836 -19.487 -19.338 1.00 81.56 349 LEU A O 1
ATOM 2706 N N . LEU A 1 350 ? 16.878 -17.751 -20.384 1.00 73.69 350 LEU A N 1
ATOM 2707 C CA . LEU A 1 350 ? 16.021 -17.359 -19.268 1.00 73.69 350 LEU A CA 1
ATOM 2708 C C . LEU A 1 350 ? 14.923 -18.385 -19.025 1.00 73.69 350 LEU A C 1
ATOM 2710 O O . LEU A 1 350 ? 14.646 -18.632 -17.874 1.00 73.69 350 LEU A O 1
ATOM 2714 N N . LEU A 1 351 ? 14.352 -19.024 -20.046 1.00 76.69 351 LEU A N 1
ATOM 2715 C CA . LEU A 1 351 ? 13.376 -20.108 -19.920 1.00 76.69 351 LEU A CA 1
ATOM 2716 C C . LEU A 1 351 ? 14.044 -21.361 -19.357 1.00 76.69 351 LEU A C 1
ATOM 2718 O O . LEU A 1 351 ? 13.462 -22.006 -18.506 1.00 76.69 351 LEU A O 1
ATOM 2722 N N . GLY A 1 352 ? 15.269 -21.687 -19.771 1.00 77.50 352 GLY A N 1
ATOM 2723 C CA . GLY A 1 352 ? 16.049 -22.781 -19.191 1.00 77.50 352 GLY A CA 1
ATOM 2724 C C . GLY A 1 352 ? 16.434 -22.508 -17.737 1.00 77.50 352 GLY A C 1
ATOM 2725 O O . GLY A 1 352 ? 16.299 -23.386 -16.893 1.00 77.50 352 GLY A O 1
ATOM 2726 N N . LEU A 1 353 ? 16.837 -21.273 -17.419 1.00 70.00 353 LEU A N 1
ATOM 2727 C CA . LEU A 1 353 ? 17.130 -20.837 -16.053 1.00 70.00 353 LEU A CA 1
ATOM 2728 C C . LEU A 1 353 ? 15.852 -20.716 -15.209 1.00 70.00 353 LEU A C 1
ATOM 2730 O O . LEU A 1 353 ? 15.889 -20.986 -14.020 1.00 70.00 353 LEU A O 1
ATOM 2734 N N . TRP A 1 354 ? 14.727 -20.331 -15.811 1.00 61.09 354 TRP A N 1
ATOM 2735 C CA . TRP A 1 354 ? 13.409 -20.234 -15.185 1.00 61.09 354 TRP A CA 1
ATOM 2736 C C . TRP A 1 354 ? 12.857 -21.631 -14.929 1.00 61.09 354 TRP A C 1
ATOM 2738 O O . TRP A 1 354 ? 12.488 -21.905 -13.808 1.00 61.09 354 TRP A O 1
ATOM 2748 N N . LEU A 1 355 ? 12.932 -22.568 -15.874 1.00 63.03 355 LEU A N 1
ATOM 2749 C CA . LEU A 1 355 ? 12.576 -23.976 -15.658 1.00 63.03 355 LEU A CA 1
ATOM 2750 C C . LEU A 1 355 ? 13.501 -24.673 -14.647 1.00 63.03 355 LEU A C 1
ATOM 2752 O O . LEU A 1 355 ? 13.059 -25.584 -13.962 1.00 63.03 355 LEU A O 1
ATOM 2756 N N . TRP A 1 356 ? 14.761 -24.244 -14.525 1.00 54.94 356 TRP A N 1
ATOM 2757 C CA . TRP A 1 356 ? 15.687 -24.738 -13.499 1.00 54.94 356 TRP A CA 1
ATOM 2758 C C . TRP A 1 356 ? 15.469 -24.089 -12.120 1.00 54.94 356 TRP A C 1
ATOM 2760 O O . TRP A 1 356 ? 15.793 -24.694 -11.103 1.00 54.94 356 TRP A O 1
ATOM 2770 N N . ARG A 1 357 ? 14.925 -22.863 -12.075 1.00 53.06 357 ARG A N 1
ATOM 2771 C CA . ARG A 1 357 ? 14.656 -22.095 -10.844 1.00 53.06 357 ARG A CA 1
ATOM 2772 C C . ARG A 1 357 ? 13.187 -22.121 -10.409 1.00 53.06 357 ARG A C 1
ATOM 2774 O O . ARG A 1 357 ? 12.887 -21.673 -9.309 1.00 53.06 357 ARG A O 1
ATOM 2781 N N . ILE A 1 358 ? 12.287 -22.660 -11.230 1.00 52.47 358 ILE A N 1
ATOM 2782 C CA . ILE A 1 358 ? 10.979 -23.152 -10.805 1.00 52.47 358 ILE A CA 1
ATOM 2783 C C . ILE A 1 358 ? 11.228 -24.500 -10.130 1.00 52.47 358 ILE A C 1
ATOM 2785 O O . ILE A 1 358 ? 10.958 -25.572 -10.663 1.00 52.47 358 ILE A O 1
ATOM 2789 N N . ASP A 1 359 ? 11.760 -24.412 -8.920 1.00 48.56 359 ASP A N 1
ATOM 2790 C CA . ASP A 1 359 ? 11.037 -25.021 -7.822 1.00 48.56 359 ASP A CA 1
ATOM 2791 C C . ASP A 1 359 ? 9.745 -24.197 -7.733 1.00 48.56 359 ASP A C 1
ATOM 2793 O O . ASP A 1 359 ? 9.804 -22.970 -7.599 1.00 48.56 359 ASP A O 1
ATOM 2797 N N . PHE A 1 360 ? 8.589 -24.801 -8.016 1.00 45.22 360 PHE A N 1
ATOM 2798 C CA . PHE A 1 360 ? 7.322 -24.077 -7.977 1.00 45.22 360 PHE A CA 1
ATOM 2799 C C . PHE A 1 360 ? 7.196 -23.473 -6.583 1.00 45.22 360 PHE A C 1
ATOM 2801 O O . PHE A 1 360 ? 6.952 -24.199 -5.626 1.00 45.22 360 PHE A O 1
ATOM 2808 N N . GLY A 1 361 ? 7.333 -22.149 -6.486 1.00 46.66 361 GLY A N 1
ATOM 2809 C CA . GLY A 1 361 ? 6.865 -21.356 -5.358 1.00 46.66 361 GLY A CA 1
ATOM 2810 C C . GLY A 1 361 ? 5.347 -21.464 -5.270 1.00 46.66 361 GLY A C 1
ATOM 2811 O O . GLY A 1 361 ? 4.628 -20.492 -5.491 1.00 46.66 361 GLY A O 1
ATOM 2812 N N . GLN A 1 362 ? 4.852 -22.675 -5.016 1.00 49.81 362 GLN A N 1
ATOM 2813 C CA . GLN A 1 362 ? 3.570 -22.875 -4.396 1.00 49.81 362 GLN A CA 1
ATOM 2814 C C . GLN A 1 362 ? 3.704 -22.160 -3.065 1.00 49.81 362 GLN A C 1
ATOM 2816 O O . GLN A 1 362 ? 4.532 -22.527 -2.230 1.00 49.81 362 GLN A O 1
ATOM 2821 N N . LYS A 1 363 ? 2.898 -21.114 -2.872 1.00 51.56 363 LYS A N 1
ATOM 2822 C CA . LYS A 1 363 ? 2.492 -20.795 -1.508 1.00 51.56 363 LYS A CA 1
ATOM 2823 C C . LYS A 1 363 ? 2.079 -22.137 -0.909 1.00 51.56 363 LYS A C 1
ATOM 2825 O O . LYS A 1 363 ? 1.346 -22.850 -1.599 1.00 51.56 363 LYS A O 1
ATOM 2830 N N . PRO A 1 364 ? 2.606 -22.546 0.252 1.00 54.19 364 PRO A N 1
ATOM 2831 C CA . PRO A 1 364 ? 2.174 -23.800 0.827 1.00 54.19 364 PRO A CA 1
ATOM 2832 C C . PRO A 1 364 ? 0.641 -23.727 0.904 1.00 54.19 364 PRO A C 1
ATOM 2834 O O . PRO A 1 364 ? 0.058 -22.784 1.432 1.00 54.19 364 PRO A O 1
ATOM 2837 N N . GLU A 1 365 ? -0.030 -24.637 0.220 1.00 60.12 365 GLU A N 1
ATOM 2838 C CA . GLU A 1 365 ? -1.482 -24.721 0.201 1.00 60.12 365 GLU A CA 1
ATOM 2839 C C . GLU A 1 365 ? -1.811 -26.085 0.784 1.00 60.12 365 GLU A C 1
ATOM 2841 O O . GLU A 1 365 ? -1.307 -27.113 0.327 1.00 60.12 365 GLU A O 1
ATOM 2846 N N . PHE A 1 366 ? -2.613 -26.094 1.844 1.00 66.81 366 PHE A N 1
ATOM 2847 C CA . PHE A 1 366 ? -3.135 -27.335 2.385 1.00 66.81 366 PHE A CA 1
ATOM 2848 C C . PHE A 1 366 ? -4.349 -27.724 1.544 1.00 66.81 366 PHE A C 1
ATOM 2850 O O . PHE A 1 366 ? -5.374 -27.039 1.579 1.00 66.81 366 PHE A O 1
ATOM 2857 N N . LEU A 1 367 ? -4.221 -28.793 0.756 1.00 73.44 367 LEU A N 1
ATOM 2858 C CA . LEU A 1 367 ? -5.349 -29.372 0.035 1.00 73.44 367 LEU A CA 1
ATOM 2859 C C . LEU A 1 367 ? -6.184 -30.179 1.029 1.00 73.44 367 LEU A C 1
ATOM 2861 O O . LEU A 1 367 ? -5.797 -31.277 1.426 1.00 73.44 367 LEU A O 1
ATOM 2865 N N . ALA A 1 368 ? -7.323 -29.627 1.435 1.00 69.62 368 ALA A N 1
ATOM 2866 C CA . ALA A 1 368 ? -8.261 -30.342 2.280 1.00 69.62 368 ALA A CA 1
ATOM 2867 C C . ALA A 1 368 ? -8.889 -31.529 1.514 1.00 69.62 368 ALA A C 1
ATOM 2869 O O . ALA A 1 368 ? -9.038 -31.465 0.287 1.00 69.62 368 ALA A O 1
ATOM 2870 N N . PRO A 1 369 ? -9.308 -32.607 2.209 1.00 71.75 369 PRO A N 1
ATOM 2871 C CA . PRO A 1 369 ? -9.931 -33.776 1.576 1.00 71.75 369 PRO A CA 1
ATOM 2872 C C . PRO A 1 369 ? -11.200 -33.468 0.765 1.00 71.75 369 PRO A C 1
ATOM 2874 O O . PRO A 1 369 ? -11.579 -34.238 -0.114 1.00 71.75 369 PRO A O 1
ATOM 2877 N N . ASP A 1 370 ? -11.854 -32.335 1.030 1.00 68.56 370 ASP A N 1
ATOM 2878 C CA . ASP A 1 370 ? -13.023 -31.844 0.293 1.00 68.56 370 ASP A CA 1
ATOM 2879 C C . ASP A 1 370 ? -12.672 -31.122 -1.027 1.00 68.56 370 ASP A C 1
ATOM 2881 O O . ASP A 1 370 ? -13.559 -30.608 -1.712 1.00 68.56 370 ASP A O 1
ATOM 2885 N N . GLY A 1 371 ? -11.386 -31.083 -1.391 1.00 73.12 371 GLY A N 1
ATOM 2886 C CA . GLY A 1 371 ? -10.874 -30.436 -2.596 1.00 73.12 371 GLY A CA 1
ATOM 2887 C C . GLY A 1 371 ? -10.710 -28.921 -2.472 1.00 73.12 371 GLY A C 1
ATOM 2888 O O . GLY A 1 371 ? -10.416 -28.264 -3.473 1.00 73.12 371 GLY A O 1
ATOM 2889 N N . THR A 1 372 ? -10.905 -28.348 -1.280 1.00 75.19 372 THR A N 1
ATOM 2890 C CA . THR A 1 372 ? -10.667 -26.923 -1.035 1.00 75.19 372 THR A CA 1
ATOM 2891 C C . THR A 1 372 ? -9.211 -26.657 -0.663 1.00 75.19 372 THR A C 1
ATOM 2893 O O . THR A 1 372 ? -8.545 -27.473 -0.028 1.00 75.19 372 THR A O 1
ATOM 2896 N N . TYR A 1 373 ? -8.702 -25.496 -1.072 1.00 70.25 373 TYR A N 1
ATOM 2897 C CA . TYR A 1 373 ? -7.355 -25.050 -0.734 1.00 70.25 373 TYR A CA 1
ATOM 2898 C C . TYR A 1 373 ? -7.421 -24.108 0.460 1.00 70.25 373 TYR A C 1
ATOM 2900 O O . TYR A 1 373 ? -8.073 -23.061 0.397 1.00 70.25 373 TYR A O 1
ATOM 2908 N N . ILE A 1 374 ? -6.734 -24.471 1.540 1.00 68.94 374 ILE A N 1
ATOM 2909 C CA . ILE A 1 374 ? -6.540 -23.591 2.688 1.00 68.94 374 ILE A CA 1
ATOM 2910 C C . ILE A 1 374 ? -5.162 -22.937 2.518 1.00 68.94 374 ILE A C 1
ATOM 2912 O O . ILE A 1 374 ? -4.152 -23.649 2.528 1.00 68.94 374 ILE A O 1
ATOM 2916 N N . PRO A 1 375 ? -5.089 -21.605 2.334 1.00 67.25 375 PRO A N 1
ATOM 2917 C CA . PRO A 1 375 ? -3.810 -20.929 2.170 1.00 67.25 375 PRO A CA 1
ATOM 2918 C C . PRO A 1 375 ? -2.991 -21.088 3.453 1.00 67.25 375 PRO A C 1
ATOM 2920 O O . PRO A 1 375 ? -3.490 -20.798 4.541 1.00 67.25 375 PRO A O 1
ATOM 2923 N N . LEU A 1 376 ? -1.746 -21.550 3.334 1.00 66.44 376 LEU A N 1
ATOM 2924 C CA . LEU A 1 376 ? -0.789 -21.526 4.434 1.00 66.44 376 LEU A CA 1
ATOM 2925 C C . LEU A 1 376 ? 0.055 -20.258 4.322 1.00 66.44 376 LEU A C 1
ATOM 2927 O O . LEU A 1 376 ? 0.314 -19.736 3.234 1.00 66.44 376 LEU A O 1
ATOM 2931 N N . ALA A 1 377 ? 0.474 -19.742 5.472 1.00 63.75 377 ALA A N 1
ATOM 2932 C CA . ALA A 1 377 ? 1.435 -18.658 5.493 1.00 63.75 377 ALA A CA 1
ATOM 2933 C C . ALA A 1 377 ? 2.811 -19.137 5.011 1.00 63.75 377 ALA A C 1
ATOM 2935 O O . ALA A 1 377 ? 3.150 -20.310 5.132 1.00 63.75 377 ALA A O 1
ATOM 2936 N N . GLU A 1 378 ? 3.613 -18.214 4.485 1.00 63.19 378 GLU A N 1
ATOM 2937 C CA . GLU A 1 378 ? 4.931 -18.498 3.897 1.00 63.19 378 GLU A CA 1
ATOM 2938 C C . GLU A 1 378 ? 5.932 -19.091 4.910 1.00 63.19 378 GLU A C 1
ATOM 2940 O O . GLU A 1 378 ? 6.867 -19.788 4.530 1.00 63.19 378 GLU A O 1
ATOM 2945 N N . ASP A 1 379 ? 5.694 -18.857 6.202 1.00 65.81 379 ASP A N 1
ATOM 2946 C CA . ASP A 1 379 ? 6.459 -19.346 7.351 1.00 65.81 379 ASP A CA 1
ATOM 2947 C C . ASP A 1 379 ? 5.785 -20.515 8.098 1.00 65.81 379 ASP A C 1
ATOM 2949 O O . ASP A 1 379 ? 6.268 -20.938 9.150 1.00 65.81 379 ASP A O 1
ATOM 2953 N N . ALA A 1 380 ? 4.650 -21.016 7.601 1.00 62.75 380 ALA A N 1
ATOM 2954 C CA . ALA A 1 380 ? 3.911 -22.083 8.262 1.00 62.75 380 ALA A CA 1
ATOM 2955 C C . ALA A 1 380 ? 4.645 -23.436 8.147 1.00 62.75 380 ALA A C 1
ATOM 2957 O O . ALA A 1 380 ? 5.331 -23.687 7.151 1.00 62.75 380 ALA A O 1
ATOM 2958 N N . PRO A 1 381 ? 4.475 -24.341 9.131 1.00 68.44 381 PRO A N 1
ATOM 2959 C CA . PRO A 1 381 ? 4.937 -25.719 9.007 1.00 68.44 381 PRO A CA 1
ATOM 2960 C C . PRO A 1 381 ? 4.377 -26.382 7.745 1.00 68.44 381 PRO A C 1
ATOM 2962 O O . PRO A 1 381 ? 3.281 -26.048 7.286 1.00 68.44 381 PRO A O 1
ATOM 2965 N N . GLY A 1 382 ? 5.116 -27.350 7.200 1.00 71.88 382 GLY A N 1
ATOM 2966 C CA . GLY A 1 382 ? 4.674 -28.078 6.014 1.00 71.88 382 GLY A CA 1
ATOM 2967 C C . GLY A 1 382 ? 3.387 -28.883 6.269 1.00 71.88 382 GLY A C 1
ATOM 2968 O O . GLY A 1 382 ? 3.073 -29.191 7.421 1.00 71.88 382 GLY A O 1
ATOM 2969 N N . PRO A 1 383 ? 2.657 -29.297 5.213 1.00 73.50 383 PRO A N 1
ATOM 2970 C CA . PRO A 1 383 ? 1.405 -30.053 5.347 1.00 73.50 383 PRO A CA 1
ATOM 2971 C C . PRO A 1 383 ? 1.515 -31.291 6.253 1.00 73.50 383 PRO A C 1
ATOM 2973 O O . PRO A 1 383 ? 0.654 -31.515 7.093 1.00 73.50 383 PRO A O 1
ATOM 2976 N N . ALA A 1 384 ? 2.626 -32.030 6.170 1.00 78.00 384 ALA A N 1
ATOM 2977 C CA . ALA A 1 384 ? 2.862 -33.211 7.003 1.00 78.00 384 ALA A CA 1
ATOM 2978 C C . ALA A 1 384 ? 3.001 -32.892 8.507 1.00 78.00 384 ALA A C 1
ATOM 2980 O O . ALA A 1 384 ? 2.610 -33.697 9.354 1.00 78.00 384 ALA A O 1
ATOM 2981 N N . ASP A 1 385 ? 3.552 -31.725 8.854 1.00 80.19 385 ASP A N 1
ATOM 2982 C CA . ASP A 1 385 ? 3.655 -31.285 10.249 1.00 80.19 385 ASP A CA 1
ATOM 2983 C C . ASP A 1 385 ? 2.284 -30.870 10.794 1.00 80.19 385 ASP A C 1
ATOM 2985 O O . ASP A 1 385 ? 1.987 -31.109 11.967 1.00 80.19 385 ASP A O 1
ATOM 2989 N N . ILE A 1 386 ? 1.439 -30.293 9.933 1.00 81.06 386 ILE A N 1
ATOM 2990 C CA . ILE A 1 386 ? 0.056 -29.930 10.253 1.00 81.06 386 ILE A CA 1
ATOM 2991 C C . ILE A 1 386 ? -0.788 -31.180 10.471 1.00 81.06 386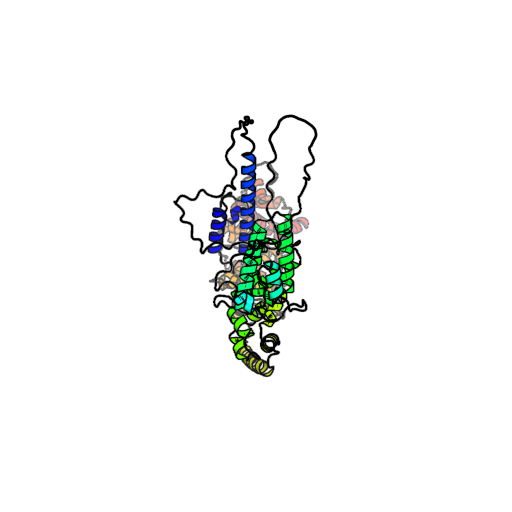 ILE A C 1
ATOM 2993 O O . ILE A 1 386 ? -1.470 -31.249 11.489 1.00 81.06 386 ILE A O 1
ATOM 2997 N N . ASP A 1 387 ? -0.695 -32.180 9.594 1.00 83.38 387 ASP A N 1
ATOM 2998 C CA . ASP A 1 387 ? -1.422 -33.447 9.744 1.00 83.38 387 ASP A CA 1
ATOM 2999 C C . ASP A 1 387 ? -1.064 -34.134 11.064 1.00 83.38 387 ASP A C 1
ATOM 3001 O O . ASP A 1 387 ? -1.935 -34.503 11.850 1.00 83.38 387 ASP A O 1
ATOM 3005 N N . LYS A 1 388 ? 0.234 -34.217 11.379 1.00 85.00 388 LYS A N 1
ATOM 3006 C CA . LYS A 1 388 ? 0.702 -34.822 12.630 1.00 85.00 388 LYS A CA 1
ATOM 3007 C C . LYS A 1 388 ? 0.229 -34.051 13.866 1.00 85.00 388 LYS A C 1
ATOM 3009 O O . LYS A 1 388 ? -0.131 -34.666 14.872 1.00 85.00 388 LYS A O 1
ATOM 3014 N N . ALA A 1 389 ? 0.262 -32.718 13.818 1.00 85.81 389 ALA A N 1
ATOM 3015 C CA . ALA A 1 389 ? -0.226 -31.876 14.907 1.00 85.81 389 ALA A CA 1
ATOM 3016 C C . ALA A 1 389 ? -1.750 -31.993 15.069 1.00 85.81 389 ALA A C 1
ATOM 3018 O O . ALA A 1 389 ? -2.238 -32.078 16.196 1.00 85.81 389 ALA A O 1
ATOM 3019 N N . ALA A 1 390 ? -2.486 -32.058 13.958 1.00 88.56 390 ALA A N 1
ATOM 3020 C CA . ALA A 1 390 ? -3.927 -32.258 13.943 1.00 88.56 390 ALA A CA 1
ATOM 3021 C C . ALA A 1 390 ? -4.304 -33.616 14.540 1.00 88.56 390 ALA A C 1
ATOM 3023 O O . ALA A 1 390 ? -5.133 -33.662 15.443 1.00 88.56 390 ALA A O 1
ATOM 3024 N N . ASP A 1 391 ? -3.650 -34.701 14.128 1.00 90.38 391 ASP A N 1
ATOM 3025 C CA . ASP A 1 391 ? -3.904 -36.042 14.660 1.00 90.38 391 ASP A CA 1
ATOM 3026 C C . ASP A 1 391 ? -3.643 -36.126 16.169 1.00 90.38 391 ASP A C 1
ATOM 3028 O O . ASP A 1 391 ? -4.451 -36.683 16.915 1.00 90.38 391 ASP A O 1
ATOM 3032 N N . ALA A 1 392 ? -2.548 -35.524 16.648 1.00 89.06 392 ALA A N 1
ATOM 3033 C CA . ALA A 1 392 ? -2.244 -35.468 18.077 1.00 89.06 392 ALA A CA 1
ATOM 3034 C C . ALA A 1 392 ? -3.309 -34.680 18.860 1.00 89.06 392 ALA A C 1
ATOM 3036 O O . ALA A 1 392 ? -3.783 -35.141 19.906 1.00 89.06 392 ALA A O 1
ATOM 3037 N N . ALA A 1 393 ? -3.726 -33.526 18.333 1.00 90.81 393 ALA A N 1
ATOM 3038 C CA . ALA A 1 393 ? -4.766 -32.704 18.933 1.00 90.81 393 ALA A CA 1
ATOM 3039 C C . ALA A 1 393 ? -6.116 -33.440 18.967 1.00 90.81 393 ALA A C 1
ATOM 3041 O O . ALA A 1 393 ? -6.792 -33.462 19.998 1.00 90.81 393 ALA A O 1
ATOM 3042 N N . ILE A 1 394 ? -6.500 -34.087 17.863 1.00 93.75 394 ILE A N 1
ATOM 3043 C CA . ILE A 1 394 ? -7.756 -34.836 17.724 1.00 93.75 394 ILE A CA 1
ATOM 3044 C C . ILE A 1 394 ? -7.781 -36.016 18.691 1.00 93.75 394 ILE A C 1
ATOM 3046 O O . ILE A 1 394 ? -8.772 -36.201 19.401 1.00 93.75 394 ILE A O 1
ATOM 3050 N N . ALA A 1 395 ? -6.680 -36.759 18.804 1.00 92.12 395 ALA A N 1
ATOM 3051 C CA . ALA A 1 395 ? -6.559 -37.836 19.777 1.00 92.12 395 ALA A CA 1
ATOM 3052 C C . ALA A 1 395 ? -6.699 -37.325 21.224 1.00 92.12 395 ALA A C 1
ATOM 3054 O O . ALA A 1 395 ? -7.296 -38.001 22.066 1.00 92.12 395 ALA A O 1
ATOM 3055 N N . GLN A 1 396 ? -6.210 -36.118 21.534 1.00 91.19 396 GLN A N 1
ATOM 3056 C CA . GLN A 1 396 ? -6.396 -35.520 22.859 1.00 91.19 396 GLN A CA 1
ATOM 3057 C C . GLN A 1 396 ? -7.848 -35.064 23.098 1.00 91.19 396 GLN A C 1
ATOM 3059 O O . GLN A 1 396 ? -8.382 -35.236 24.201 1.00 91.19 396 GLN A O 1
ATOM 3064 N N . ALA A 1 397 ? -8.513 -34.526 22.075 1.00 92.38 397 ALA A N 1
ATOM 3065 C CA . ALA A 1 397 ? -9.877 -34.017 22.178 1.00 92.38 397 ALA A CA 1
ATOM 3066 C C . ALA A 1 397 ? -10.941 -35.128 22.219 1.00 92.38 397 ALA A C 1
ATOM 3068 O O . ALA A 1 397 ? -11.838 -35.062 23.063 1.00 92.38 397 ALA A O 1
ATOM 3069 N N . PHE A 1 398 ? -10.803 -36.162 21.385 1.00 95.25 398 PHE A N 1
ATOM 3070 C CA . PHE A 1 398 ? -11.801 -37.221 21.167 1.00 95.25 398 PHE A CA 1
ATOM 3071 C C . PHE A 1 398 ? -11.385 -38.603 21.692 1.00 95.25 398 PHE A C 1
ATOM 3073 O O . PHE A 1 398 ? -12.201 -39.520 21.741 1.00 95.25 398 PHE A O 1
ATOM 3080 N N . GLY A 1 399 ? -10.137 -38.760 22.138 1.00 92.06 399 GLY A N 1
ATOM 3081 C CA . GLY A 1 399 ? -9.578 -40.038 22.578 1.00 92.06 399 GLY A CA 1
ATOM 3082 C C . GLY A 1 399 ? -8.842 -40.773 21.454 1.00 92.06 399 GLY A C 1
ATOM 3083 O O . GLY A 1 399 ? -8.973 -40.441 20.276 1.00 92.06 399 GLY A O 1
ATOM 3084 N N . GLY A 1 400 ? -8.047 -41.781 21.824 1.00 89.44 400 GLY A N 1
ATOM 3085 C CA . GLY A 1 400 ? -7.240 -42.550 20.872 1.00 89.44 400 GLY A CA 1
ATOM 3086 C C . GLY A 1 400 ? -8.088 -43.280 19.825 1.00 89.44 400 GLY A C 1
ATOM 3087 O O . GLY A 1 400 ? -9.137 -43.827 20.154 1.00 89.44 400 GLY A O 1
ATOM 3088 N N . GLY A 1 401 ? -7.611 -43.302 18.577 1.00 87.88 401 GLY A N 1
ATOM 3089 C CA . GLY A 1 401 ? -8.298 -43.926 17.437 1.00 87.88 401 GLY A CA 1
ATOM 3090 C C . GLY A 1 401 ? -9.005 -42.946 16.494 1.00 87.88 401 GLY A C 1
ATOM 3091 O O . GLY A 1 401 ? -9.459 -43.369 15.437 1.00 87.88 401 GLY A O 1
ATOM 3092 N N . HIS A 1 402 ? -9.053 -41.657 16.838 1.00 93.81 402 HIS A N 1
ATOM 3093 C CA . HIS A 1 402 ? -9.570 -40.593 15.976 1.00 93.81 402 HIS A CA 1
ATOM 3094 C C . HIS A 1 402 ? -8.414 -39.810 15.346 1.00 93.81 402 HIS A C 1
ATOM 3096 O O . HIS A 1 402 ? -7.428 -39.516 16.023 1.00 93.81 402 HIS A O 1
ATOM 3102 N N . ASN A 1 403 ? -8.547 -39.473 14.066 1.00 92.38 403 ASN A N 1
ATOM 3103 C CA . ASN A 1 403 ? -7.563 -38.730 13.280 1.00 92.38 403 ASN A CA 1
ATOM 3104 C C . ASN A 1 403 ? -8.250 -37.631 12.451 1.00 92.38 403 ASN A C 1
ATOM 3106 O O . ASN A 1 403 ? -9.477 -37.474 12.499 1.00 92.38 403 ASN A O 1
ATOM 3110 N N . LEU A 1 404 ? -7.460 -36.866 11.702 1.00 90.69 404 LEU A N 1
ATOM 3111 C CA . LEU A 1 404 ? -7.952 -35.780 10.861 1.00 90.69 404 LEU A CA 1
ATOM 3112 C C . LEU A 1 404 ? -8.985 -36.259 9.833 1.00 90.69 404 LEU A C 1
ATOM 3114 O O . LEU A 1 404 ? -10.035 -35.630 9.703 1.00 90.69 404 LEU A O 1
ATOM 3118 N N . ASP A 1 405 ? -8.753 -37.400 9.183 1.00 90.56 405 ASP A N 1
ATOM 3119 C CA . ASP A 1 405 ? -9.685 -37.976 8.203 1.00 90.56 405 ASP A CA 1
ATOM 3120 C C . ASP A 1 405 ? -11.060 -38.285 8.810 1.00 90.56 405 ASP A C 1
ATOM 3122 O O . ASP A 1 405 ? -12.094 -37.933 8.239 1.00 90.56 405 ASP A O 1
ATOM 3126 N N . TRP A 1 406 ? -11.087 -38.899 9.998 1.00 94.12 406 TRP A N 1
ATOM 3127 C CA . TRP A 1 406 ? -12.330 -39.161 10.726 1.00 94.12 406 TRP A CA 1
ATOM 3128 C C . TRP A 1 406 ? -13.077 -37.862 11.042 1.00 94.12 406 TRP A C 1
ATOM 3130 O O . TRP A 1 406 ? -14.300 -37.792 10.900 1.00 94.12 406 TRP A O 1
ATOM 3140 N N . LEU A 1 407 ? -12.353 -36.814 11.447 1.00 92.75 407 LEU A N 1
ATOM 3141 C CA . LEU A 1 407 ? -12.971 -35.536 11.779 1.00 92.75 407 LEU A CA 1
ATOM 3142 C C . LEU A 1 407 ? -13.549 -34.853 10.535 1.00 92.75 407 LEU A C 1
ATOM 3144 O O . LEU A 1 407 ? -14.634 -34.284 10.618 1.00 92.75 407 LEU A O 1
ATOM 3148 N N . TRP A 1 408 ? -12.876 -34.938 9.386 1.00 90.62 408 TRP A N 1
ATOM 31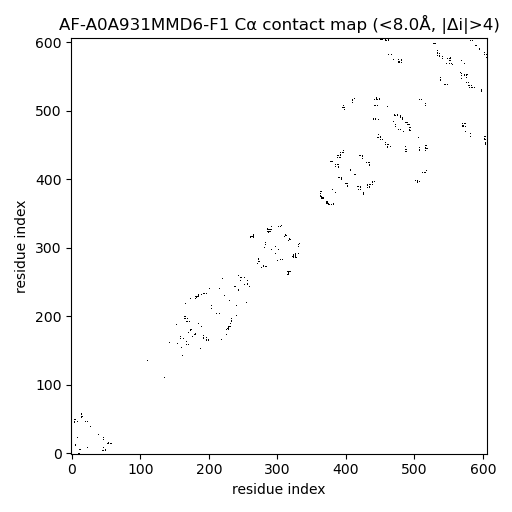49 C CA . TRP A 1 408 ? -13.395 -34.424 8.116 1.00 90.62 408 TRP A CA 1
ATOM 3150 C C . TRP A 1 408 ? -14.678 -35.128 7.671 1.00 90.62 408 TRP A C 1
ATOM 3152 O O . TRP A 1 408 ? -15.616 -34.450 7.251 1.00 90.62 408 TRP A O 1
ATOM 3162 N N . ASP A 1 409 ? -14.737 -36.456 7.802 1.00 91.81 409 ASP A N 1
ATOM 3163 C CA . ASP A 1 409 ? -15.914 -37.264 7.448 1.00 91.81 409 ASP A CA 1
ATOM 3164 C C . ASP A 1 409 ? -17.129 -36.924 8.326 1.00 91.81 409 ASP A C 1
ATOM 3166 O O . ASP A 1 409 ? -18.260 -36.839 7.846 1.00 91.81 409 ASP A O 1
ATOM 3170 N N . ARG A 1 410 ? -16.907 -36.691 9.627 1.00 93.31 410 ARG A N 1
ATOM 3171 C CA . ARG A 1 410 ? -17.996 -36.494 10.599 1.00 93.31 410 ARG A CA 1
ATOM 3172 C C . ARG A 1 410 ? -18.361 -35.038 10.864 1.00 93.31 410 ARG A C 1
ATOM 3174 O O . ARG A 1 410 ? -19.520 -34.747 11.157 1.00 93.31 410 ARG A O 1
ATOM 3181 N N . GLN A 1 411 ? -17.390 -34.131 10.800 1.00 90.62 411 GLN A N 1
ATOM 3182 C CA . GLN A 1 411 ? -17.495 -32.728 11.210 1.00 90.62 411 GLN A CA 1
ATOM 3183 C C . GLN A 1 411 ? -16.549 -31.827 10.396 1.00 90.62 411 GLN A C 1
ATOM 3185 O O . GLN A 1 411 ? -15.605 -31.241 10.935 1.00 90.62 411 GLN A O 1
ATOM 3190 N N . ASN A 1 412 ? -16.818 -31.665 9.100 1.00 90.62 412 ASN A N 1
ATOM 3191 C CA . ASN A 1 412 ? -15.995 -30.837 8.208 1.00 90.62 412 ASN A CA 1
ATOM 3192 C C . ASN A 1 412 ? -15.748 -29.404 8.735 1.00 90.62 412 ASN A C 1
ATOM 3194 O O . ASN A 1 412 ? -14.629 -28.906 8.665 1.00 90.62 412 ASN A O 1
ATOM 3198 N N . ASP A 1 413 ? -16.752 -28.754 9.324 1.00 88.81 413 ASP A N 1
ATOM 3199 C CA . ASP A 1 413 ? -16.637 -27.395 9.860 1.00 88.81 413 ASP A CA 1
ATOM 3200 C C . ASP A 1 413 ? -15.749 -27.328 11.111 1.00 88.81 413 ASP A C 1
ATOM 3202 O O . ASP A 1 413 ? -15.150 -26.295 11.396 1.00 88.81 413 ASP A O 1
ATOM 3206 N N . LEU A 1 414 ? -15.654 -28.411 11.889 1.00 90.94 414 LEU A N 1
ATOM 3207 C CA . LEU A 1 414 ? -14.704 -28.491 13.002 1.00 90.94 414 LEU A CA 1
ATOM 3208 C C . LEU A 1 414 ? -13.286 -28.768 12.499 1.00 90.94 414 LEU A C 1
ATOM 3210 O O . LEU A 1 414 ? -12.338 -28.174 13.005 1.00 90.94 414 LEU A O 1
ATOM 3214 N N . ALA A 1 415 ? -13.145 -29.628 11.488 1.00 89.69 415 ALA A N 1
ATOM 3215 C CA . ALA A 1 415 ? -11.858 -29.897 10.858 1.00 89.69 415 ALA A CA 1
ATOM 3216 C C . ALA A 1 415 ? -11.260 -28.625 10.228 1.00 89.69 415 ALA A C 1
ATOM 3218 O O . ALA A 1 415 ? -10.086 -28.328 10.444 1.00 89.69 415 ALA A O 1
ATOM 3219 N N . ARG A 1 416 ? -12.077 -27.815 9.538 1.00 86.75 416 ARG A N 1
ATOM 3220 C CA . ARG A 1 416 ? -11.656 -26.512 8.988 1.00 86.75 416 ARG A CA 1
ATOM 3221 C C . ARG A 1 416 ? -11.184 -25.546 10.070 1.00 86.75 416 ARG A C 1
ATOM 3223 O O . ARG A 1 416 ? -10.094 -24.989 9.947 1.00 86.75 416 ARG A O 1
ATOM 3230 N N . ASP A 1 417 ? -11.974 -25.376 11.130 1.00 84.62 417 ASP A N 1
ATOM 3231 C CA . ASP A 1 417 ? -11.611 -24.497 12.246 1.00 84.62 417 ASP A CA 1
ATOM 3232 C C . ASP A 1 417 ? -10.314 -24.956 12.922 1.00 84.62 417 ASP A C 1
ATOM 3234 O O . ASP A 1 417 ? -9.477 -24.125 13.274 1.00 84.62 417 ASP A O 1
ATOM 3238 N N . LEU A 1 418 ? -10.116 -26.269 13.075 1.00 87.62 418 LEU A N 1
ATOM 3239 C CA . LEU A 1 418 ? -8.879 -26.830 13.612 1.00 87.62 418 LEU A CA 1
ATOM 3240 C C . LEU A 1 418 ? -7.677 -26.440 12.745 1.00 87.62 418 LEU A C 1
ATOM 3242 O O . LEU A 1 418 ? -6.739 -25.841 13.268 1.00 87.62 418 LEU A O 1
ATOM 3246 N N . ILE A 1 419 ? -7.706 -26.725 11.439 1.00 86.50 419 ILE A N 1
ATOM 3247 C CA . ILE A 1 419 ? -6.577 -26.421 10.545 1.00 86.50 419 ILE A CA 1
ATOM 3248 C C . ILE A 1 419 ? -6.266 -24.919 10.551 1.00 86.50 419 ILE A C 1
ATOM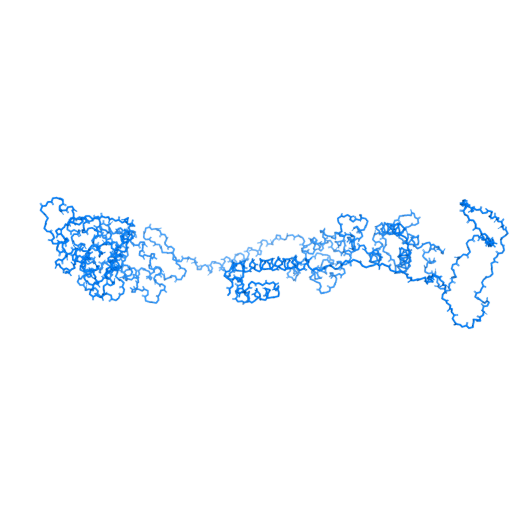 3250 O O . ILE A 1 419 ? -5.102 -24.542 10.681 1.00 86.50 419 ILE A O 1
ATOM 3254 N N . ALA A 1 420 ? -7.287 -24.057 10.512 1.00 81.94 420 ALA A N 1
ATOM 3255 C CA . ALA A 1 420 ? -7.105 -22.607 10.572 1.00 81.94 420 ALA A CA 1
ATOM 3256 C C . ALA A 1 420 ? -6.441 -22.135 11.884 1.00 81.94 420 ALA A C 1
ATOM 3258 O O . ALA A 1 420 ? -5.574 -21.263 11.858 1.00 81.94 420 ALA A O 1
ATOM 3259 N N . ASN A 1 421 ? -6.802 -22.718 13.034 1.00 81.69 421 ASN A N 1
ATOM 3260 C CA . ASN A 1 421 ? -6.181 -22.372 14.319 1.00 81.69 421 ASN A CA 1
ATOM 3261 C C . ASN A 1 421 ? -4.759 -22.942 14.454 1.00 81.69 421 ASN A C 1
ATOM 3263 O O . ASN A 1 421 ? -3.873 -22.258 14.970 1.00 81.69 421 ASN A O 1
ATOM 3267 N N . LEU A 1 422 ? -4.506 -24.157 13.952 1.00 82.38 422 LEU A N 1
ATOM 3268 C CA . LEU A 1 422 ? -3.172 -24.772 13.963 1.00 82.38 422 LEU A CA 1
ATOM 3269 C C . LEU A 1 422 ? -2.148 -23.933 13.201 1.00 82.38 422 LEU A C 1
ATOM 3271 O O . LEU A 1 422 ? -1.024 -23.785 13.672 1.00 82.38 422 LEU A O 1
ATOM 3275 N N . GLN A 1 423 ? -2.536 -23.331 12.074 1.00 75.50 423 GLN A N 1
ATOM 3276 C CA . GLN A 1 423 ? -1.658 -22.435 11.314 1.00 75.50 423 GLN A CA 1
ATOM 3277 C C . GLN A 1 423 ? -1.122 -21.272 12.160 1.00 75.50 423 GLN A C 1
ATOM 3279 O O . GLN A 1 423 ? 0.037 -20.886 12.019 1.00 75.50 423 GLN A O 1
ATOM 3284 N N . VAL A 1 424 ? -1.954 -20.717 13.046 1.00 75.12 424 VAL A N 1
ATOM 3285 C CA . VAL A 1 424 ? -1.574 -19.595 13.915 1.00 75.12 424 VAL A CA 1
ATOM 3286 C C . VAL A 1 424 ? -0.700 -20.075 15.073 1.00 75.12 424 VAL A C 1
ATOM 3288 O O . VAL A 1 424 ? 0.324 -19.460 15.365 1.00 75.12 424 VAL A O 1
ATOM 3291 N N . ILE A 1 425 ? -1.083 -21.182 15.714 1.00 78.19 425 ILE A N 1
ATOM 3292 C CA . ILE A 1 425 ? -0.429 -21.686 16.931 1.00 78.19 425 ILE A CA 1
ATOM 3293 C C . ILE A 1 425 ? 0.939 -22.299 16.624 1.00 78.19 425 ILE A C 1
ATOM 3295 O O . ILE A 1 425 ? 1.887 -22.138 17.392 1.00 78.19 425 ILE A O 1
ATOM 3299 N N . MET A 1 426 ? 1.086 -22.959 15.473 1.00 75.00 426 MET A N 1
ATOM 3300 C CA . MET A 1 426 ? 2.308 -23.694 15.149 1.00 75.00 426 MET A CA 1
ATOM 3301 C C . MET A 1 426 ? 3.537 -22.809 14.868 1.00 75.00 426 MET A C 1
ATOM 3303 O O . MET A 1 426 ? 4.628 -23.329 14.645 1.00 75.00 426 MET A O 1
ATOM 3307 N N . ARG A 1 427 ? 3.389 -21.480 14.925 1.00 74.25 427 ARG A N 1
ATOM 3308 C CA . ARG A 1 427 ? 4.500 -20.517 14.869 1.00 74.25 427 ARG A CA 1
ATOM 3309 C C . ARG A 1 427 ? 5.251 -20.368 16.197 1.00 74.25 427 ARG A C 1
ATOM 3311 O O . ARG A 1 427 ? 6.348 -19.814 16.213 1.00 74.25 427 ARG A O 1
ATOM 3318 N N . ALA A 1 428 ? 4.668 -20.818 17.308 1.00 72.31 428 ALA A N 1
ATOM 3319 C CA . ALA A 1 428 ? 5.227 -20.637 18.644 1.00 72.31 428 ALA A CA 1
ATOM 3320 C C . ALA A 1 428 ? 6.166 -21.789 19.065 1.00 72.31 428 ALA A C 1
ATOM 3322 O O . ALA A 1 428 ? 5.965 -22.946 18.681 1.00 72.31 428 ALA A O 1
ATOM 3323 N N . PRO A 1 429 ? 7.181 -21.524 19.912 1.00 56.38 429 PRO A N 1
ATOM 3324 C CA . PRO A 1 429 ? 7.898 -22.592 20.602 1.00 56.38 429 PRO A CA 1
ATOM 3325 C C . PRO A 1 429 ? 6.917 -23.348 21.520 1.00 56.38 429 PRO A C 1
ATOM 3327 O O . PRO A 1 429 ? 6.269 -22.728 22.350 1.00 56.38 429 PRO A O 1
ATOM 3330 N N . ASN A 1 430 ? 6.826 -24.681 21.388 1.00 67.88 430 ASN A N 1
ATOM 3331 C CA . ASN A 1 430 ? 5.811 -25.575 22.003 1.00 67.88 430 ASN A CA 1
ATOM 3332 C C . ASN A 1 430 ? 4.442 -25.655 21.296 1.00 67.88 430 ASN A C 1
ATOM 3334 O O . ASN A 1 430 ? 3.487 -26.213 21.841 1.00 67.88 430 ASN A O 1
ATOM 3338 N N . ALA A 1 431 ? 4.400 -25.215 20.040 1.00 75.00 431 ALA A N 1
ATOM 3339 C CA . ALA A 1 431 ? 3.325 -25.377 19.066 1.00 75.00 431 ALA A CA 1
ATOM 3340 C C . ALA A 1 431 ? 2.400 -26.602 19.250 1.00 75.00 431 ALA A C 1
ATOM 3342 O O . ALA A 1 431 ? 1.185 -26.451 19.276 1.00 75.00 431 ALA A O 1
ATOM 3343 N N . GLN A 1 432 ? 2.943 -27.818 19.405 1.00 74.12 432 GLN A N 1
ATOM 3344 C CA . GLN A 1 432 ? 2.133 -29.048 19.446 1.00 74.12 432 GLN A CA 1
ATOM 3345 C C . GLN A 1 432 ? 1.261 -29.180 20.705 1.00 74.12 432 GLN A C 1
ATOM 3347 O O . GLN A 1 432 ? 0.104 -29.598 20.610 1.00 74.12 432 GLN A O 1
ATOM 3352 N N . SER A 1 433 ? 1.783 -28.849 21.891 1.00 78.50 433 SER A N 1
ATOM 3353 C CA . SER A 1 433 ? 0.997 -28.948 23.129 1.00 78.50 433 SER A CA 1
ATOM 3354 C C . SER A 1 433 ? -0.064 -27.858 23.202 1.00 78.50 433 SER A C 1
ATOM 3356 O O . SER A 1 433 ? -1.190 -28.136 23.607 1.00 78.50 433 SER A O 1
ATOM 3358 N N . GLU A 1 434 ? 0.277 -26.646 22.760 1.00 80.88 434 GLU A N 1
ATOM 3359 C CA . GLU A 1 434 ? -0.655 -25.515 22.698 1.00 80.88 434 GLU A CA 1
ATOM 3360 C C . GLU A 1 434 ? -1.762 -25.766 21.670 1.00 80.88 434 GLU A C 1
ATOM 3362 O O . GLU A 1 434 ? -2.934 -25.548 21.957 1.00 80.88 434 GLU A O 1
ATOM 3367 N N . ALA A 1 435 ? -1.412 -26.323 20.507 1.00 79.75 435 ALA A N 1
ATOM 3368 C CA . ALA A 1 435 ? -2.359 -26.758 19.485 1.00 79.75 435 ALA A CA 1
ATOM 3369 C C . ALA A 1 435 ? -3.373 -27.770 20.028 1.00 79.75 435 ALA A C 1
ATOM 3371 O O . ALA A 1 435 ? -4.579 -27.654 19.799 1.00 79.75 435 ALA A O 1
ATOM 3372 N N . SER A 1 436 ? -2.876 -28.760 20.771 1.00 83.75 436 SER A N 1
ATOM 3373 C CA . SER A 1 436 ? -3.718 -29.821 21.314 1.00 83.75 436 SER A CA 1
ATOM 3374 C C . SER A 1 436 ? -4.659 -29.287 22.403 1.00 83.75 436 SER A C 1
ATOM 3376 O O . SER A 1 436 ? -5.851 -29.600 22.397 1.00 83.75 436 SER A O 1
ATOM 3378 N N . GLN A 1 437 ? -4.169 -28.393 23.269 1.00 84.31 437 GLN A N 1
ATOM 3379 C CA . GLN A 1 437 ? -4.993 -27.692 24.260 1.00 84.31 437 GLN A CA 1
ATOM 3380 C C . GLN A 1 437 ? -6.049 -26.792 23.606 1.00 84.31 437 GLN A C 1
ATOM 3382 O O . GLN A 1 437 ? -7.220 -26.861 23.978 1.00 84.31 437 GLN A O 1
ATOM 3387 N N . ALA A 1 438 ? -5.671 -26.017 22.588 1.00 83.94 438 ALA A N 1
ATOM 3388 C CA . ALA A 1 438 ? -6.594 -25.142 21.876 1.00 83.94 438 ALA A CA 1
ATOM 3389 C C . ALA A 1 438 ? -7.745 -25.929 21.234 1.00 83.94 438 ALA A C 1
ATOM 3391 O O . ALA A 1 438 ? -8.903 -25.523 21.344 1.00 83.94 438 ALA A O 1
ATOM 3392 N N . LEU A 1 439 ? -7.467 -27.087 20.618 1.00 85.94 439 LEU A N 1
ATOM 3393 C CA . LEU A 1 439 ? -8.536 -27.935 20.087 1.00 85.94 439 LEU A CA 1
ATOM 3394 C C . LEU A 1 439 ? -9.428 -28.496 21.196 1.00 85.94 439 LEU A C 1
ATOM 3396 O O . LEU A 1 439 ? -10.649 -28.513 21.041 1.00 85.94 439 LEU A O 1
ATOM 3400 N N . VAL A 1 440 ? -8.850 -28.947 22.312 1.00 89.62 440 VAL A N 1
ATOM 3401 C CA . VAL A 1 440 ? -9.630 -29.411 23.467 1.00 89.62 440 VAL A CA 1
ATOM 3402 C C . VAL A 1 440 ? -10.598 -28.322 23.936 1.00 89.62 440 VAL A C 1
ATOM 3404 O O . VAL A 1 440 ? -11.770 -28.620 24.171 1.00 89.62 440 VAL A O 1
ATOM 3407 N N . ASP A 1 441 ? -10.150 -27.069 24.007 1.00 88.81 441 ASP A N 1
ATOM 3408 C CA . ASP A 1 441 ? -10.995 -25.937 24.385 1.00 88.81 441 ASP A CA 1
ATOM 3409 C C . ASP A 1 441 ? -12.065 -25.617 23.337 1.00 88.81 441 ASP A C 1
ATOM 3411 O O . ASP A 1 441 ? -13.217 -25.378 23.701 1.00 88.81 441 ASP A O 1
ATOM 3415 N N . ILE A 1 442 ? -11.742 -25.677 22.041 1.00 89.25 442 ILE A N 1
ATOM 3416 C CA . ILE A 1 442 ? -12.728 -25.505 20.959 1.00 89.25 442 ILE A CA 1
ATOM 3417 C C . ILE A 1 442 ? -13.812 -26.586 21.045 1.00 89.25 442 ILE A C 1
ATOM 3419 O O . ILE A 1 442 ? -15.005 -26.279 20.968 1.00 89.25 442 ILE A O 1
ATOM 3423 N N . VAL A 1 443 ? -13.422 -27.850 21.227 1.00 91.81 443 VAL A N 1
ATOM 3424 C CA . VAL A 1 443 ? -14.359 -28.975 21.344 1.00 91.81 443 VAL A CA 1
ATOM 3425 C C . VAL A 1 443 ? -15.219 -28.831 22.593 1.00 91.81 443 VAL A C 1
ATOM 3427 O O . VAL A 1 443 ? -16.433 -29.004 22.507 1.00 91.81 443 VAL A O 1
ATOM 3430 N N . ARG A 1 444 ? -14.632 -28.449 23.731 1.00 91.50 444 ARG A N 1
ATOM 3431 C CA . ARG A 1 444 ? -15.367 -28.191 24.976 1.00 91.50 444 ARG A CA 1
ATOM 3432 C C . ARG A 1 444 ? -16.365 -27.049 24.824 1.00 91.50 444 ARG A C 1
ATOM 3434 O O . ARG A 1 444 ? -17.517 -27.178 25.237 1.00 91.50 444 ARG A O 1
ATOM 3441 N N . GLN A 1 445 ? -15.955 -25.967 24.168 1.00 89.56 445 GLN A N 1
ATOM 3442 C CA . GLN A 1 445 ? -16.823 -24.838 23.869 1.00 89.56 445 GLN A CA 1
ATOM 3443 C C . GLN A 1 445 ? -17.991 -25.272 22.976 1.00 89.56 445 GLN A C 1
ATOM 3445 O O . GLN A 1 445 ? -19.149 -24.995 23.282 1.00 89.56 445 GLN A O 1
ATOM 3450 N N . ARG A 1 446 ? -17.733 -26.021 21.901 1.00 91.06 446 ARG A N 1
ATOM 3451 C CA . ARG A 1 446 ? -18.801 -26.536 21.029 1.00 91.06 446 ARG A CA 1
ATOM 3452 C C . ARG A 1 446 ? -19.718 -27.517 21.751 1.00 91.06 446 ARG A C 1
ATOM 3454 O O . ARG A 1 446 ? -20.930 -27.436 21.575 1.00 91.06 446 ARG A O 1
ATOM 3461 N N . LEU A 1 447 ? -19.177 -28.391 22.596 1.00 90.50 447 LEU A N 1
ATOM 3462 C CA . LEU A 1 447 ? -19.948 -29.320 23.424 1.00 90.50 447 LEU A CA 1
ATOM 3463 C C . LEU A 1 447 ? -20.934 -28.570 24.329 1.00 90.50 447 LEU A C 1
ATOM 3465 O O . LEU A 1 447 ? -22.120 -28.899 24.367 1.00 90.50 447 LEU A O 1
ATOM 3469 N N . PHE A 1 448 ? -20.460 -27.508 24.980 1.00 87.44 448 PHE A N 1
ATOM 3470 C CA . PHE A 1 448 ? -21.275 -26.620 25.802 1.00 87.44 448 PHE A CA 1
ATOM 3471 C C . PHE A 1 448 ? -22.422 -25.988 25.007 1.00 87.44 448 PHE A C 1
ATOM 3473 O O . PHE A 1 448 ? -23.578 -26.059 25.415 1.00 87.44 448 PHE A O 1
ATOM 3480 N N . PHE A 1 449 ? -22.144 -25.397 23.842 1.00 83.88 449 PHE A N 1
ATOM 3481 C CA . PHE A 1 449 ? -23.200 -24.747 23.060 1.00 83.88 449 PHE A CA 1
ATOM 3482 C C . PHE A 1 449 ? -24.149 -25.752 22.399 1.00 83.88 449 PHE A C 1
ATOM 3484 O O . PHE A 1 449 ? -25.339 -25.464 22.268 1.00 83.88 449 PHE A O 1
ATOM 3491 N N . THR A 1 450 ? -23.666 -26.953 22.073 1.00 87.38 450 THR A N 1
ATOM 3492 C CA . THR A 1 450 ? -24.481 -28.056 21.540 1.00 87.38 450 THR A CA 1
ATOM 3493 C C . THR A 1 450 ? -25.546 -28.507 22.542 1.00 87.38 450 THR A C 1
ATOM 3495 O O . THR A 1 450 ? -26.637 -28.898 22.120 1.00 87.38 450 THR A O 1
ATOM 3498 N N . ALA A 1 451 ? -25.294 -28.367 23.853 1.00 81.88 451 ALA A N 1
ATOM 3499 C CA . ALA A 1 451 ? -26.241 -28.716 24.916 1.00 81.88 451 ALA A CA 1
ATOM 3500 C C . ALA A 1 451 ? -27.632 -28.079 24.731 1.00 81.88 451 ALA A C 1
ATOM 3502 O O . ALA A 1 451 ? -28.640 -28.715 25.031 1.00 81.88 451 ALA A O 1
ATOM 3503 N N . HIS A 1 452 ? -27.715 -26.883 24.135 1.00 82.31 452 HIS A N 1
ATOM 3504 C CA . HIS A 1 452 ? -28.981 -26.195 23.846 1.00 82.31 452 HIS A CA 1
ATOM 3505 C C . HIS A 1 452 ? -29.934 -27.003 22.953 1.00 82.31 452 HIS A C 1
ATOM 3507 O O . HIS A 1 452 ? -31.150 -26.839 23.044 1.00 82.31 452 HIS A O 1
ATOM 3513 N N . GLY A 1 453 ? -29.389 -27.850 22.077 1.00 84.25 453 GLY A N 1
ATOM 3514 C CA . GLY A 1 453 ? -30.149 -28.713 21.174 1.00 84.25 453 GLY A CA 1
ATOM 3515 C C . GLY A 1 453 ? -30.255 -30.166 21.640 1.00 84.25 453 GLY A C 1
ATOM 3516 O O . GLY A 1 453 ? -30.793 -30.983 20.895 1.00 84.25 453 GLY A O 1
ATOM 3517 N N . LEU A 1 454 ? -29.716 -30.516 22.815 1.00 89.38 454 LEU A N 1
ATOM 3518 C CA . LEU A 1 454 ? -29.802 -31.869 23.367 1.00 89.38 454 LEU A CA 1
ATOM 3519 C C . LEU A 1 454 ? -31.134 -32.090 24.100 1.00 89.38 454 LEU A C 1
ATOM 3521 O O . LEU A 1 454 ? -31.772 -31.155 24.604 1.00 89.38 454 LEU A O 1
ATOM 3525 N N . GLU A 1 455 ? -31.547 -33.355 24.164 1.00 89.75 455 GLU A N 1
ATOM 3526 C CA . GLU A 1 455 ? -32.760 -33.811 24.844 1.00 89.75 455 GLU A CA 1
ATOM 3527 C C . GLU A 1 455 ? -32.500 -35.107 25.617 1.00 89.75 455 GLU A C 1
ATOM 3529 O O . GLU A 1 455 ? -31.544 -35.836 25.350 1.00 89.75 455 GLU A O 1
ATOM 3534 N N . GLY A 1 456 ? -33.360 -35.390 26.598 1.00 89.00 456 GLY A N 1
ATOM 3535 C CA . GLY A 1 456 ? -33.332 -36.642 27.350 1.00 89.00 456 GLY A CA 1
ATOM 3536 C C . GLY A 1 456 ? -31.995 -36.913 28.047 1.00 89.00 456 GLY A C 1
ATOM 3537 O O . GLY A 1 456 ? -31.428 -36.036 28.699 1.00 89.00 456 GLY A O 1
ATOM 3538 N N . SER A 1 457 ? -31.504 -38.146 27.919 1.00 90.69 457 SER A N 1
ATOM 3539 C CA . SER A 1 457 ? -30.290 -38.614 28.595 1.00 90.69 457 SER A CA 1
ATOM 3540 C C . SER A 1 457 ? -29.017 -37.905 28.135 1.00 90.69 457 SER A C 1
ATOM 3542 O O . SER A 1 457 ? -28.104 -37.753 28.937 1.00 90.69 457 SER A O 1
ATOM 3544 N N . GLU A 1 458 ? -28.948 -37.447 26.880 1.00 91.69 458 GLU A N 1
ATOM 3545 C CA . GLU A 1 458 ? -27.770 -36.732 26.365 1.00 91.69 458 GLU A CA 1
ATOM 3546 C C . GLU A 1 458 ? -27.615 -35.364 27.037 1.00 91.69 458 GLU A C 1
ATOM 3548 O O . GLU A 1 458 ? -26.507 -34.973 27.396 1.00 91.69 458 GLU A O 1
ATOM 3553 N N . LEU A 1 459 ? -28.730 -34.657 27.262 1.00 92.88 459 LEU A N 1
ATOM 3554 C CA . LEU A 1 459 ? -28.725 -33.391 27.995 1.00 92.88 459 LEU A CA 1
ATOM 3555 C C . LEU A 1 459 ? -28.292 -33.598 29.451 1.00 92.88 459 LEU A C 1
ATOM 3557 O O . LEU A 1 459 ? -27.497 -32.820 29.970 1.00 92.88 459 LEU A O 1
ATOM 3561 N N . GLU A 1 460 ? -28.788 -34.650 30.108 1.00 92.75 460 GLU A N 1
ATOM 3562 C CA . GLU A 1 460 ? -28.385 -34.969 31.483 1.00 92.75 460 GLU A CA 1
ATOM 3563 C C . GLU A 1 460 ? -26.902 -35.357 31.581 1.00 92.75 460 GLU A C 1
ATOM 3565 O O . GLU A 1 460 ? -26.222 -34.930 32.513 1.00 92.75 460 GLU A O 1
ATOM 3570 N N . GLU A 1 461 ? -26.384 -36.136 30.627 1.00 94.25 461 GLU A N 1
ATOM 3571 C CA . GLU A 1 461 ? -24.965 -36.506 30.553 1.00 94.25 461 GLU A CA 1
ATOM 3572 C C . GLU A 1 461 ? -24.082 -35.264 30.350 1.00 94.25 461 GLU A C 1
ATOM 3574 O O . GLU A 1 461 ? -23.106 -35.081 31.081 1.00 94.25 461 GLU A O 1
ATOM 3579 N N . ALA A 1 462 ? -24.465 -34.366 29.434 1.00 93.44 462 ALA A N 1
ATOM 3580 C CA . ALA A 1 462 ? -23.751 -33.116 29.180 1.00 93.44 462 ALA A CA 1
ATOM 3581 C C . ALA A 1 462 ? -23.766 -32.180 30.402 1.00 93.44 462 ALA A C 1
ATOM 3583 O O . ALA A 1 462 ? -22.733 -31.622 30.772 1.00 93.44 462 ALA A O 1
ATOM 3584 N N . ALA A 1 463 ? -24.915 -32.050 31.070 1.00 93.75 463 ALA A N 1
ATOM 3585 C CA . ALA A 1 463 ? -25.055 -31.229 32.269 1.00 93.75 463 ALA A CA 1
ATOM 3586 C C . ALA A 1 463 ? -24.245 -31.777 33.457 1.00 93.75 463 ALA A C 1
ATOM 3588 O O . ALA A 1 463 ? -23.607 -31.003 34.169 1.00 93.75 463 ALA A O 1
ATOM 3589 N N . ARG A 1 464 ? -24.205 -33.103 33.655 1.00 95.50 464 ARG A N 1
ATOM 3590 C CA . ARG A 1 464 ? -23.342 -33.730 34.676 1.00 95.50 464 ARG A CA 1
ATOM 3591 C C . ARG A 1 464 ? -21.865 -33.509 34.382 1.00 95.50 464 ARG A C 1
ATOM 3593 O O . ARG A 1 464 ? -21.112 -33.157 35.281 1.00 95.50 464 ARG A O 1
ATOM 3600 N N . LEU A 1 465 ? -21.457 -33.673 33.124 1.00 94.81 465 LEU A N 1
ATOM 3601 C CA . LEU A 1 465 ? -20.082 -33.408 32.716 1.00 94.81 465 LEU A CA 1
ATOM 3602 C C . LEU A 1 465 ? -19.693 -31.947 32.989 1.00 94.81 465 LEU A C 1
ATOM 3604 O O . LEU A 1 465 ? -18.610 -31.683 33.506 1.00 94.81 465 LEU A O 1
ATOM 3608 N N . ARG A 1 466 ? -20.589 -31.004 32.683 1.00 93.88 466 ARG A N 1
ATOM 3609 C CA . ARG A 1 466 ? -20.392 -29.579 32.964 1.00 93.88 466 ARG A CA 1
ATOM 3610 C C . ARG A 1 466 ? -20.278 -29.294 34.461 1.00 93.88 466 ARG A C 1
ATOM 3612 O O . ARG A 1 466 ? -19.399 -28.528 34.848 1.00 93.88 466 ARG A O 1
ATOM 3619 N N . LEU A 1 467 ? -21.116 -29.918 35.290 1.00 95.06 467 LEU A N 1
ATOM 3620 C CA . LEU A 1 467 ? -21.029 -29.814 36.749 1.00 95.06 467 LEU A CA 1
ATOM 3621 C C . LEU A 1 467 ? -19.664 -30.291 37.261 1.00 95.06 467 LEU A C 1
ATOM 3623 O O . LEU A 1 467 ? -19.011 -29.568 38.010 1.00 95.06 467 LEU A O 1
ATOM 3627 N N . ASP A 1 468 ? -19.206 -31.458 36.811 1.00 95.06 468 ASP A N 1
ATOM 3628 C CA . ASP A 1 468 ? -17.919 -32.022 37.225 1.00 95.06 468 ASP A CA 1
ATOM 3629 C C . ASP A 1 468 ? -16.736 -31.133 36.784 1.00 95.06 468 ASP A C 1
ATOM 3631 O O . ASP A 1 468 ? -15.776 -30.945 37.535 1.00 95.06 468 ASP A O 1
ATOM 3635 N N . LEU A 1 469 ? -16.806 -30.539 35.584 1.00 93.62 469 LEU A N 1
ATOM 3636 C CA . LEU A 1 469 ? -15.803 -29.585 35.090 1.00 93.62 469 LEU A CA 1
ATOM 3637 C C . LEU A 1 469 ? -15.811 -28.271 35.884 1.00 93.62 469 LEU A C 1
ATOM 3639 O O . LEU A 1 469 ? -14.743 -27.758 36.214 1.00 93.62 469 LEU A O 1
ATOM 3643 N N . LEU A 1 470 ? -16.990 -27.751 36.242 1.00 93.19 470 LEU A N 1
ATOM 3644 C CA . LEU A 1 470 ? -17.122 -26.576 37.111 1.00 93.19 470 LEU A CA 1
ATOM 3645 C C . LEU A 1 470 ? -16.535 -26.833 38.497 1.00 93.19 470 LEU A C 1
ATOM 3647 O O . LEU A 1 470 ? -15.820 -25.988 39.029 1.00 93.19 470 LEU A O 1
ATOM 3651 N N . GLN A 1 471 ? -16.802 -28.007 39.069 1.00 93.62 471 GLN A N 1
ATOM 3652 C CA . GLN A 1 471 ? -16.224 -28.409 40.345 1.00 93.62 471 GLN A CA 1
ATOM 3653 C C . GLN A 1 471 ? -14.697 -28.484 40.248 1.00 93.62 471 GLN A C 1
ATOM 3655 O O . GLN A 1 471 ? -14.015 -27.868 41.067 1.00 93.62 471 GLN A O 1
ATOM 3660 N N . ALA A 1 472 ? -14.150 -29.126 39.210 1.00 92.31 472 ALA A N 1
ATOM 3661 C CA . ALA A 1 472 ? -12.706 -29.167 38.979 1.00 92.31 472 ALA A CA 1
ATOM 3662 C C . ALA A 1 472 ? -12.098 -27.756 38.838 1.00 92.31 472 ALA A C 1
ATOM 3664 O O . ALA A 1 472 ? -11.117 -27.439 39.513 1.00 92.31 472 ALA A O 1
ATOM 3665 N N . ALA A 1 473 ? -12.716 -26.871 38.050 1.00 92.12 473 ALA A N 1
ATOM 3666 C CA . ALA A 1 473 ? -12.270 -25.484 37.904 1.00 92.12 473 ALA A CA 1
ATOM 3667 C C . ALA A 1 473 ? -12.327 -24.713 39.236 1.00 92.12 473 ALA A C 1
ATOM 3669 O O . ALA A 1 473 ? -11.378 -24.011 39.581 1.00 92.12 473 ALA A O 1
ATOM 3670 N N . SER A 1 474 ? -13.388 -24.909 40.028 1.00 91.06 474 SER A N 1
ATOM 3671 C CA . SER A 1 474 ? -13.558 -24.261 41.334 1.00 91.06 474 SER A CA 1
ATOM 3672 C C . SER A 1 474 ? -12.494 -24.668 42.354 1.00 91.06 474 SER A C 1
ATOM 3674 O O . SER A 1 474 ? -12.077 -23.836 43.158 1.00 91.06 474 SER A O 1
ATOM 3676 N N . THR A 1 475 ? -12.012 -25.919 42.297 1.00 90.62 475 THR A N 1
ATOM 3677 C CA . THR A 1 475 ? -10.916 -26.382 43.163 1.00 90.62 475 THR A CA 1
ATOM 3678 C C . THR A 1 475 ? -9.576 -25.744 42.808 1.00 90.62 475 THR A C 1
ATOM 3680 O O . THR A 1 475 ? -8.726 -25.609 43.684 1.00 90.62 475 THR A O 1
ATOM 3683 N N . ALA A 1 476 ? -9.392 -25.327 41.550 1.00 89.31 476 ALA A N 1
ATOM 3684 C CA . ALA A 1 476 ? -8.185 -24.642 41.106 1.00 89.31 476 ALA A CA 1
ATOM 3685 C C . ALA A 1 476 ? -8.218 -23.149 41.464 1.00 89.31 476 ALA A C 1
ATOM 3687 O O . ALA A 1 476 ? -7.298 -22.650 42.108 1.00 89.31 476 ALA A O 1
ATOM 3688 N N . SER A 1 477 ? -9.274 -22.430 41.070 1.00 89.81 477 SER A N 1
ATOM 3689 C CA . SER A 1 477 ? -9.543 -21.075 41.561 1.00 89.81 477 SER A CA 1
ATOM 3690 C C . SER A 1 477 ? -10.998 -20.644 41.310 1.00 89.81 477 SER A C 1
ATOM 3692 O O . SER A 1 477 ? -11.617 -21.078 40.334 1.00 89.81 477 SER A O 1
ATOM 3694 N N . PRO A 1 478 ? -11.556 -19.731 42.131 1.00 88.88 478 PRO A N 1
ATOM 3695 C CA . PRO A 1 478 ? -12.863 -19.135 41.856 1.00 88.88 478 PRO A CA 1
ATOM 3696 C C . PRO A 1 478 ? -12.941 -18.413 40.502 1.00 88.88 478 PRO A C 1
ATOM 3698 O O . PRO A 1 478 ? -13.968 -18.496 39.833 1.00 88.88 478 PRO A O 1
ATOM 3701 N N . ALA A 1 479 ? -11.851 -17.761 40.082 1.00 88.00 479 ALA A N 1
ATOM 3702 C CA . ALA A 1 479 ? -11.765 -17.067 38.797 1.00 88.00 479 ALA A CA 1
ATOM 3703 C C . ALA A 1 479 ? -11.879 -18.048 37.618 1.00 88.00 479 ALA A C 1
ATOM 3705 O O . ALA A 1 479 ? -12.745 -17.874 36.767 1.00 88.00 479 ALA A O 1
ATOM 3706 N N . ALA A 1 480 ? -11.126 -19.157 37.642 1.00 90.00 480 ALA A N 1
ATOM 3707 C CA . ALA A 1 480 ? -11.181 -20.182 36.593 1.00 90.00 480 ALA A CA 1
ATOM 3708 C C . ALA A 1 480 ? -12.588 -20.782 36.424 1.00 90.00 480 ALA A C 1
ATOM 3710 O O . ALA A 1 480 ? -13.012 -21.101 35.315 1.00 90.00 480 ALA A O 1
ATOM 3711 N N . CYS A 1 481 ? -13.340 -20.915 37.518 1.00 91.19 481 CYS A N 1
ATOM 3712 C CA . CYS A 1 481 ? -14.736 -21.340 37.466 1.00 91.19 481 CYS A CA 1
ATOM 3713 C C . CYS A 1 481 ? -15.638 -20.311 36.766 1.00 91.19 481 CYS A C 1
ATOM 3715 O O . CYS A 1 481 ? -16.454 -20.685 35.924 1.00 91.19 481 CYS A O 1
ATOM 3717 N N . VAL A 1 482 ? -15.495 -19.019 37.082 1.00 88.81 482 VAL A N 1
ATOM 3718 C CA . VAL A 1 482 ? -16.263 -17.941 36.432 1.00 88.81 482 VAL A CA 1
ATOM 3719 C C . VAL A 1 482 ? -15.897 -17.805 34.952 1.00 88.81 482 VAL A C 1
ATOM 3721 O O . VAL A 1 482 ? -16.789 -17.616 34.118 1.00 88.81 482 VAL A O 1
ATOM 3724 N N . ASP A 1 483 ? -14.624 -17.972 34.606 1.00 88.75 483 ASP A N 1
ATOM 3725 C CA . ASP A 1 483 ? -14.158 -17.972 33.219 1.00 88.75 483 ASP A CA 1
ATOM 3726 C C . ASP A 1 483 ? -14.733 -19.158 32.440 1.00 88.75 483 ASP A C 1
ATOM 3728 O O . ASP A 1 483 ? -15.251 -18.975 31.330 1.00 88.75 483 ASP A O 1
ATOM 3732 N N . PHE A 1 484 ? -14.764 -20.348 33.051 1.00 89.94 484 PHE A N 1
ATOM 3733 C CA . PHE A 1 484 ? -15.402 -21.524 32.465 1.00 89.94 484 PHE A CA 1
ATOM 3734 C C . PHE A 1 484 ? -16.919 -21.340 32.300 1.00 89.94 484 PHE A C 1
ATOM 3736 O O . PHE A 1 484 ? -17.461 -21.678 31.249 1.00 89.94 484 PHE A O 1
ATOM 3743 N N . LEU A 1 485 ? -17.614 -20.734 33.270 1.00 87.50 485 LEU A N 1
ATOM 3744 C CA . LEU A 1 485 ? -19.046 -20.415 33.149 1.00 87.50 485 LEU A CA 1
ATOM 3745 C C . LEU A 1 485 ? -19.347 -19.496 31.959 1.00 87.50 485 LEU A C 1
ATOM 3747 O O . LEU A 1 485 ? -20.395 -19.630 31.328 1.00 87.50 485 LEU A O 1
ATOM 3751 N N . ARG A 1 486 ? -18.449 -18.549 31.667 1.00 83.38 486 ARG A N 1
ATOM 3752 C CA . ARG A 1 486 ? -18.636 -17.539 30.619 1.00 83.38 486 ARG A CA 1
ATOM 3753 C C . ARG A 1 486 ? -18.262 -18.050 29.232 1.00 83.38 486 ARG A C 1
ATOM 3755 O O . ARG A 1 486 ? -18.951 -17.748 28.261 1.00 83.38 486 ARG A O 1
ATOM 3762 N N . SER A 1 487 ? -17.138 -18.750 29.135 1.00 82.06 487 SER A N 1
ATOM 3763 C CA . SER A 1 487 ? -16.485 -19.061 27.859 1.00 82.06 487 SER A CA 1
ATOM 3764 C C . SER A 1 487 ? -16.491 -20.546 27.510 1.00 82.06 487 SER A C 1
ATOM 3766 O O . SER A 1 487 ? -16.218 -20.892 26.360 1.00 82.06 487 SER A O 1
ATOM 3768 N N . ALA A 1 488 ? -16.786 -21.413 28.485 1.00 85.88 488 ALA A N 1
ATOM 3769 C CA . ALA A 1 488 ? -16.564 -22.855 28.419 1.00 85.88 488 ALA A CA 1
ATOM 3770 C C . ALA A 1 488 ? -15.101 -23.250 28.129 1.00 85.88 488 ALA A C 1
ATOM 3772 O O . ALA A 1 488 ? -14.834 -24.385 27.729 1.00 85.88 488 ALA A O 1
ATOM 3773 N N . ARG A 1 489 ? -14.150 -22.331 28.347 1.00 84.88 489 ARG A N 1
ATOM 3774 C CA . ARG A 1 489 ? -12.706 -22.571 28.260 1.00 84.88 489 ARG A CA 1
ATOM 3775 C C . ARG A 1 489 ? -12.125 -22.729 29.651 1.00 84.88 489 ARG A C 1
ATOM 3777 O O . ARG A 1 489 ? -12.621 -22.136 30.608 1.00 84.88 489 ARG A O 1
ATOM 3784 N N . ILE A 1 490 ? -11.093 -23.553 29.756 1.00 82.50 490 ILE A N 1
ATOM 3785 C CA . ILE A 1 490 ? -10.387 -23.772 31.013 1.00 82.50 490 ILE A CA 1
ATOM 3786 C C . ILE A 1 490 ? -8.993 -23.181 30.834 1.00 82.50 490 ILE A C 1
ATOM 3788 O O . ILE A 1 490 ? -8.094 -23.838 30.322 1.00 82.50 490 ILE A O 1
ATOM 3792 N N . GLU A 1 491 ? -8.842 -21.915 31.217 1.00 72.19 491 GLU A N 1
ATOM 3793 C CA . GLU A 1 491 ? -7.566 -21.204 31.130 1.00 72.19 491 GLU A CA 1
ATOM 3794 C C . GLU A 1 491 ? -6.683 -21.494 32.358 1.00 72.19 491 GLU A C 1
ATOM 3796 O O . GLU A 1 491 ? -7.163 -21.676 33.481 1.00 72.19 491 GLU A O 1
ATOM 3801 N N . GLY A 1 492 ? -5.364 -21.531 32.152 1.00 65.44 492 GLY A N 1
ATOM 3802 C CA . GLY A 1 492 ? -4.378 -21.731 33.217 1.00 65.44 492 GLY A CA 1
ATOM 3803 C C . GLY A 1 492 ? -4.135 -23.195 33.613 1.00 65.44 492 GLY A C 1
ATOM 3804 O O . GLY A 1 492 ? -4.475 -24.135 32.902 1.00 65.44 492 GLY A O 1
ATOM 3805 N N . ALA A 1 493 ? -3.491 -23.404 34.766 1.00 67.00 493 ALA A N 1
ATOM 3806 C CA . ALA A 1 493 ? -3.007 -24.713 35.223 1.00 67.00 493 ALA A CA 1
ATOM 3807 C C . ALA A 1 493 ? -4.086 -25.584 35.912 1.00 67.00 493 ALA A C 1
ATOM 3809 O O . ALA A 1 493 ? -3.810 -26.256 36.909 1.00 67.00 493 ALA A O 1
ATOM 3810 N N . VAL A 1 494 ? -5.330 -25.570 35.421 1.00 83.31 494 VAL A N 1
ATOM 3811 C CA . VAL A 1 494 ? -6.395 -26.428 35.966 1.00 83.31 494 VAL A CA 1
ATOM 3812 C C . VAL A 1 494 ? -6.142 -27.874 35.539 1.00 83.31 494 VAL A C 1
ATOM 3814 O O . VAL A 1 494 ? -6.158 -28.210 34.357 1.00 83.31 494 VAL A O 1
ATOM 3817 N N . THR A 1 495 ? -5.923 -28.759 36.509 1.00 85.38 495 THR A N 1
ATOM 3818 C CA . THR A 1 495 ? -5.688 -30.182 36.234 1.00 85.38 495 THR A CA 1
ATOM 3819 C C . THR A 1 495 ? -7.012 -30.941 36.228 1.00 85.38 495 THR A C 1
ATOM 3821 O O . THR A 1 495 ? -7.637 -31.119 37.271 1.00 85.38 495 THR A O 1
ATOM 3824 N N . ILE A 1 496 ? -7.442 -31.408 35.055 1.00 88.50 496 ILE A N 1
ATOM 3825 C CA . ILE A 1 496 ? -8.670 -32.201 34.903 1.00 88.50 496 ILE A CA 1
ATOM 3826 C C . ILE A 1 496 ? -8.361 -33.677 35.207 1.00 88.50 496 ILE A C 1
ATOM 3828 O O . ILE A 1 496 ? -7.460 -34.242 34.580 1.00 88.50 496 ILE A O 1
ATOM 3832 N N . PRO A 1 497 ? -9.106 -34.343 36.112 1.00 93.12 497 PRO A N 1
ATOM 3833 C CA . PRO A 1 497 ? -8.933 -35.769 36.376 1.00 93.12 497 PRO A CA 1
ATOM 3834 C C . PRO A 1 497 ? -9.072 -36.621 35.105 1.00 93.12 497 PRO A C 1
ATOM 3836 O O . PRO A 1 497 ? -9.963 -36.391 34.284 1.00 93.12 497 PRO A O 1
ATOM 3839 N N . ALA A 1 498 ? -8.237 -37.654 34.961 1.00 91.06 498 ALA A N 1
ATOM 3840 C CA . ALA A 1 498 ? -8.212 -38.497 33.760 1.00 91.06 498 ALA A CA 1
ATOM 3841 C C . ALA A 1 498 ? -9.568 -39.170 33.469 1.00 91.06 498 ALA A C 1
ATOM 3843 O O . ALA A 1 498 ? -9.964 -39.304 32.313 1.00 91.06 498 ALA A O 1
ATOM 3844 N N . ASP A 1 499 ? -10.317 -39.553 34.506 1.00 93.88 499 ASP A N 1
ATOM 3845 C CA . ASP A 1 499 ? -11.660 -40.134 34.366 1.00 93.88 499 ASP A CA 1
ATOM 3846 C C . ASP A 1 499 ? -12.667 -39.136 33.794 1.00 93.88 499 ASP A C 1
ATOM 3848 O O . ASP A 1 499 ? -13.496 -39.487 32.953 1.00 93.88 499 ASP A O 1
ATOM 3852 N N . LEU A 1 500 ? -12.575 -37.875 34.220 1.00 94.38 500 LEU A N 1
ATOM 3853 C CA . LEU A 1 500 ? -13.415 -36.796 33.716 1.00 94.38 500 LEU A CA 1
ATOM 3854 C C . LEU A 1 500 ? -13.065 -36.474 32.259 1.00 94.38 500 LEU A C 1
ATOM 3856 O O . LEU A 1 500 ? -13.961 -36.401 31.419 1.00 94.38 500 LEU A O 1
ATOM 3860 N N . ARG A 1 501 ? -11.768 -36.405 31.933 1.00 92.69 501 ARG A N 1
ATOM 3861 C CA . ARG A 1 501 ? -11.294 -36.212 30.556 1.00 92.69 501 ARG A CA 1
ATOM 3862 C C . ARG A 1 501 ? -11.765 -37.326 29.617 1.00 92.69 501 ARG A C 1
ATOM 3864 O O . ARG A 1 501 ? -12.173 -37.037 28.496 1.00 92.69 501 ARG A O 1
ATOM 3871 N N . ARG A 1 502 ? -11.763 -38.584 30.073 1.00 94.12 502 ARG A N 1
ATOM 3872 C CA . ARG A 1 502 ? -12.275 -39.724 29.291 1.00 94.12 502 ARG A CA 1
ATOM 3873 C C . ARG A 1 502 ? -13.777 -39.626 29.030 1.00 94.12 502 ARG A C 1
ATOM 3875 O O . ARG A 1 502 ? -14.207 -39.868 27.907 1.00 94.12 502 ARG A O 1
ATOM 3882 N N . ARG A 1 503 ? -14.577 -39.243 30.032 1.00 94.88 503 ARG A N 1
ATOM 3883 C CA . ARG A 1 503 ? -16.024 -39.016 29.847 1.00 94.88 503 ARG A CA 1
ATOM 3884 C C . ARG A 1 503 ? -16.297 -37.895 28.846 1.00 94.88 503 ARG A C 1
ATOM 3886 O O . ARG A 1 503 ? -17.151 -38.052 27.979 1.00 94.88 503 ARG A O 1
ATOM 3893 N N . GLU A 1 504 ? -15.533 -36.808 28.925 1.00 94.69 504 GLU A N 1
ATOM 3894 C CA . GLU A 1 504 ? -15.615 -35.698 27.972 1.00 94.69 504 GLU A CA 1
ATOM 3895 C C . GLU A 1 504 ? -15.290 -36.143 26.540 1.00 94.69 504 GLU A C 1
ATOM 3897 O O . GLU A 1 504 ? -16.062 -35.858 25.629 1.00 94.69 504 GLU A O 1
ATOM 3902 N N . GLN A 1 505 ? -14.202 -36.896 26.349 1.00 95.19 505 GLN A N 1
ATOM 3903 C CA . GLN A 1 505 ? -13.805 -37.452 25.048 1.00 95.19 505 GLN A CA 1
ATOM 3904 C C . GLN A 1 505 ? -14.894 -38.341 24.443 1.00 95.19 505 GLN A C 1
ATOM 3906 O O . GLN A 1 505 ? -15.253 -38.163 23.283 1.00 95.19 505 GLN A O 1
ATOM 3911 N N . VAL A 1 506 ? -15.457 -39.263 25.232 1.00 95.31 506 VAL A N 1
ATOM 3912 C CA . VAL A 1 506 ? -16.508 -40.185 24.770 1.00 95.31 506 VAL A CA 1
ATOM 3913 C C . VAL A 1 506 ? -17.764 -39.427 24.345 1.00 95.31 506 VAL A C 1
ATOM 3915 O O . VAL A 1 506 ? -18.347 -39.742 23.306 1.00 95.31 506 VAL A O 1
ATOM 3918 N N . LEU A 1 507 ? -18.185 -38.426 25.123 1.00 94.81 507 LEU A N 1
ATOM 3919 C CA . LEU A 1 507 ? -19.356 -37.623 24.776 1.00 94.81 507 LEU A CA 1
ATOM 3920 C C . LEU A 1 507 ? -19.096 -36.770 23.525 1.00 94.81 507 LEU A C 1
ATOM 3922 O O . LEU A 1 507 ? -19.937 -36.727 22.627 1.00 94.81 507 LEU A O 1
ATOM 3926 N N . ALA A 1 508 ? -17.922 -36.138 23.440 1.00 94.69 508 ALA A N 1
ATOM 3927 C CA . ALA A 1 508 ? -17.523 -35.344 22.285 1.00 94.69 508 ALA A CA 1
ATOM 3928 C C . ALA A 1 508 ? -17.450 -36.191 21.007 1.00 94.69 508 ALA A C 1
ATOM 3930 O O . ALA A 1 508 ? -17.990 -35.778 19.983 1.00 94.69 508 ALA A O 1
ATOM 3931 N N . ALA A 1 509 ? -16.853 -37.386 21.064 1.00 95.00 509 ALA A N 1
ATOM 3932 C CA . ALA A 1 509 ? -16.749 -38.288 19.918 1.00 95.00 509 ALA A CA 1
ATOM 3933 C C . ALA A 1 509 ? -18.135 -38.722 19.430 1.00 95.00 509 ALA A C 1
ATOM 3935 O O . ALA A 1 509 ? -18.439 -38.590 18.247 1.00 95.00 509 ALA A O 1
ATOM 3936 N N . ARG A 1 510 ? -19.028 -39.113 20.350 1.00 94.75 510 ARG A N 1
ATOM 3937 C CA . ARG A 1 510 ? -20.409 -39.489 20.014 1.00 94.75 510 ARG A CA 1
ATOM 3938 C C . ARG A 1 510 ? -21.167 -38.349 19.324 1.00 94.75 510 ARG A C 1
ATOM 3940 O O . ARG A 1 510 ? -21.862 -38.574 18.338 1.00 94.75 510 ARG A O 1
ATOM 3947 N N . LEU A 1 511 ? -21.037 -37.116 19.817 1.00 93.81 511 LEU A N 1
ATOM 3948 C CA . LEU A 1 511 ? -21.697 -35.951 19.212 1.00 93.81 511 LEU A CA 1
ATOM 3949 C C . LEU A 1 511 ? -21.054 -35.525 17.886 1.00 93.81 511 LEU A C 1
ATOM 3951 O O . LEU A 1 511 ? -21.754 -35.029 16.998 1.00 93.81 511 LEU A O 1
ATOM 3955 N N . ALA A 1 512 ? -19.744 -35.733 17.731 1.00 93.75 512 ALA A N 1
ATOM 3956 C CA . ALA A 1 512 ? -19.052 -35.538 16.465 1.00 93.75 512 ALA A CA 1
ATOM 3957 C C . ALA A 1 512 ? -19.586 -36.509 15.407 1.00 93.75 512 ALA A C 1
ATOM 3959 O O . ALA A 1 512 ? -20.006 -36.051 14.350 1.00 93.75 512 ALA A O 1
ATOM 3960 N N . GLU A 1 513 ? -19.680 -37.806 15.724 1.00 93.31 513 GLU A N 1
ATOM 3961 C CA . GLU A 1 513 ? -20.222 -38.844 14.834 1.00 93.31 513 GLU A CA 1
ATOM 3962 C C . GLU A 1 513 ? -21.657 -38.564 14.378 1.00 93.31 513 GLU A C 1
ATOM 3964 O O . GLU A 1 513 ? -22.026 -38.937 13.265 1.00 93.31 513 GLU A O 1
ATOM 3969 N N . GLN A 1 514 ? -22.452 -37.905 15.226 1.00 91.75 514 GLN A N 1
ATOM 3970 C CA . GLN A 1 514 ? -23.820 -37.477 14.925 1.00 91.75 514 GLN A CA 1
ATOM 3971 C C . GLN A 1 514 ? -23.897 -36.169 14.113 1.00 91.75 514 GLN A C 1
ATOM 3973 O O . GLN A 1 514 ? -25.000 -35.724 13.799 1.00 91.75 514 GLN A O 1
ATOM 3978 N N . GLY A 1 515 ? -22.778 -35.502 13.812 1.00 90.44 515 GLY A N 1
ATOM 3979 C CA . GLY A 1 515 ? -22.803 -34.223 13.096 1.00 90.44 515 GLY A CA 1
ATOM 3980 C C . GLY A 1 515 ? -23.309 -33.040 13.942 1.00 90.44 515 GLY A C 1
ATOM 3981 O O . GLY A 1 515 ? -23.737 -32.033 13.389 1.00 90.44 515 GLY A O 1
ATOM 3982 N N . ARG A 1 516 ? -23.266 -33.117 15.286 1.00 90.06 516 ARG A N 1
ATOM 3983 C CA . ARG A 1 516 ? -23.911 -32.132 16.183 1.00 90.06 516 ARG A CA 1
ATOM 3984 C C . ARG A 1 516 ? -22.999 -31.112 16.867 1.00 90.06 516 ARG A C 1
ATOM 3986 O O . ARG A 1 516 ? -23.536 -30.178 17.453 1.00 90.06 516 ARG A O 1
ATOM 3993 N N . LEU A 1 517 ? -21.669 -31.227 16.782 1.00 90.81 517 LEU A N 1
ATOM 3994 C CA . LEU A 1 517 ? -20.721 -30.242 17.338 1.00 90.81 517 LEU A CA 1
ATOM 3995 C C . LEU A 1 517 ? -20.641 -28.959 16.492 1.00 90.81 517 LEU A C 1
ATOM 3997 O O . LEU A 1 517 ? -19.611 -28.632 15.896 1.00 90.81 517 LEU A O 1
ATOM 4001 N N . ALA A 1 518 ? -21.744 -28.217 16.453 1.00 82.88 518 ALA A N 1
ATOM 4002 C CA . ALA A 1 518 ? -21.865 -26.979 15.698 1.00 82.88 518 ALA A CA 1
ATOM 4003 C C . ALA A 1 518 ? -20.987 -25.852 16.284 1.00 82.88 518 ALA A C 1
ATOM 4005 O O . ALA A 1 518 ? -20.736 -25.826 17.494 1.00 82.88 518 ALA A O 1
ATOM 4006 N N . PRO A 1 519 ? -20.539 -24.890 15.454 1.00 82.06 519 PRO A N 1
ATOM 4007 C CA . PRO A 1 519 ? -19.815 -23.722 15.938 1.00 82.06 519 PRO A CA 1
ATOM 4008 C C . PRO A 1 519 ? -20.672 -22.903 16.921 1.00 82.06 519 PRO A C 1
ATOM 4010 O O . PRO A 1 519 ? -21.899 -22.826 16.760 1.00 82.06 519 PRO A O 1
ATOM 4013 N N . PRO A 1 520 ? -20.048 -22.267 17.931 1.00 73.75 520 PRO A N 1
ATOM 4014 C CA . PRO A 1 520 ? -20.762 -21.432 18.885 1.00 73.75 520 PRO A CA 1
ATOM 4015 C C . PRO A 1 520 ? -21.444 -20.274 18.149 1.00 73.75 520 PRO A C 1
ATOM 4017 O O . PRO A 1 520 ? -20.799 -19.489 17.457 1.00 73.75 520 PRO A O 1
ATOM 4020 N N . ARG A 1 521 ? -22.766 -20.152 18.289 1.00 69.25 521 ARG A N 1
ATOM 4021 C CA . ARG A 1 521 ? -23.515 -18.995 17.780 1.00 69.25 521 ARG A CA 1
ATOM 4022 C C . ARG A 1 521 ? -23.587 -17.943 18.878 1.00 69.25 521 ARG A C 1
ATOM 4024 O O . ARG A 1 521 ? -23.841 -18.292 20.028 1.00 69.25 521 ARG A O 1
ATOM 4031 N N . SER A 1 522 ? -23.424 -16.665 18.534 1.00 58.19 522 SER A N 1
ATOM 4032 C CA . SER A 1 522 ? -23.662 -15.567 19.476 1.00 58.19 522 SER A CA 1
ATOM 4033 C C . SER A 1 522 ? -25.125 -15.605 19.929 1.00 58.19 522 SER A C 1
ATOM 4035 O O . SER A 1 522 ? -26.026 -15.200 19.192 1.00 58.19 522 SER A O 1
ATOM 4037 N N . SER A 1 523 ? -25.390 -16.146 21.114 1.00 56.56 523 SER A N 1
ATOM 4038 C CA . SER A 1 523 ? -26.733 -16.160 21.681 1.00 56.56 523 SER A CA 1
ATOM 4039 C C . SER A 1 523 ? -27.028 -14.806 22.313 1.00 56.56 523 SER A C 1
ATOM 4041 O O . SER A 1 523 ? -26.257 -14.332 23.147 1.00 56.56 523 SER A O 1
ATOM 4043 N N . SER A 1 524 ? -28.157 -14.191 21.954 1.00 57.56 524 SER A N 1
ATOM 4044 C CA . SER A 1 524 ? -28.684 -13.038 22.688 1.00 57.56 524 SER A CA 1
ATOM 4045 C C . SER A 1 524 ? -28.870 -13.392 24.173 1.00 57.56 524 SER A C 1
ATOM 4047 O O . SER A 1 524 ? -29.176 -14.553 24.465 1.00 57.56 524 SER A O 1
ATOM 4049 N N . PRO A 1 525 ? -28.726 -12.429 25.106 1.00 61.84 525 PRO A N 1
ATOM 4050 C CA . PRO A 1 525 ? -28.940 -12.674 26.529 1.00 61.84 525 PRO A CA 1
ATOM 4051 C C . PRO A 1 525 ? -30.316 -13.312 26.754 1.00 61.84 525 PRO A C 1
ATOM 4053 O O . PRO A 1 525 ? -31.345 -12.705 26.452 1.00 61.84 525 PRO A O 1
ATOM 4056 N N . ARG A 1 526 ? -30.345 -14.558 27.239 1.00 65.75 526 ARG A N 1
ATOM 4057 C CA . ARG A 1 526 ? -31.592 -15.261 27.560 1.00 65.75 526 ARG A CA 1
ATOM 4058 C C . ARG A 1 526 ? -31.929 -15.036 29.023 1.00 65.75 526 ARG A C 1
ATOM 4060 O O . ARG A 1 526 ? -31.107 -15.270 29.902 1.00 65.75 526 ARG A O 1
ATOM 4067 N N . THR A 1 527 ? -33.157 -14.602 29.282 1.00 73.00 527 THR A N 1
ATOM 4068 C CA . THR A 1 527 ? -33.706 -14.546 30.638 1.00 73.00 527 THR A CA 1
ATOM 4069 C C . THR A 1 527 ? -34.511 -15.811 30.890 1.00 73.00 527 THR A C 1
ATOM 4071 O O . THR A 1 527 ? -35.389 -16.169 30.105 1.00 73.00 527 THR A O 1
ATOM 4074 N N . ILE A 1 528 ? -34.203 -16.511 31.980 1.00 80.69 528 ILE A N 1
ATOM 4075 C CA . ILE A 1 528 ? -34.860 -17.773 32.336 1.00 80.69 528 ILE A CA 1
ATOM 4076 C C . ILE A 1 528 ? -35.502 -17.632 33.699 1.00 80.69 528 ILE A C 1
ATOM 4078 O O . ILE A 1 528 ? -34.974 -16.991 34.608 1.00 80.69 528 ILE A O 1
ATOM 4082 N N . ARG A 1 529 ? -36.680 -18.236 33.836 1.00 84.25 529 ARG A N 1
ATOM 4083 C CA . ARG A 1 529 ? -37.412 -18.270 35.096 1.00 84.25 529 ARG A CA 1
ATOM 4084 C C . ARG A 1 529 ? -36.959 -19.478 35.902 1.00 84.25 529 ARG A C 1
ATOM 4086 O O . ARG A 1 529 ? -37.256 -20.609 35.532 1.00 84.25 529 ARG A O 1
ATOM 4093 N N . ILE A 1 530 ? -36.277 -19.221 37.013 1.00 86.75 530 ILE A N 1
ATOM 4094 C CA . ILE A 1 530 ? -35.867 -20.255 37.964 1.00 86.75 530 ILE A CA 1
ATOM 4095 C C . ILE A 1 530 ? -36.983 -20.423 39.014 1.00 86.75 530 ILE A C 1
ATOM 4097 O O . ILE A 1 530 ? -37.344 -19.446 39.677 1.00 86.75 530 ILE A O 1
ATOM 4101 N N . PRO A 1 531 ? -37.553 -21.629 39.176 1.00 87.94 531 PRO A N 1
ATOM 4102 C CA . PRO A 1 531 ? -38.523 -21.938 40.224 1.00 87.94 531 PRO A CA 1
ATOM 4103 C C . PRO A 1 531 ? -38.010 -21.616 41.632 1.00 87.94 531 PRO A C 1
ATOM 4105 O O . PRO A 1 531 ? -36.855 -21.878 41.966 1.00 87.94 531 PRO A O 1
ATOM 4108 N N . ALA A 1 532 ? -38.897 -21.115 42.497 1.00 86.69 532 ALA A N 1
ATOM 4109 C CA . ALA A 1 532 ? -38.546 -20.743 43.870 1.00 86.69 532 ALA A CA 1
ATOM 4110 C C . ALA A 1 532 ? -38.022 -21.927 44.706 1.00 86.69 532 ALA A C 1
ATOM 4112 O O . ALA A 1 532 ? -37.172 -21.729 45.570 1.00 86.69 532 ALA A O 1
ATOM 4113 N N . SER A 1 533 ? -38.480 -23.152 44.423 1.00 87.69 533 SER A N 1
ATOM 4114 C CA . SER A 1 533 ? -37.996 -24.371 45.083 1.00 87.69 533 SER A CA 1
ATOM 4115 C C . SER A 1 533 ? -36.501 -24.600 44.854 1.00 87.69 533 SER A C 1
ATOM 4117 O O . SER A 1 533 ? -35.790 -24.918 45.800 1.00 87.69 533 SER A O 1
ATOM 4119 N N . LEU A 1 534 ? -36.011 -24.365 43.631 1.00 89.69 534 LEU A N 1
ATOM 4120 C CA . LEU A 1 534 ? -34.587 -24.486 43.305 1.00 89.69 534 LEU A CA 1
ATOM 4121 C C . LEU A 1 534 ? -33.762 -23.391 43.979 1.00 89.69 534 LEU A C 1
ATOM 4123 O O . LEU A 1 534 ? -32.690 -23.675 44.498 1.00 89.69 534 LEU A O 1
ATOM 4127 N N . ILE A 1 535 ? -34.279 -22.160 44.044 1.00 90.88 535 ILE A N 1
ATOM 4128 C CA . ILE A 1 535 ? -33.618 -21.080 44.793 1.00 90.88 535 ILE A CA 1
ATOM 4129 C C . ILE A 1 535 ? -33.494 -21.441 46.279 1.00 90.88 535 ILE A C 1
ATOM 4131 O O . ILE A 1 535 ? -32.449 -21.192 46.873 1.00 90.88 535 ILE A O 1
ATOM 4135 N N . GLY A 1 536 ? -34.515 -22.072 46.868 1.00 90.50 536 GLY A N 1
ATOM 4136 C CA . GLY A 1 536 ? -34.451 -22.588 48.238 1.00 90.50 536 GLY A CA 1
ATOM 4137 C C . GLY A 1 536 ? -33.342 -23.628 48.429 1.00 90.50 536 GLY A C 1
ATOM 4138 O O . GLY A 1 536 ? -32.570 -23.524 49.380 1.00 90.50 536 GLY A O 1
ATOM 4139 N N . SER A 1 537 ? -33.210 -24.582 47.501 1.00 92.00 537 SER A N 1
ATOM 4140 C CA . SER A 1 537 ? -32.124 -25.573 47.514 1.00 92.00 537 SER A CA 1
ATOM 4141 C C . SER A 1 537 ? -30.741 -24.934 47.369 1.00 92.00 537 SER A C 1
ATOM 4143 O O . SER A 1 537 ? -29.819 -25.316 48.083 1.00 92.00 537 SER A O 1
ATOM 4145 N N . VAL A 1 538 ? -30.599 -23.926 46.502 1.00 93.81 538 VAL A N 1
ATOM 4146 C CA . VAL A 1 538 ? -29.341 -23.183 46.328 1.00 93.81 538 VAL A CA 1
ATOM 4147 C C . VAL A 1 538 ? -28.966 -22.430 47.602 1.00 93.81 538 VAL A C 1
ATOM 4149 O O . VAL A 1 538 ? -27.827 -22.539 48.038 1.00 93.81 538 VAL A O 1
ATOM 4152 N N . ILE A 1 539 ? -29.909 -21.720 48.229 1.00 94.06 539 ILE A N 1
ATOM 4153 C CA . ILE A 1 539 ? -29.686 -21.018 49.506 1.00 94.06 539 ILE A CA 1
ATOM 4154 C C . ILE A 1 539 ? -29.227 -22.002 50.589 1.00 94.06 539 ILE A C 1
ATOM 4156 O O . ILE A 1 539 ? -28.253 -21.738 51.291 1.00 94.06 539 ILE A O 1
ATOM 4160 N N . ALA A 1 540 ? -29.890 -23.158 50.695 1.00 93.75 540 ALA A N 1
ATOM 4161 C CA . ALA A 1 540 ? -29.528 -24.187 51.665 1.00 93.75 540 ALA A CA 1
ATOM 4162 C C . ALA A 1 540 ? -28.126 -24.771 51.412 1.00 93.75 540 ALA A C 1
ATOM 4164 O O . ALA A 1 540 ? -27.406 -25.053 52.367 1.00 93.75 540 ALA A O 1
ATOM 4165 N N . ALA A 1 541 ? -27.729 -24.929 50.146 1.00 92.69 541 ALA A N 1
ATOM 4166 C CA . ALA A 1 541 ? -26.429 -25.478 49.769 1.00 92.69 541 ALA A CA 1
ATOM 4167 C C . ALA A 1 541 ? -25.275 -24.465 49.891 1.00 92.69 541 ALA A C 1
ATOM 4169 O O . ALA A 1 541 ? -24.169 -24.843 50.274 1.00 92.69 541 ALA A O 1
ATOM 4170 N N . THR A 1 542 ? -25.497 -23.187 49.564 1.00 93.38 542 THR A N 1
ATOM 4171 C CA . THR A 1 542 ? -24.432 -22.165 49.559 1.00 93.38 542 THR A CA 1
ATOM 4172 C C . THR A 1 542 ? -24.310 -21.393 50.871 1.00 93.38 542 THR A C 1
ATOM 4174 O O . THR A 1 542 ? -23.255 -20.801 51.116 1.00 93.38 542 THR A O 1
ATOM 4177 N N . GLY A 1 543 ? -25.366 -21.370 51.692 1.00 92.81 543 GLY A N 1
ATOM 4178 C CA . GLY A 1 543 ? -25.456 -20.559 52.909 1.00 92.81 543 GLY A CA 1
ATOM 4179 C C . GLY A 1 543 ? -25.596 -19.051 52.657 1.00 92.81 543 GLY A C 1
ATOM 4180 O O . GLY A 1 543 ? -25.438 -18.272 53.593 1.00 92.81 543 GLY A O 1
ATOM 4181 N N . LEU A 1 544 ? -25.852 -18.634 51.412 1.00 91.25 544 LEU A N 1
ATOM 4182 C CA . LEU A 1 544 ? -26.021 -17.228 51.028 1.00 91.25 544 LEU A CA 1
ATOM 4183 C C . LEU A 1 544 ? -27.470 -16.769 51.198 1.00 91.25 544 LEU A C 1
ATOM 4185 O O . LEU A 1 544 ? -28.404 -17.553 51.024 1.00 91.25 544 LEU A O 1
ATOM 4189 N N . ASP A 1 545 ? -27.670 -15.481 51.472 1.00 90.19 545 ASP A N 1
ATOM 4190 C CA . ASP A 1 545 ? -29.011 -14.905 51.507 1.00 90.19 545 ASP A CA 1
ATOM 4191 C C . ASP A 1 545 ? -29.633 -14.786 50.097 1.00 90.19 545 ASP A C 1
ATOM 4193 O O . ASP A 1 545 ? -28.979 -14.919 49.056 1.00 90.19 545 ASP A O 1
ATOM 4197 N N . GLN A 1 546 ? -30.942 -14.530 50.037 1.00 86.62 546 GLN A N 1
ATOM 4198 C CA . GLN A 1 546 ? -31.651 -14.459 48.758 1.00 86.62 546 GLN A CA 1
ATOM 4199 C C . GLN A 1 546 ? -31.168 -13.298 47.863 1.00 86.62 546 GLN A C 1
ATOM 4201 O O . GLN A 1 546 ? -31.223 -13.413 46.635 1.00 86.62 546 GLN A O 1
ATOM 4206 N N . SER A 1 547 ? -30.723 -12.178 48.439 1.00 84.62 547 SER A N 1
ATOM 4207 C CA . SER A 1 547 ? -30.170 -11.035 47.698 1.00 84.62 547 SER A CA 1
ATOM 4208 C C . SER A 1 547 ? -28.824 -11.372 47.061 1.00 84.62 547 SER A C 1
ATOM 4210 O O . SER A 1 547 ? -28.643 -11.103 45.875 1.00 84.62 547 SER A O 1
ATOM 4212 N N . GLN A 1 548 ? -27.933 -12.026 47.802 1.00 87.31 548 GLN A N 1
ATOM 4213 C CA . GLN A 1 548 ? -26.620 -12.491 47.363 1.00 87.31 548 GLN A CA 1
ATOM 4214 C C . GLN A 1 548 ? -26.752 -13.528 46.246 1.00 87.31 548 GLN A C 1
ATOM 4216 O O . GLN A 1 548 ? -26.088 -13.412 45.217 1.00 87.31 548 GLN A O 1
ATOM 4221 N N . VAL A 1 549 ? -27.679 -14.487 46.376 1.00 89.19 549 VAL A N 1
ATOM 4222 C CA . VAL A 1 549 ? -27.966 -15.460 45.305 1.00 89.19 549 VAL A CA 1
ATOM 4223 C C . VAL A 1 549 ? -28.464 -14.758 44.037 1.00 89.19 549 VAL A C 1
ATOM 4225 O O . VAL A 1 549 ? -28.023 -15.086 42.936 1.00 89.19 549 VAL A O 1
ATOM 4228 N N . ARG A 1 550 ? -29.349 -13.755 44.153 1.00 85.69 550 ARG A N 1
ATOM 4229 C CA . ARG A 1 550 ? -29.798 -12.979 42.981 1.00 85.69 550 ARG A CA 1
ATOM 4230 C C . ARG A 1 550 ? -28.670 -12.162 42.354 1.00 85.69 550 ARG A C 1
ATOM 4232 O O . ARG A 1 550 ? -28.611 -12.100 41.128 1.00 85.69 550 ARG A O 1
ATOM 4239 N N . ALA A 1 551 ? -27.815 -11.542 43.165 1.00 83.81 551 ALA A N 1
ATOM 4240 C CA . ALA A 1 551 ? -26.672 -10.771 42.685 1.00 83.81 551 ALA A CA 1
ATOM 4241 C C . ALA A 1 551 ? -25.704 -11.673 41.903 1.00 83.81 551 ALA A C 1
ATOM 4243 O O . ALA A 1 551 ? -25.356 -11.363 40.763 1.00 83.81 551 ALA A O 1
ATOM 4244 N N . ALA A 1 552 ? -25.371 -12.842 42.460 1.00 86.75 552 ALA A N 1
ATOM 4245 C CA . ALA A 1 552 ? -24.504 -13.833 41.831 1.00 86.75 552 ALA A CA 1
ATOM 4246 C C . ALA A 1 552 ? -25.025 -14.315 40.461 1.00 86.75 552 ALA A C 1
ATOM 4248 O O . ALA A 1 552 ? -24.235 -14.455 39.528 1.00 86.75 552 ALA A O 1
ATOM 4249 N N . LEU A 1 553 ? -26.344 -14.518 40.320 1.00 84.62 553 LEU A N 1
ATOM 4250 C CA . LEU A 1 553 ? -26.972 -14.991 39.076 1.00 84.62 553 LEU A CA 1
ATOM 4251 C C . LEU A 1 553 ? -27.110 -13.920 37.981 1.00 84.62 553 LEU A C 1
ATOM 4253 O O . LEU A 1 553 ? -27.090 -14.266 36.803 1.00 84.62 553 LEU A O 1
ATOM 4257 N N . ARG A 1 554 ? -27.282 -12.637 38.331 1.00 76.62 554 ARG A N 1
ATOM 4258 C CA . ARG A 1 554 ? -27.478 -11.554 37.341 1.00 76.62 554 ARG A CA 1
ATOM 4259 C C . ARG A 1 554 ? -26.179 -11.057 36.710 1.00 76.62 554 ARG A C 1
ATOM 4261 O O . ARG A 1 554 ? -26.193 -10.582 35.578 1.00 76.62 554 ARG A O 1
ATOM 4268 N N . GLY A 1 555 ? -25.066 -11.175 37.429 1.00 64.31 555 GLY A N 1
ATOM 4269 C CA . GLY A 1 555 ? -23.795 -10.591 37.014 1.00 64.31 555 GLY A CA 1
ATOM 4270 C C . GLY A 1 555 ? -23.812 -9.060 36.913 1.00 64.31 555 GLY A C 1
ATOM 4271 O O . GLY A 1 555 ? -24.773 -8.402 37.299 1.00 64.31 555 GLY A O 1
ATOM 4272 N N . GLU A 1 556 ? -22.719 -8.484 36.408 1.00 49.75 556 GLU A N 1
ATOM 4273 C CA . GLU A 1 556 ? -22.466 -7.028 36.389 1.00 49.75 556 GLU A CA 1
ATOM 4274 C C . GLU A 1 556 ? -23.445 -6.214 35.518 1.00 49.75 556 GLU A C 1
ATOM 4276 O O . GLU A 1 556 ? -23.577 -5.007 35.707 1.00 49.75 556 GLU A O 1
ATOM 4281 N N . ALA A 1 557 ? -24.168 -6.848 34.588 1.00 45.69 557 ALA A N 1
ATOM 4282 C CA . ALA A 1 557 ? -24.909 -6.155 33.529 1.00 45.69 557 ALA A CA 1
ATOM 4283 C C . ALA A 1 557 ? -26.220 -5.465 33.969 1.00 45.69 557 ALA A C 1
ATOM 4285 O O . ALA A 1 557 ? -26.813 -4.745 33.171 1.00 45.69 557 ALA A O 1
ATOM 4286 N N . GLU A 1 558 ? -26.691 -5.653 35.207 1.00 44.88 558 GLU A N 1
ATOM 4287 C CA . GLU A 1 558 ? -28.025 -5.176 35.618 1.00 44.88 558 GLU A CA 1
ATOM 4288 C C . GLU A 1 558 ? -28.071 -4.471 36.988 1.00 44.88 558 GLU A C 1
ATOM 4290 O O . GLU A 1 558 ? -29.151 -4.229 37.528 1.00 44.88 558 GLU A O 1
ATOM 4295 N N . VAL A 1 559 ? -26.917 -4.093 37.554 1.00 48.00 559 VAL A N 1
ATOM 4296 C CA . VAL A 1 559 ? -26.871 -3.186 38.726 1.00 48.00 559 VAL A CA 1
ATOM 4297 C C . VAL A 1 559 ? -27.079 -1.718 38.299 1.00 48.00 559 VAL A C 1
ATOM 4299 O O . VAL A 1 559 ? -27.376 -0.852 39.121 1.00 48.00 559 VAL A O 1
ATOM 4302 N N . ALA A 1 560 ? -27.029 -1.432 36.992 1.00 41.75 560 ALA A N 1
ATOM 4303 C CA . ALA A 1 560 ? -27.328 -0.131 36.399 1.00 41.75 560 ALA A CA 1
ATOM 4304 C C . ALA A 1 560 ? -28.838 0.190 36.455 1.00 41.75 560 ALA A C 1
ATOM 4306 O O . ALA A 1 560 ? -29.550 0.098 35.459 1.00 41.75 560 ALA A O 1
ATOM 4307 N N . GLY A 1 561 ? -29.351 0.550 37.634 1.00 47.22 561 GLY A N 1
ATOM 4308 C CA . GLY A 1 561 ? -30.730 1.038 37.758 1.00 47.22 561 GLY A CA 1
ATOM 4309 C C . GLY A 1 561 ? -31.371 1.004 39.144 1.00 47.22 561 GLY A C 1
ATOM 4310 O O . GLY A 1 561 ? -32.514 1.444 39.267 1.00 47.22 561 GLY A O 1
ATOM 4311 N N . LYS A 1 562 ? -30.693 0.513 40.192 1.00 44.16 562 LYS A N 1
ATOM 4312 C CA . LYS A 1 562 ? -31.191 0.597 41.578 1.00 44.16 562 LYS A CA 1
ATOM 4313 C C . LYS A 1 562 ? -30.207 1.341 42.492 1.00 44.16 562 LYS A C 1
ATOM 4315 O O . LYS A 1 562 ? -29.010 1.125 42.364 1.00 44.16 562 LYS A O 1
ATOM 4320 N N . PRO A 1 563 ? -30.695 2.189 43.419 1.00 40.28 563 PRO A N 1
ATOM 4321 C CA . PRO A 1 563 ? -29.867 3.071 44.246 1.00 40.28 563 PRO A CA 1
ATOM 4322 C C . PRO A 1 563 ? -29.277 2.407 45.508 1.00 40.28 563 PRO A C 1
ATOM 4324 O O . PRO A 1 563 ? -28.822 3.120 46.397 1.00 40.28 563 PRO A O 1
ATOM 4327 N N . GLU A 1 564 ? -29.293 1.076 45.630 1.00 48.19 564 GLU A N 1
ATOM 4328 C CA . GLU A 1 564 ? -28.714 0.397 46.798 1.00 48.19 564 GLU A CA 1
ATOM 4329 C C . GLU A 1 564 ? -27.277 -0.070 46.512 1.00 48.19 564 GLU A C 1
ATOM 4331 O O . GLU A 1 564 ? -27.043 -0.694 45.474 1.00 48.19 564 GLU A O 1
ATOM 4336 N N . PRO A 1 565 ? -26.317 0.198 47.419 1.00 43.78 565 PRO A N 1
ATOM 4337 C CA . PRO A 1 565 ? -24.946 -0.275 47.299 1.00 43.78 565 PRO A CA 1
ATOM 4338 C C . PRO A 1 565 ? -24.918 -1.762 47.659 1.00 43.78 565 PRO A C 1
ATOM 4340 O O . PRO A 1 565 ? -24.753 -2.133 48.818 1.00 43.78 565 PRO A O 1
ATOM 4343 N N . VAL A 1 566 ? -25.147 -2.623 46.672 1.00 58.78 566 VAL A N 1
ATOM 4344 C CA . VAL A 1 566 ? -24.844 -4.049 46.804 1.00 58.78 566 VAL A CA 1
ATOM 4345 C C . VAL A 1 566 ? -23.457 -4.240 46.214 1.00 58.78 566 VAL A C 1
ATOM 4347 O O . VAL A 1 566 ? -23.269 -4.017 45.017 1.00 58.78 566 VAL A O 1
ATOM 4350 N N . ASP A 1 567 ? -22.489 -4.600 47.059 1.00 64.81 567 ASP A N 1
ATOM 4351 C CA . ASP A 1 567 ? -21.142 -4.942 46.607 1.00 64.81 567 ASP A CA 1
ATOM 4352 C C . ASP A 1 567 ? -21.227 -6.006 45.496 1.00 64.81 567 ASP A C 1
ATOM 4354 O O . ASP A 1 567 ? -22.056 -6.924 45.582 1.00 64.81 567 ASP A O 1
ATOM 4358 N N . PRO A 1 568 ? -20.428 -5.887 44.420 1.00 68.94 568 PRO A N 1
ATOM 4359 C CA . PRO A 1 568 ? -20.448 -6.864 43.343 1.00 68.94 568 PRO A CA 1
ATOM 4360 C C . PRO A 1 568 ? -20.142 -8.259 43.913 1.00 68.94 568 PRO A C 1
ATOM 4362 O O . PRO A 1 568 ? -19.224 -8.396 44.726 1.00 68.94 568 PRO A O 1
ATOM 4365 N N . PRO A 1 569 ? -20.896 -9.300 43.513 1.00 77.62 569 PRO A N 1
ATOM 4366 C CA . PRO A 1 569 ? -20.704 -10.639 44.051 1.00 77.62 569 PRO A CA 1
ATOM 4367 C C . PRO A 1 569 ? -19.297 -11.130 43.713 1.00 77.62 569 PRO A C 1
ATOM 4369 O O . PRO A 1 569 ? -18.855 -11.030 42.566 1.00 77.62 569 PRO A O 1
ATOM 4372 N N . SER A 1 570 ? -18.611 -11.697 44.702 1.00 86.56 570 SER A N 1
ATOM 4373 C CA . SER A 1 570 ? -17.281 -12.270 44.501 1.00 86.56 570 SER A CA 1
ATOM 4374 C C . SER A 1 570 ? -17.333 -13.459 43.536 1.00 86.56 570 SER A C 1
ATOM 4376 O O . SER A 1 570 ? -18.324 -14.194 43.482 1.00 86.56 570 SER A O 1
ATOM 4378 N N . ASP A 1 571 ? -16.241 -13.726 42.815 1.00 87.81 571 ASP A N 1
ATOM 4379 C CA . ASP A 1 571 ? -16.159 -14.883 41.907 1.00 87.81 571 ASP A CA 1
ATOM 4380 C C . ASP A 1 571 ? -16.420 -16.216 42.630 1.00 87.81 571 ASP A C 1
ATOM 4382 O O . ASP A 1 571 ? -17.014 -17.139 42.072 1.00 87.81 571 ASP A O 1
ATOM 4386 N N . SER A 1 572 ? -16.067 -16.288 43.918 1.00 90.12 572 SER A N 1
ATOM 4387 C CA . SER A 1 572 ? -16.370 -17.427 44.793 1.00 90.12 572 SER A CA 1
ATOM 4388 C C . SER A 1 572 ? -17.872 -17.624 45.001 1.00 90.12 572 SER A C 1
ATOM 4390 O O . SER A 1 572 ? -18.369 -18.748 44.921 1.00 90.12 572 SER A O 1
ATOM 4392 N N . GLU A 1 573 ? -18.627 -16.552 45.244 1.00 91.50 573 GLU A N 1
ATOM 4393 C CA . GLU A 1 573 ? -20.086 -16.626 45.378 1.00 91.50 573 GLU A CA 1
ATOM 4394 C C . GLU A 1 573 ? -20.748 -16.994 44.052 1.00 91.50 573 GLU A C 1
ATOM 4396 O O . GLU A 1 573 ? -21.609 -17.873 44.030 1.00 91.50 573 GLU A O 1
ATOM 4401 N N . ARG A 1 574 ? -20.306 -16.388 42.943 1.00 90.94 574 ARG A N 1
ATOM 4402 C CA . ARG A 1 574 ? -20.822 -16.684 41.596 1.00 90.94 574 ARG A CA 1
ATOM 4403 C C . ARG A 1 574 ? -20.625 -18.152 41.237 1.00 90.94 574 ARG A C 1
ATOM 4405 O O . ARG A 1 574 ? -21.580 -18.820 40.841 1.00 90.94 574 ARG A O 1
ATOM 4412 N N . CYS A 1 575 ? -19.417 -18.669 41.449 1.00 92.31 575 CYS A N 1
ATOM 4413 C CA . CYS A 1 575 ? -19.100 -20.067 41.192 1.00 92.31 575 CYS A CA 1
ATOM 4414 C C . CYS A 1 575 ? -19.924 -21.021 42.076 1.00 92.31 575 CYS A C 1
ATOM 4416 O O . CYS A 1 575 ? -20.563 -21.939 41.559 1.00 92.31 575 CYS A O 1
ATOM 4418 N N . ARG A 1 576 ? -19.980 -20.783 43.398 1.00 93.88 576 ARG A N 1
ATOM 4419 C CA . ARG A 1 576 ? -20.758 -21.624 44.329 1.00 93.88 576 ARG A CA 1
ATOM 4420 C C . ARG A 1 576 ? -22.238 -21.665 43.967 1.00 93.88 576 ARG A C 1
ATOM 4422 O O . ARG A 1 576 ? -22.836 -22.737 43.988 1.00 93.88 576 ARG A O 1
ATOM 4429 N N . VAL A 1 577 ? -22.824 -20.518 43.623 1.00 94.12 577 VAL A N 1
ATOM 4430 C CA . VAL A 1 577 ? -24.235 -20.422 43.228 1.00 94.12 577 VAL A CA 1
ATOM 4431 C C . VAL A 1 577 ? -24.499 -21.169 41.922 1.00 94.12 577 VAL A C 1
ATOM 4433 O O . VAL A 1 577 ? -25.488 -21.895 41.846 1.00 94.12 577 VAL A O 1
ATOM 4436 N N . ALA A 1 578 ? -23.625 -21.046 40.921 1.00 92.75 578 ALA A N 1
ATOM 4437 C CA . ALA A 1 578 ? -23.788 -21.749 39.650 1.00 92.75 578 ALA A CA 1
ATOM 4438 C C . ALA A 1 578 ? -23.690 -23.277 39.809 1.00 92.75 578 ALA A C 1
ATOM 4440 O O . ALA A 1 578 ? -24.557 -23.995 39.311 1.00 92.75 578 ALA A O 1
ATOM 4441 N N . ILE A 1 579 ? -22.692 -23.766 40.558 1.00 94.94 579 ILE A N 1
ATOM 4442 C CA . ILE A 1 579 ? -22.527 -25.197 40.868 1.00 94.94 579 ILE A CA 1
ATOM 4443 C C . ILE A 1 579 ? -23.754 -25.725 41.616 1.00 94.94 579 ILE A C 1
ATOM 4445 O O . ILE A 1 579 ? -24.336 -26.725 41.204 1.00 94.94 579 ILE A O 1
ATOM 4449 N N . ALA A 1 580 ? -24.183 -25.032 42.676 1.00 95.56 580 ALA A N 1
ATOM 4450 C CA . ALA A 1 580 ? -25.338 -25.441 43.472 1.00 95.56 580 ALA A CA 1
ATOM 4451 C C . ALA A 1 580 ? -26.638 -25.444 42.656 1.00 95.56 580 ALA A C 1
ATOM 4453 O O . ALA A 1 580 ? -27.486 -26.311 42.848 1.00 95.56 580 ALA A O 1
ATOM 4454 N N . LEU A 1 581 ? -26.811 -24.488 41.739 1.00 94.50 581 LEU A N 1
ATOM 4455 C CA . LEU A 1 581 ? -28.005 -24.413 40.904 1.00 94.50 581 LEU A CA 1
ATOM 4456 C C . LEU A 1 581 ? -28.047 -25.538 39.864 1.00 94.50 581 LEU A C 1
ATOM 4458 O O . LEU A 1 581 ? -29.105 -26.141 39.678 1.00 94.50 581 LEU A O 1
ATOM 4462 N N . LEU A 1 582 ? -26.919 -25.838 39.213 1.00 94.38 582 LEU A N 1
ATOM 4463 C CA . LEU A 1 582 ? -26.827 -26.936 38.250 1.00 94.38 582 LEU A CA 1
ATOM 4464 C C . LEU A 1 582 ? -27.020 -28.298 38.936 1.00 94.38 582 LEU A C 1
ATOM 4466 O O . LEU A 1 582 ? -27.782 -29.131 38.445 1.00 94.38 582 LEU A O 1
ATOM 4470 N N . ASP A 1 583 ? -26.410 -28.493 40.107 1.00 96.31 583 ASP A N 1
ATOM 4471 C CA . ASP A 1 583 ? -26.583 -29.698 40.924 1.00 96.31 583 ASP A CA 1
ATOM 4472 C C . ASP A 1 583 ? -28.036 -29.876 41.395 1.00 96.31 583 ASP A C 1
ATOM 4474 O O . ASP A 1 583 ? -28.634 -30.943 41.219 1.00 96.31 583 ASP A O 1
ATOM 4478 N N . ALA A 1 584 ? -28.658 -28.805 41.902 1.00 94.62 584 ALA A N 1
ATOM 4479 C CA . ALA A 1 584 ? -30.060 -28.823 42.303 1.00 94.62 584 ALA A CA 1
ATOM 4480 C C . ALA A 1 584 ? -30.989 -29.128 41.118 1.00 94.62 584 ALA A C 1
ATOM 4482 O O . ALA A 1 584 ? -31.945 -29.886 41.271 1.00 94.62 584 ALA A O 1
ATOM 4483 N N . ALA A 1 585 ? -30.712 -28.583 39.927 1.00 93.50 585 ALA A N 1
ATOM 4484 C CA . ALA A 1 585 ? -31.495 -28.851 38.721 1.00 93.50 585 ALA A CA 1
ATOM 4485 C C . ALA A 1 585 ? -31.367 -30.309 38.241 1.00 93.50 585 ALA A C 1
ATOM 4487 O O . ALA A 1 585 ? -32.356 -30.905 37.798 1.00 93.50 585 ALA A O 1
ATOM 4488 N N . LEU A 1 586 ? -30.178 -30.909 38.354 1.00 94.00 586 LEU A N 1
ATOM 4489 C CA . LEU A 1 586 ? -29.944 -32.313 38.008 1.00 94.00 586 LEU A CA 1
ATOM 4490 C C . LEU A 1 586 ? -30.715 -33.271 38.925 1.00 94.00 586 LEU A C 1
ATOM 4492 O O . LEU A 1 586 ? -31.285 -34.243 38.421 1.00 94.00 586 LEU A O 1
ATOM 4496 N N . HIS A 1 587 ? -30.791 -32.963 40.222 1.00 93.31 587 HIS A N 1
ATOM 4497 C CA . HIS A 1 587 ? -31.486 -33.762 41.240 1.00 93.31 587 HIS A CA 1
ATOM 4498 C C . HIS A 1 587 ? -32.961 -33.383 41.446 1.00 93.31 587 HIS A C 1
ATOM 4500 O O . HIS A 1 587 ? -33.653 -33.988 42.269 1.00 93.31 587 HIS A O 1
ATOM 4506 N N . TRP A 1 588 ? -33.467 -32.392 40.710 1.00 90.75 588 TRP A N 1
ATOM 4507 C CA . TRP A 1 588 ? -34.834 -31.920 40.877 1.00 90.75 588 TRP A CA 1
ATOM 4508 C C . TRP A 1 588 ? -35.844 -32.983 40.434 1.00 90.75 588 TRP A C 1
ATOM 4510 O O . TRP A 1 588 ? -35.877 -33.375 39.268 1.00 90.75 588 TRP A O 1
ATOM 4520 N N . GLN A 1 589 ? -36.693 -33.430 41.362 1.00 84.25 589 GLN A N 1
ATOM 4521 C CA . GLN A 1 589 ? -37.812 -34.320 41.058 1.00 84.25 589 GLN A CA 1
ATOM 4522 C C . GLN A 1 589 ? -38.916 -33.556 40.325 1.00 84.25 589 GLN A C 1
ATOM 4524 O O . GLN A 1 589 ? -39.311 -32.456 40.718 1.00 84.25 589 GLN A O 1
ATOM 4529 N N . VAL A 1 590 ? -39.382 -34.133 39.218 1.00 82.50 590 VAL A N 1
ATOM 4530 C CA . VAL A 1 590 ? -40.207 -33.435 38.235 1.00 82.50 590 VAL A CA 1
ATOM 4531 C C . VAL A 1 590 ? -41.566 -34.106 38.079 1.00 82.50 590 VAL A C 1
ATOM 4533 O O . VAL A 1 590 ? -41.728 -35.029 37.285 1.00 82.50 590 VAL A O 1
ATOM 4536 N N . ASP A 1 591 ? -42.564 -33.592 38.796 1.00 83.50 591 ASP A N 1
ATOM 4537 C CA . ASP A 1 591 ? -43.897 -34.215 38.845 1.00 83.50 591 ASP A CA 1
ATOM 4538 C C . ASP A 1 591 ? -44.863 -33.678 37.776 1.00 83.50 591 ASP A C 1
ATOM 4540 O O . ASP A 1 591 ? -45.863 -34.312 37.441 1.00 83.50 591 ASP A O 1
ATOM 4544 N N . THR A 1 592 ? -44.564 -32.514 37.185 1.00 87.44 592 THR A N 1
ATOM 4545 C CA . THR A 1 592 ? -45.419 -31.865 36.176 1.00 87.44 592 THR A CA 1
ATOM 4546 C C . THR A 1 592 ? -44.686 -31.630 34.855 1.00 87.44 592 THR A C 1
ATOM 4548 O O . THR A 1 592 ? -43.455 -31.577 34.797 1.00 87.44 592 THR A O 1
ATOM 4551 N N . LEU A 1 593 ? -45.443 -31.465 33.765 1.00 84.50 593 LEU A N 1
ATOM 4552 C CA . LEU A 1 593 ? -44.885 -31.137 32.448 1.00 84.50 593 LEU A CA 1
ATOM 4553 C C . LEU A 1 593 ? -44.206 -29.755 32.439 1.00 84.50 593 LEU A C 1
ATOM 4555 O O . LEU A 1 593 ? -43.137 -29.607 31.854 1.00 84.50 593 LEU A O 1
ATOM 4559 N N . ALA A 1 594 ? -44.770 -28.778 33.156 1.00 83.69 594 ALA A N 1
ATOM 4560 C CA . ALA A 1 594 ? -44.177 -27.450 33.314 1.00 83.69 594 ALA A CA 1
ATOM 4561 C C . ALA A 1 594 ? -42.837 -27.512 34.065 1.00 83.69 594 ALA A C 1
ATOM 4563 O O . ALA A 1 594 ? -41.860 -26.897 33.642 1.00 83.69 594 ALA A O 1
ATOM 4564 N N . SER A 1 595 ? -42.757 -28.317 35.130 1.00 84.50 595 SER A N 1
ATOM 4565 C CA . SER A 1 595 ? -41.503 -28.552 35.851 1.00 84.50 595 SER A CA 1
ATOM 4566 C C . SER A 1 595 ? -40.462 -29.240 34.953 1.00 84.50 595 SER A C 1
ATOM 4568 O O . SER A 1 595 ? -39.284 -28.897 35.013 1.00 84.50 595 SER A O 1
ATOM 4570 N N . ARG A 1 596 ? -40.879 -30.162 34.066 1.00 86.44 596 ARG A N 1
ATOM 4571 C CA . ARG A 1 596 ? -39.982 -30.839 33.103 1.00 86.44 596 ARG A CA 1
ATOM 4572 C C . ARG A 1 596 ? -39.414 -29.877 32.070 1.00 86.44 596 ARG A C 1
ATOM 4574 O O . ARG A 1 596 ? -38.214 -29.913 31.802 1.00 86.44 596 ARG A O 1
ATOM 4581 N N . GLN A 1 597 ? -40.249 -28.990 31.541 1.00 86.50 597 GLN A N 1
ATOM 4582 C CA . GLN A 1 597 ? -39.808 -27.935 30.630 1.00 86.50 597 GLN A CA 1
ATOM 4583 C C . GLN A 1 597 ? -38.855 -26.959 31.328 1.00 86.50 597 GLN A C 1
ATOM 4585 O O . GLN A 1 597 ? -37.795 -26.664 30.787 1.00 86.50 597 GLN A O 1
ATOM 4590 N N . ALA A 1 598 ? -39.175 -26.533 32.555 1.00 86.75 598 ALA A N 1
ATOM 4591 C CA . ALA A 1 598 ? -38.311 -25.651 33.336 1.00 86.75 598 ALA A CA 1
ATOM 4592 C C . ALA A 1 598 ? -36.944 -26.290 33.632 1.00 86.75 598 ALA A C 1
ATOM 4594 O O . ALA A 1 598 ? -35.922 -25.645 33.429 1.00 86.75 598 ALA A O 1
ATOM 4595 N N . ARG A 1 599 ? -36.907 -27.566 34.045 1.00 90.50 599 ARG A N 1
ATOM 4596 C CA . ARG A 1 599 ? -35.649 -28.303 34.260 1.00 90.50 599 ARG A CA 1
ATOM 4597 C C . ARG A 1 599 ? -34.813 -28.349 32.984 1.00 90.50 599 ARG A C 1
ATOM 4599 O O . ARG A 1 599 ? -33.630 -28.045 33.024 1.00 90.50 599 ARG A O 1
ATOM 4606 N N . THR A 1 600 ? -35.439 -28.679 31.856 1.00 89.19 600 THR A N 1
ATOM 4607 C CA . THR A 1 600 ? -34.762 -28.756 30.553 1.00 89.19 600 THR A CA 1
ATOM 4608 C C . THR A 1 600 ? -34.161 -27.406 30.155 1.00 89.19 600 THR A C 1
ATOM 4610 O O . THR A 1 600 ? -33.003 -27.350 29.757 1.00 89.19 600 THR A O 1
ATOM 4613 N N . GLU A 1 601 ? -34.909 -26.311 30.310 1.00 87.75 601 GLU A N 1
ATOM 4614 C CA . GLU A 1 601 ? -34.428 -24.966 29.965 1.00 87.75 601 GLU A CA 1
ATOM 4615 C C . GLU A 1 601 ? -33.270 -24.512 30.867 1.00 87.75 601 GLU A C 1
ATOM 4617 O O . GLU A 1 601 ? -32.310 -23.903 30.392 1.00 87.75 601 GLU A O 1
ATOM 4622 N N . ILE A 1 602 ? -33.326 -24.858 32.159 1.00 88.38 602 ILE A N 1
ATOM 4623 C CA . ILE A 1 602 ? -32.251 -24.579 33.116 1.00 88.38 602 ILE A CA 1
ATOM 4624 C C . ILE A 1 602 ? -30.980 -25.341 32.725 1.00 88.38 602 ILE A C 1
ATOM 4626 O O . ILE A 1 602 ? -29.937 -24.713 32.579 1.00 88.38 602 ILE A O 1
ATOM 4630 N N . LEU A 1 603 ? -31.067 -26.656 32.486 1.00 90.00 603 LEU A N 1
ATOM 4631 C CA . LEU A 1 603 ? -29.912 -27.488 32.112 1.00 90.00 603 LEU A CA 1
ATOM 4632 C C . LEU A 1 603 ? -29.295 -27.112 30.757 1.00 90.00 603 LEU A C 1
ATOM 4634 O O . LEU A 1 603 ? -28.119 -27.367 30.533 1.00 90.00 603 LEU A O 1
ATOM 4638 N N . ARG A 1 604 ? -30.075 -26.536 29.836 1.00 87.12 604 ARG A N 1
ATOM 4639 C CA . ARG A 1 604 ? -29.566 -26.063 28.537 1.00 87.12 604 ARG A CA 1
ATOM 4640 C C . ARG A 1 604 ? -28.747 -24.785 28.643 1.00 87.12 604 ARG A C 1
ATOM 4642 O O . ARG A 1 604 ? -27.929 -24.521 27.769 1.00 87.12 604 ARG A O 1
ATOM 4649 N N . THR A 1 605 ? -29.019 -23.979 29.662 1.00 81.62 605 THR A N 1
ATOM 4650 C CA . THR A 1 605 ? -28.489 -22.615 29.753 1.00 81.62 605 THR A CA 1
ATOM 4651 C C . THR A 1 605 ? -27.363 -22.504 30.766 1.00 81.62 605 THR A C 1
ATOM 4653 O O . THR A 1 605 ? -26.377 -21.802 30.529 1.00 81.62 605 THR A O 1
ATOM 4656 N N . LEU A 1 606 ? -27.518 -23.202 31.891 1.00 76.06 606 LEU A N 1
ATOM 4657 C CA . LEU A 1 606 ? -26.494 -23.356 32.918 1.00 76.06 606 LEU A CA 1
ATOM 4658 C C . LEU A 1 606 ? -25.495 -24.432 32.597 1.00 76.06 606 LEU A C 1
ATOM 4660 O O . LEU A 1 606 ? -24.467 -24.386 33.305 1.00 76.06 606 LEU A O 1
#

Foldseek 3Di:
DDPDPPQVLLVHDQELDLVVLVVSLVVSPVVDDCVVCVPSVVSSVVRSVVSNVVSVVVVVVVVVVVPPDDDDDDDDDDDDDDDDDDPDDDDDDDDDDDDPVPDDDDDDDDDDDDDDDPDDDDDDDDDDDDDDDDDDDDDPDPDQDDDDVPRCPLVVVLVHDRPDQLLVLLQSQQADPVSAGDPDARDPSSVVSNQVSLVNLLVVLVPDDPVVVVVSLVSVLVSLLRSPPNSVVVLVVSCVSVVLVVQLVDPPHDPSSVSSVLVVVLVVVVVQLCDPPDPLVVLQVQQQDEAADDPVVCVVDPLVSNVVVCVCCVVRPVVNCVSGHPRHNVNSPPPDPPPVVVVVVVVVVVVVVVVVVPPPPPQQWQQDPVRDTDGAHNPFDHNVVLQVLQQLLLCQQQNPPDGLVNLCVQAVPLSVVLSVVLSVQCVDDVSSVVSSLVSNQQLQQLLLLLLLVDDDPLLLLSLVLLLLVLVLLVVVHLVQSVVCLVRVHRDDDRDDDPVSSNSSSNSSNVCSNVSRSDGHDPDDDDDADDDPVLLVQLCVQLVDDSVLLVLLVPAPPPVVPDPDPDDRRDSNSNSSSLSSSSVSLSPDDADDPVNVVSSSVSSSND

Secondary structure (DSSP, 8-state):
---STTHHHHTS---S-HHHHHHHHHHHHHTS-TTT-HHHHHHHHHHHHHHHHHHHHHHHHHHHHGGGS--PPPPPP--------TTSPP---S-PPP-GGG-PPPP------------PPPS----------------S---PPP--TTSSHHHHHTTPPTT--HHHHHHHHHB-TTSPBP-SPPPHHHHHHHHHHHHHHHHHHHHS-HHHHHHHHHHHHHHHHHTTTTTHHHHHHHHHHTTGGGTTTSTT--HHHHHHHHHHHHHHHHHHHHSTTSTTHHHHHHHTSSSPPPTTHHHHS-HHHHHHHHHHHHHH-GGGGGGS-HHHHHHHHS-----HHHHHHHHHHHHHHHHHH----PPPEEE-TTS-EEEPPTTSPPHHHHHHHHHHHHHHHH-TT--HHHHHHH-HHHHHHHHHHHHHHTTSTTHHHHHHHHHHHHHHHHHHHHGGG--HHHHHHHHHHHHHHHHHHHHH-HHHHHHHHHHS---SS----HHHHHHHHHHHHHHHHTT--PPPP----------HHHHHHHHHHH---HHHHHHHHH-GGG-TT--S--PPPPHHHHHHHHHHHHHHHHS----SHHHHHHHHHHHHH-

Radius of gyration: 53.32 Å; Cα contacts (8 Å, |Δi|>4): 530; chains: 1; bounding box: 97×141×105 Å